Protein AF-X0RYI0-F1 (afdb_monomer)

Organism: NCBI:txid412755

Foldseek 3Di:
DCQPPLVNQQQALQDEAQAAALVNPQLQQVQVFVCLVVVDGFEEEEEAEPDDRRVSNVVSCVVRHNYLYYHYAYPPLVRDPLLVVLVVVVVSQPDQVRGNGQEYEHHYEQSSQLSNLVNCLVVVPFHQAYEYEPPVQFLQNLQFNDPDPPGDGNPPGQSLLQFRYKYWFQDFCVLDPLSVVQQVVQQVVLVVCAPPPPPPRHNDRSNRGDRRRVVQSVQQVVQLQVQQCVVVVHDDSQSSSLSLQCCVVVFGQGSLGGWHFDHHHDVSRGYGYIRQLSGQATMWGQHSSGTFGEGHVCVCVVRVSHGGRDYNDGRCRVRNCSSFQDKDWDWDEQDWDPCCVRQNDIRGDHGTFTFIAHWDQDDPPPDPDPPPPPPVPRSTDGDGDGD

Structure (mmCIF, N/CA/C/O backbone):
data_AF-X0RYI0-F1
#
_entry.id   AF-X0RYI0-F1
#
loop_
_atom_site.group_PDB
_atom_site.id
_atom_site.type_symbol
_atom_site.label_atom_id
_atom_site.label_alt_id
_atom_site.label_comp_id
_atom_site.label_asym_id
_atom_site.label_entity_id
_atom_site.label_seq_id
_atom_site.pdbx_PDB_ins_code
_atom_site.Cartn_x
_atom_site.Cartn_y
_atom_site.Cartn_z
_atom_site.occupancy
_atom_site.B_iso_or_equiv
_atom_site.auth_seq_id
_atom_site.auth_comp_id
_atom_site.auth_asym_id
_atom_site.auth_atom_id
_atom_site.pdbx_PDB_model_num
ATOM 1 N N . GLY A 1 1 ? -5.573 7.505 -14.554 1.00 47.72 1 GLY A N 1
ATOM 2 C CA . GLY A 1 1 ? -4.162 7.925 -14.622 1.00 47.72 1 GLY A CA 1
ATOM 3 C C . GLY A 1 1 ? -3.606 7.811 -16.034 1.00 47.72 1 GLY A C 1
ATOM 4 O O . GLY A 1 1 ? -4.157 7.132 -16.898 1.00 47.72 1 GLY A O 1
ATOM 5 N N . ILE A 1 2 ? -2.472 8.463 -16.302 1.00 47.50 2 ILE A N 1
ATOM 6 C CA . ILE A 1 2 ? -1.685 8.264 -17.532 1.00 47.50 2 ILE A CA 1
ATOM 7 C C . ILE A 1 2 ? -0.888 6.940 -17.510 1.00 47.50 2 ILE A C 1
ATOM 9 O O . ILE A 1 2 ? -0.606 6.405 -18.579 1.00 47.50 2 ILE A O 1
ATOM 13 N N . SER A 1 3 ? -0.547 6.420 -16.331 1.00 53.81 3 SER A N 1
ATOM 14 C CA . SER A 1 3 ? 0.489 5.396 -16.156 1.00 53.81 3 SER A CA 1
ATOM 15 C C . SER A 1 3 ? 0.109 3.977 -16.576 1.00 53.81 3 SER A C 1
ATOM 17 O O . SER A 1 3 ? 1.001 3.267 -17.015 1.00 53.81 3 SER A O 1
ATOM 19 N N . ASN A 1 4 ? -1.173 3.593 -16.538 1.00 58.91 4 ASN A N 1
ATOM 20 C CA . ASN A 1 4 ? -1.572 2.195 -16.776 1.00 58.91 4 ASN A CA 1
ATOM 21 C C . ASN A 1 4 ? -2.440 1.942 -17.989 1.00 58.91 4 ASN A C 1
ATOM 23 O O . ASN A 1 4 ? -2.759 0.793 -18.257 1.00 58.91 4 ASN A O 1
ATOM 27 N N . ASP A 1 5 ? -2.825 2.976 -18.737 1.00 72.75 5 ASP A N 1
ATOM 28 C CA . ASP A 1 5 ? -3.624 2.770 -19.942 1.00 72.75 5 ASP A CA 1
ATOM 29 C C . ASP A 1 5 ? -2.774 1.997 -20.968 1.00 72.75 5 ASP A C 1
ATOM 31 O O . ASP A 1 5 ? -1.862 2.593 -21.563 1.00 72.75 5 ASP A O 1
ATOM 35 N N . PRO A 1 6 ? -3.063 0.703 -21.233 1.00 76.31 6 PRO A N 1
ATOM 36 C CA . PRO A 1 6 ? -2.257 -0.100 -22.146 1.00 76.31 6 PRO A CA 1
ATOM 37 C C . PRO A 1 6 ? -2.237 0.512 -23.547 1.00 76.31 6 PRO A C 1
ATOM 39 O O . PRO A 1 6 ? -1.285 0.326 -24.300 1.00 76.31 6 PRO A O 1
ATOM 42 N N . ASN A 1 7 ? -3.261 1.302 -23.898 1.00 80.62 7 ASN A N 1
ATOM 43 C CA . ASN A 1 7 ? -3.329 1.999 -25.176 1.00 80.62 7 ASN A CA 1
ATOM 44 C C . ASN A 1 7 ? -2.366 3.189 -25.247 1.00 80.62 7 ASN A C 1
ATOM 46 O O . ASN A 1 7 ? -1.897 3.513 -26.338 1.00 80.62 7 ASN A O 1
ATOM 50 N N . LYS A 1 8 ? -2.069 3.849 -24.118 1.00 84.88 8 LYS A N 1
ATOM 51 C CA . LYS A 1 8 ? -1.055 4.913 -24.058 1.00 84.88 8 LYS A CA 1
ATOM 52 C C . LYS A 1 8 ? 0.343 4.314 -24.096 1.00 84.88 8 LYS A C 1
ATOM 54 O O . LYS A 1 8 ? 1.142 4.734 -24.931 1.00 84.88 8 LYS A O 1
ATOM 59 N N . LEU A 1 9 ? 0.613 3.302 -23.266 1.00 90.12 9 LEU A N 1
ATOM 60 C CA . LEU A 1 9 ? 1.906 2.613 -23.272 1.00 90.12 9 LEU A CA 1
ATOM 61 C C . LEU A 1 9 ? 2.201 1.990 -24.640 1.00 90.12 9 LEU A C 1
ATOM 63 O O . LEU A 1 9 ? 3.321 2.115 -25.117 1.00 90.12 9 LEU A O 1
ATOM 67 N N . ALA A 1 10 ? 1.199 1.463 -25.349 1.00 91.75 10 ALA A N 1
ATOM 68 C CA . ALA A 1 10 ? 1.366 0.887 -26.686 1.00 91.75 10 ALA A CA 1
ATOM 69 C C . ALA A 1 10 ? 1.934 1.837 -27.761 1.00 91.75 10 ALA A C 1
ATOM 71 O O . ALA A 1 10 ? 2.318 1.365 -28.831 1.00 91.75 10 ALA A O 1
ATOM 72 N N . VAL A 1 11 ? 1.966 3.153 -27.517 1.00 93.12 11 VAL A N 1
ATOM 73 C CA . VAL A 1 11 ? 2.487 4.158 -28.463 1.00 93.12 11 VAL A CA 1
ATOM 74 C C . VAL A 1 11 ? 3.575 5.055 -27.864 1.00 93.12 11 VAL A C 1
ATOM 76 O O . VAL A 1 11 ? 3.935 6.071 -28.470 1.00 93.12 11 VAL A O 1
ATOM 79 N N . TRP A 1 12 ? 4.084 4.723 -26.674 1.00 93.69 12 TRP A N 1
ATOM 80 C CA . TRP A 1 12 ? 5.084 5.507 -25.943 1.00 93.69 12 TRP A CA 1
ATOM 81 C C . TRP A 1 12 ? 6.385 4.728 -25.737 1.00 93.69 12 TRP A C 1
ATOM 83 O O . TRP A 1 12 ? 6.647 4.244 -24.639 1.00 93.69 12 TRP A O 1
ATOM 93 N N . PRO A 1 13 ? 7.266 4.679 -26.750 1.00 94.19 13 PRO A N 1
ATOM 94 C CA . PRO A 1 13 ? 8.412 3.769 -26.769 1.00 94.19 13 PRO A CA 1
ATOM 95 C C . PRO A 1 13 ? 9.516 4.097 -25.761 1.00 94.19 13 PRO A C 1
ATOM 97 O O . PRO A 1 13 ? 10.520 3.410 -25.727 1.00 94.19 13 PRO A O 1
ATOM 100 N N . TYR A 1 14 ? 9.390 5.164 -24.975 1.00 94.88 14 TYR A N 1
ATOM 101 C CA . TYR A 1 14 ? 10.417 5.605 -24.024 1.00 94.88 14 TYR A CA 1
ATOM 102 C C . TYR A 1 14 ? 9.858 5.777 -22.610 1.00 94.88 14 TYR A C 1
ATOM 104 O O . TYR A 1 14 ? 10.436 6.499 -21.800 1.00 94.88 14 TYR A O 1
ATOM 112 N N . VAL A 1 15 ? 8.702 5.171 -22.333 1.00 94.62 15 VAL A N 1
ATOM 113 C CA . VAL A 1 15 ? 8.046 5.226 -21.028 1.00 94.62 15 VAL A CA 1
ATOM 114 C C . VAL A 1 15 ? 8.076 3.834 -20.416 1.00 94.62 15 VAL A C 1
ATOM 116 O O . VAL A 1 15 ? 7.528 2.896 -20.985 1.00 94.62 15 VAL A O 1
ATOM 119 N N . PHE A 1 16 ? 8.721 3.729 -19.259 1.00 94.56 16 PHE A N 1
ATOM 120 C CA . PHE A 1 16 ? 8.792 2.519 -18.451 1.00 94.56 16 PHE A CA 1
ATOM 121 C C . PHE A 1 16 ? 8.313 2.882 -17.046 1.00 94.56 16 PHE A C 1
ATOM 123 O O . PHE A 1 16 ? 8.897 3.763 -16.410 1.00 94.56 16 PHE A O 1
ATOM 130 N N . THR A 1 17 ? 7.211 2.291 -16.598 1.00 92.69 17 THR A N 1
ATOM 131 C CA . THR A 1 17 ? 6.613 2.545 -15.279 1.00 92.69 17 THR A CA 1
ATOM 132 C C . THR A 1 17 ? 6.961 1.407 -14.329 1.00 92.69 17 THR A C 1
ATOM 134 O O . THR A 1 17 ? 6.936 0.254 -14.742 1.00 92.69 17 THR A O 1
ATOM 137 N N . SER A 1 18 ? 7.319 1.715 -13.079 1.00 91.81 18 SER A N 1
ATOM 138 C CA . SER A 1 18 ? 7.767 0.704 -12.107 1.00 91.81 18 SER A CA 1
ATOM 139 C C . SER A 1 18 ? 6.893 0.559 -10.862 1.00 91.81 18 SER A C 1
ATOM 141 O O . SER A 1 18 ? 7.185 -0.285 -10.026 1.00 91.81 18 SER A O 1
ATOM 143 N N . LEU A 1 19 ? 5.850 1.377 -10.714 1.00 88.62 19 LEU A N 1
ATOM 144 C CA . LEU A 1 19 ? 4.958 1.339 -9.553 1.00 88.62 19 LEU A CA 1
ATOM 145 C C . LEU A 1 19 ? 3.785 0.373 -9.774 1.00 88.62 19 LEU A C 1
ATOM 147 O O . LEU A 1 19 ? 3.345 0.192 -10.910 1.00 88.62 19 LEU A O 1
ATOM 151 N N . SER A 1 20 ? 3.239 -0.178 -8.685 1.00 83.50 20 SER A N 1
ATOM 152 C CA . SER A 1 20 ? 1.903 -0.790 -8.682 1.00 83.50 20 SER A CA 1
ATOM 153 C C . SER A 1 20 ? 0.808 0.282 -8.593 1.00 83.50 20 SER A C 1
ATOM 155 O O . SER A 1 20 ? 1.066 1.427 -8.216 1.00 83.50 20 SER A O 1
ATOM 157 N N . TYR A 1 21 ? -0.419 -0.054 -8.986 1.00 86.88 21 TYR A N 1
ATOM 158 C CA . TYR A 1 21 ? -1.556 0.875 -9.013 1.00 86.88 21 TYR A CA 1
ATOM 159 C C . TYR A 1 21 ? -2.865 0.111 -8.779 1.00 86.88 21 TYR A C 1
ATOM 161 O O . TYR A 1 21 ? -2.864 -1.117 -8.735 1.00 86.88 21 TYR A O 1
ATOM 169 N N . SER A 1 22 ? -3.988 0.832 -8.702 1.00 88.50 22 SER A N 1
ATOM 170 C CA . SER A 1 22 ? -5.310 0.273 -8.385 1.00 88.50 22 SER A CA 1
ATOM 171 C C . SER A 1 22 ? -5.692 -0.975 -9.199 1.00 88.50 22 SER A C 1
ATOM 173 O O . SER A 1 22 ? -6.087 -1.987 -8.618 1.00 88.50 22 SER A O 1
ATOM 175 N N . ASP A 1 23 ? -5.544 -0.915 -10.526 1.00 84.75 23 ASP A N 1
ATOM 176 C CA . ASP A 1 23 ? -5.832 -1.991 -11.484 1.00 84.75 23 ASP A CA 1
ATOM 177 C C . ASP A 1 23 ? -4.624 -2.886 -11.771 1.00 84.75 23 ASP A C 1
ATOM 179 O O . ASP A 1 23 ? -4.771 -4.027 -12.212 1.00 84.75 23 ASP A O 1
ATOM 183 N N . TRP A 1 24 ? -3.428 -2.384 -11.476 1.00 85.62 24 TRP A N 1
ATOM 184 C CA . TRP A 1 24 ? -2.174 -3.116 -11.564 1.00 85.62 24 TRP A CA 1
ATOM 185 C C . TRP A 1 24 ? -1.887 -3.808 -10.230 1.00 85.62 24 TRP A C 1
ATOM 187 O O . TRP A 1 24 ? -0.946 -3.455 -9.524 1.00 85.62 24 TRP A O 1
ATOM 197 N N . TYR A 1 25 ? -2.754 -4.785 -9.937 1.00 85.19 25 TYR A N 1
ATOM 198 C CA . TYR A 1 25 ? -2.701 -5.788 -8.864 1.00 85.19 25 TYR A CA 1
ATOM 199 C C . TYR A 1 25 ? -3.001 -5.356 -7.428 1.00 85.19 25 TYR A C 1
ATOM 201 O O . TYR A 1 25 ? -3.283 -6.227 -6.614 1.00 85.19 25 TYR A O 1
ATOM 209 N N . GLN A 1 26 ? -3.120 -4.067 -7.120 1.00 93.44 26 GLN A N 1
ATOM 210 C CA . GLN A 1 26 ? -3.459 -3.655 -5.754 1.00 93.44 26 GLN A CA 1
ATOM 211 C C . GLN A 1 26 ? -4.859 -4.105 -5.304 1.00 93.44 26 GLN A C 1
ATOM 213 O O . GLN A 1 26 ? -4.999 -4.852 -4.335 1.00 93.44 26 GLN A O 1
ATOM 218 N N . LEU A 1 27 ? -5.921 -3.659 -5.988 1.00 96.19 27 LEU A N 1
ATOM 219 C CA . LEU A 1 27 ? -7.293 -3.999 -5.586 1.00 96.19 27 LEU A CA 1
ATOM 220 C C . LEU A 1 27 ? -7.706 -5.440 -5.902 1.00 96.19 27 LEU A C 1
ATOM 222 O O . LEU A 1 27 ? -8.410 -6.010 -5.066 1.00 96.19 27 LEU A O 1
ATOM 226 N N . PRO A 1 28 ? -7.276 -6.053 -7.023 1.00 95.12 28 PRO A N 1
ATOM 227 C CA . PRO A 1 28 ? -7.512 -7.474 -7.252 1.00 95.12 28 PRO A CA 1
ATOM 228 C C . PRO A 1 28 ? -6.929 -8.355 -6.141 1.00 95.12 28 PRO A C 1
ATOM 230 O O . PRO A 1 28 ? -7.666 -9.141 -5.558 1.00 95.12 28 PRO A O 1
ATOM 233 N N . VAL A 1 29 ? -5.657 -8.159 -5.758 1.00 95.81 29 VAL A N 1
ATOM 234 C CA . VAL A 1 29 ? -5.027 -8.962 -4.692 1.00 95.81 29 VAL A CA 1
ATOM 235 C C . VAL A 1 29 ? -5.713 -8.735 -3.352 1.00 95.81 29 VAL A C 1
ATOM 237 O O . VAL A 1 29 ? -6.012 -9.698 -2.650 1.00 95.81 29 VAL A O 1
ATOM 240 N N . LEU A 1 30 ? -6.032 -7.482 -3.011 1.00 97.50 30 LEU A N 1
ATOM 241 C CA . LEU A 1 30 ? -6.786 -7.182 -1.795 1.00 97.50 30 LEU A CA 1
ATOM 242 C C . LEU A 1 30 ? -8.147 -7.894 -1.769 1.00 97.50 30 LEU A C 1
ATOM 244 O O . LEU A 1 30 ? -8.545 -8.411 -0.726 1.00 97.50 30 LEU A O 1
ATOM 248 N N . SER A 1 31 ? -8.874 -7.902 -2.889 1.00 97.56 31 SER A N 1
ATOM 249 C CA . SER A 1 31 ? -10.177 -8.563 -2.960 1.00 97.56 31 SER A CA 1
ATOM 250 C C . SER A 1 31 ? -10.048 -10.076 -2.840 1.00 97.56 31 SER A C 1
ATOM 252 O O . SER A 1 31 ? -10.733 -10.659 -2.003 1.00 97.56 31 SER A O 1
ATOM 254 N N . ASP A 1 32 ? -9.115 -10.693 -3.570 1.00 96.94 32 ASP A N 1
ATOM 255 C CA . ASP A 1 32 ? -8.855 -12.136 -3.509 1.00 96.94 32 ASP A CA 1
ATOM 256 C C . ASP A 1 32 ? -8.459 -12.581 -2.093 1.00 96.94 32 ASP A C 1
ATOM 258 O O . ASP A 1 32 ? -8.942 -13.602 -1.602 1.00 96.94 32 ASP A O 1
ATOM 262 N N . MET A 1 33 ? -7.648 -11.782 -1.391 1.00 97.12 33 MET A N 1
ATOM 263 C CA . MET A 1 33 ? -7.281 -12.034 0.006 1.00 97.12 33 MET A CA 1
ATOM 264 C C . MET A 1 33 ? -8.500 -12.080 0.930 1.00 97.12 33 MET A C 1
ATOM 266 O O . MET A 1 33 ? -8.645 -13.011 1.718 1.00 97.12 33 MET A O 1
ATOM 270 N N . ILE A 1 34 ? -9.393 -11.092 0.842 1.00 97.62 34 ILE A N 1
ATOM 271 C CA . ILE A 1 34 ? -10.578 -11.043 1.711 1.00 97.62 34 ILE A CA 1
ATOM 272 C C . ILE A 1 34 ? -11.619 -12.081 1.261 1.00 97.62 34 ILE A C 1
ATOM 274 O O . ILE A 1 34 ? -12.303 -12.678 2.094 1.00 97.62 34 ILE A O 1
ATOM 278 N N . GLU A 1 35 ? -11.738 -12.348 -0.041 1.00 97.56 35 GLU A N 1
ATOM 279 C CA . GLU A 1 35 ? -12.593 -13.409 -0.574 1.00 97.56 35 GLU A CA 1
ATOM 280 C C . GLU A 1 35 ? -12.154 -14.789 -0.072 1.00 97.56 35 GLU A C 1
ATOM 282 O O . GLU A 1 35 ? -13.019 -15.595 0.278 1.00 97.56 35 GLU A O 1
ATOM 287 N N . ALA A 1 36 ? -10.848 -15.054 0.032 1.00 96.62 36 ALA A N 1
ATOM 288 C CA . ALA A 1 36 ? -10.324 -16.305 0.577 1.00 96.62 36 ALA A CA 1
ATOM 289 C C . ALA A 1 36 ? -10.780 -16.545 2.030 1.00 96.62 36 ALA A C 1
ATOM 291 O O . ALA A 1 36 ? -11.163 -17.665 2.373 1.00 96.62 36 ALA A O 1
ATOM 292 N N . GLU A 1 37 ? -10.837 -15.491 2.849 1.00 95.94 37 GLU A N 1
ATOM 293 C CA . GLU A 1 37 ? -11.337 -15.551 4.232 1.00 95.94 37 GLU A CA 1
ATOM 294 C C . GLU A 1 37 ? -12.864 -15.715 4.307 1.00 95.94 37 GLU A C 1
ATOM 296 O O . GLU A 1 37 ? -13.405 -16.429 5.157 1.00 95.94 37 GLU A O 1
ATOM 301 N N . LEU A 1 38 ? -13.598 -15.056 3.407 1.00 95.94 38 LEU A N 1
ATOM 302 C CA . LEU A 1 38 ? -15.062 -15.009 3.444 1.00 95.94 38 LEU A CA 1
ATOM 303 C C . LEU A 1 38 ? -15.747 -16.147 2.673 1.00 95.94 38 LEU A C 1
ATOM 305 O O . LEU A 1 38 ? -16.917 -16.453 2.932 1.00 95.94 38 LEU A O 1
ATOM 309 N N . GLY A 1 39 ? -15.076 -16.729 1.680 1.00 97.25 39 GLY A N 1
ATOM 310 C CA . GLY A 1 39 ? -15.660 -17.632 0.685 1.00 97.25 39 GLY A CA 1
ATOM 311 C C . GLY A 1 39 ? -16.719 -16.972 -0.212 1.00 97.25 39 GLY A C 1
ATOM 312 O O . GLY A 1 39 ? -17.605 -17.664 -0.728 1.00 97.25 39 GLY A O 1
ATOM 313 N N . ARG A 1 40 ? -16.693 -15.639 -0.336 1.00 97.62 40 ARG A N 1
ATOM 314 C CA . ARG A 1 40 ? -17.592 -14.821 -1.166 1.00 97.62 40 ARG A CA 1
ATOM 315 C C . ARG A 1 40 ? -16.951 -13.473 -1.489 1.00 97.62 40 ARG A C 1
ATOM 317 O O . ARG A 1 40 ? -16.112 -13.006 -0.725 1.00 97.62 40 ARG A O 1
ATOM 324 N N . THR A 1 41 ? -17.488 -12.800 -2.505 1.00 98.19 41 THR A N 1
ATOM 325 C CA . THR A 1 41 ? -17.106 -11.427 -2.835 1.00 98.19 41 THR A CA 1
ATOM 326 C C . THR A 1 41 ? -17.224 -10.508 -1.604 1.00 98.19 41 THR A C 1
ATOM 328 O O . THR A 1 41 ? -18.274 -10.500 -0.931 1.00 98.19 41 THR A O 1
ATOM 331 N N . PRO A 1 42 ? -16.154 -9.768 -1.269 1.00 98.31 42 PRO A N 1
ATOM 332 C CA . PRO A 1 42 ? -16.137 -8.838 -0.151 1.00 98.31 42 PRO A CA 1
ATOM 333 C C . PRO A 1 42 ? -16.990 -7.600 -0.423 1.00 98.31 42 PRO A C 1
ATOM 335 O O . PRO A 1 42 ? -17.115 -7.119 -1.550 1.00 98.31 42 PRO A O 1
ATOM 338 N N . LYS A 1 43 ? -17.579 -7.058 0.640 1.00 98.75 43 LYS A N 1
ATOM 339 C CA . LYS A 1 43 ? -18.342 -5.811 0.614 1.00 98.75 43 LYS A CA 1
ATOM 340 C C . LYS A 1 43 ? -17.497 -4.668 1.144 1.00 98.75 43 LYS A C 1
ATOM 342 O O . LYS A 1 43 ? -16.896 -4.810 2.208 1.00 98.75 43 LYS A O 1
ATOM 347 N N . ALA A 1 44 ? -17.525 -3.523 0.472 1.00 98.69 44 ALA A N 1
ATOM 348 C CA . ALA A 1 44 ? -16.689 -2.385 0.839 1.00 98.69 44 ALA A CA 1
ATOM 349 C C . ALA A 1 44 ? -17.492 -1.106 1.099 1.00 98.69 44 ALA A C 1
ATOM 351 O O . ALA A 1 44 ? -18.497 -0.830 0.436 1.00 98.69 44 ALA A O 1
ATOM 352 N N . TYR A 1 45 ? -17.007 -0.303 2.044 1.00 98.75 45 TYR A N 1
ATOM 353 C CA . TYR A 1 45 ? -17.306 1.123 2.129 1.00 98.75 45 TYR A CA 1
ATOM 354 C C . TYR A 1 45 ? -16.075 1.899 1.662 1.00 98.75 45 TYR A C 1
ATOM 356 O O . TYR A 1 45 ? -14.992 1.698 2.210 1.00 98.75 45 TYR A O 1
ATOM 364 N N . VAL A 1 46 ? -16.221 2.763 0.659 1.00 98.69 46 VAL A N 1
ATOM 365 C CA . VAL A 1 46 ? -15.080 3.390 -0.024 1.00 98.69 46 VAL A CA 1
ATOM 366 C C . VAL A 1 46 ? -15.037 4.890 0.230 1.00 98.69 46 VAL A C 1
ATOM 368 O O . VAL A 1 46 ? -15.959 5.625 -0.091 1.00 98.69 46 VAL A O 1
ATOM 371 N N . VAL A 1 47 ? -13.924 5.375 0.749 1.00 98.56 47 VAL A N 1
ATOM 372 C CA . VAL A 1 47 ? -13.563 6.788 0.755 1.00 98.56 47 VAL A CA 1
ATOM 373 C C . VAL A 1 47 ? -12.513 6.994 -0.327 1.00 98.56 47 VAL A C 1
ATOM 375 O O . VAL A 1 47 ? -11.534 6.254 -0.373 1.00 98.56 47 VAL A O 1
ATOM 378 N N . HIS A 1 48 ? -12.693 7.980 -1.199 1.00 97.62 48 HIS A N 1
ATOM 379 C CA . HIS A 1 48 ? -11.746 8.265 -2.278 1.00 97.62 48 HIS A CA 1
ATOM 380 C C . HIS A 1 48 ? -11.530 9.769 -2.440 1.00 97.62 48 HIS A C 1
ATOM 382 O O . HIS A 1 48 ? -12.437 10.571 -2.221 1.00 97.62 48 HIS A O 1
ATOM 388 N N . ILE A 1 49 ? -10.317 10.176 -2.807 1.00 96.38 49 ILE A N 1
ATOM 389 C CA . ILE A 1 49 ? -10.024 11.589 -3.064 1.00 96.38 49 ILE A CA 1
ATOM 390 C C . ILE A 1 49 ? -10.691 12.091 -4.350 1.00 96.38 49 ILE A C 1
ATOM 392 O O . ILE A 1 49 ? -10.764 11.379 -5.347 1.00 96.38 49 ILE A O 1
ATOM 396 N N . TRP A 1 50 ? -11.116 13.352 -4.354 1.00 94.50 50 TRP A N 1
ATOM 397 C CA . TRP A 1 50 ? -11.547 14.035 -5.567 1.00 94.50 50 TRP A CA 1
ATOM 398 C C . TRP A 1 50 ? -10.464 14.030 -6.659 1.00 94.50 50 TRP A C 1
ATOM 400 O O . TRP A 1 50 ? -9.324 14.458 -6.437 1.00 94.50 50 TRP A O 1
ATOM 410 N N . GLY A 1 51 ? -10.854 13.632 -7.871 1.00 91.19 51 GLY A N 1
ATOM 411 C CA . GLY A 1 51 ? -10.034 13.693 -9.080 1.00 91.19 51 GLY A CA 1
ATOM 412 C C . GLY A 1 51 ? -9.598 12.329 -9.616 1.00 91.19 51 GLY A C 1
ATOM 413 O O . GLY A 1 51 ? -9.951 11.282 -9.087 1.00 91.19 51 GLY A O 1
ATOM 414 N N . GLU A 1 52 ? -8.780 12.353 -10.677 1.00 88.81 52 GLU A N 1
ATOM 415 C CA . GLU A 1 52 ? -8.476 11.163 -11.493 1.00 88.81 52 GLU A CA 1
ATOM 416 C C . GLU A 1 52 ? -7.904 9.988 -10.687 1.00 88.81 52 GLU A C 1
ATOM 418 O O . GLU A 1 52 ? -8.167 8.842 -11.026 1.00 88.81 52 GLU A O 1
ATOM 423 N N . HIS A 1 53 ? -7.133 10.260 -9.630 1.00 87.88 53 HIS A N 1
ATOM 424 C CA . HIS A 1 53 ? -6.589 9.209 -8.773 1.00 87.88 53 HIS A CA 1
ATOM 425 C C . HIS A 1 53 ? -7.693 8.481 -7.995 1.00 87.88 53 HIS A C 1
ATOM 427 O O . HIS A 1 53 ? -7.777 7.262 -8.076 1.00 87.88 53 HIS A O 1
ATOM 433 N N . GLY A 1 54 ? -8.569 9.200 -7.287 1.00 92.94 54 GLY A N 1
ATOM 434 C CA . GLY A 1 54 ? -9.642 8.548 -6.535 1.00 92.94 54 GLY A CA 1
ATOM 435 C C . GLY A 1 54 ? -10.724 7.951 -7.433 1.00 92.94 54 GLY A C 1
ATOM 436 O O . GLY A 1 54 ? -11.230 6.882 -7.109 1.00 92.94 54 GLY A O 1
ATOM 437 N N . ASP A 1 55 ? -11.014 8.566 -8.586 1.00 93.56 55 ASP A N 1
ATOM 438 C CA . ASP A 1 55 ? -11.933 8.005 -9.589 1.00 93.56 55 ASP A CA 1
ATOM 439 C C . ASP A 1 55 ? -11.452 6.636 -10.098 1.00 93.56 55 ASP A C 1
ATOM 441 O O . ASP A 1 55 ? -12.252 5.719 -10.282 1.00 93.56 55 ASP A O 1
ATOM 445 N N . GLU A 1 56 ? -10.142 6.490 -10.315 1.00 92.62 56 GLU A N 1
ATOM 446 C CA . GLU A 1 56 ? -9.522 5.236 -10.749 1.00 92.62 56 GLU A CA 1
ATOM 447 C C . GLU A 1 56 ? -9.673 4.142 -9.682 1.00 92.62 56 GLU A C 1
ATOM 449 O O . GLU A 1 56 ? -10.158 3.052 -9.984 1.00 92.62 56 GLU A O 1
ATOM 454 N N . TYR A 1 57 ? -9.353 4.451 -8.421 1.00 95.44 57 TYR A N 1
ATOM 455 C CA . TYR A 1 57 ? -9.516 3.499 -7.318 1.00 95.44 57 TYR A CA 1
ATOM 456 C C . TYR A 1 57 ? -10.981 3.158 -7.043 1.00 95.44 57 TYR A C 1
ATOM 458 O O . TYR A 1 57 ? -11.278 2.007 -6.738 1.00 95.44 57 TYR A O 1
ATOM 466 N N . LEU A 1 58 ? -11.909 4.112 -7.162 1.00 97.00 58 LEU A N 1
ATOM 467 C CA . LEU A 1 58 ? -13.335 3.830 -7.011 1.00 97.00 58 LEU A CA 1
ATOM 468 C C . LEU A 1 58 ? -13.832 2.898 -8.119 1.00 97.00 58 LEU A C 1
ATOM 470 O O . LEU A 1 58 ? -14.540 1.938 -7.822 1.00 97.00 58 LEU A O 1
ATOM 474 N N . ALA A 1 59 ? -13.461 3.156 -9.377 1.00 96.25 59 ALA A N 1
ATOM 475 C CA . ALA A 1 59 ? -13.841 2.303 -10.501 1.00 96.25 59 ALA A CA 1
ATOM 476 C C . ALA A 1 59 ? -13.315 0.876 -10.306 1.00 96.25 59 ALA A C 1
ATOM 478 O O . ALA A 1 59 ? -14.073 -0.086 -10.404 1.00 96.25 59 ALA A O 1
ATOM 479 N N . MET A 1 60 ? -12.046 0.741 -9.925 1.00 96.19 60 MET A N 1
ATOM 480 C CA . MET A 1 60 ? -11.467 -0.566 -9.641 1.00 96.19 60 MET A CA 1
ATOM 481 C C . MET A 1 60 ? -12.060 -1.224 -8.397 1.00 96.19 60 MET A C 1
ATOM 483 O O . MET A 1 60 ? -12.214 -2.443 -8.367 1.00 96.19 60 MET A O 1
ATOM 487 N N . ALA A 1 61 ? -12.460 -0.457 -7.384 1.00 97.75 61 ALA A N 1
ATOM 488 C CA . ALA A 1 61 ? -13.166 -1.011 -6.238 1.00 97.75 61 ALA A CA 1
ATOM 489 C C . ALA A 1 61 ? -14.554 -1.536 -6.638 1.00 97.75 61 ALA A C 1
ATOM 491 O O . ALA A 1 61 ? -14.960 -2.593 -6.172 1.00 97.75 61 ALA A O 1
ATOM 492 N N . GLN A 1 62 ? -15.266 -0.854 -7.538 1.00 97.62 62 GLN A N 1
ATOM 493 C CA . GLN A 1 62 ? -16.555 -1.318 -8.065 1.00 97.62 62 GLN A CA 1
ATOM 494 C C . GLN A 1 62 ? -16.441 -2.616 -8.875 1.00 97.62 62 GLN A C 1
ATOM 496 O O . GLN A 1 62 ? -17.402 -3.382 -8.919 1.00 97.62 62 GLN A O 1
ATOM 501 N N . ASP A 1 63 ? -15.284 -2.869 -9.490 1.00 97.31 63 ASP A N 1
ATOM 502 C CA . ASP A 1 63 ? -15.019 -4.110 -10.223 1.00 97.31 63 ASP A CA 1
ATOM 503 C C . ASP A 1 63 ? -14.669 -5.291 -9.300 1.00 97.31 63 ASP A C 1
ATOM 505 O O . ASP A 1 63 ? -14.865 -6.442 -9.688 1.00 97.31 63 ASP A O 1
ATOM 509 N N . ASN A 1 64 ? -14.175 -5.021 -8.085 1.00 98.00 64 ASN A N 1
ATOM 510 C CA . ASN A 1 64 ? -13.639 -6.042 -7.177 1.00 98.00 64 ASN A CA 1
ATOM 511 C C . ASN A 1 64 ? -14.458 -6.248 -5.889 1.00 98.00 64 ASN A C 1
ATOM 513 O O . ASN A 1 64 ? -14.298 -7.278 -5.240 1.00 98.00 64 ASN A O 1
ATOM 517 N N . PHE A 1 65 ? -15.330 -5.309 -5.511 1.00 98.50 65 PHE A N 1
ATOM 518 C CA . PHE A 1 65 ? -16.111 -5.347 -4.271 1.00 98.50 65 PHE A CA 1
ATOM 519 C C . PHE A 1 65 ? -17.599 -5.069 -4.516 1.00 98.50 65 PHE A C 1
ATOM 521 O O . PHE A 1 65 ? -17.983 -4.262 -5.364 1.00 98.50 65 PHE A O 1
ATOM 528 N N . ASP A 1 66 ? -18.449 -5.635 -3.660 1.00 98.50 66 ASP A N 1
ATOM 529 C CA . ASP A 1 66 ? -19.842 -5.209 -3.523 1.00 98.50 66 ASP A CA 1
ATOM 530 C C . ASP A 1 66 ? -19.899 -3.893 -2.714 1.00 98.50 66 ASP A C 1
ATOM 532 O O . ASP A 1 66 ? -19.871 -3.894 -1.479 1.00 98.50 66 ASP A O 1
ATOM 536 N N . ILE A 1 67 ? -19.968 -2.747 -3.399 1.00 98.50 67 ILE A N 1
ATOM 537 C CA . ILE A 1 67 ? -19.952 -1.426 -2.745 1.00 98.50 67 ILE A CA 1
ATOM 538 C C . ILE A 1 67 ? -21.251 -1.160 -1.971 1.00 98.50 67 ILE A C 1
ATOM 540 O O . ILE A 1 67 ? -22.345 -1.106 -2.537 1.00 98.50 67 ILE A O 1
ATOM 544 N N . VAL A 1 68 ? -21.119 -0.946 -0.660 1.00 98.31 68 VAL A N 1
ATOM 545 C CA . VAL A 1 68 ? -22.221 -0.616 0.264 1.00 98.31 68 VAL A CA 1
ATOM 546 C C . VAL A 1 68 ? -22.436 0.894 0.364 1.00 98.31 68 VAL A C 1
ATOM 548 O O . VAL A 1 68 ? -23.564 1.348 0.568 1.00 98.31 68 VAL A O 1
ATOM 551 N N . GLY A 1 69 ? -21.370 1.671 0.196 1.00 97.81 69 GLY A N 1
ATOM 552 C CA . GLY A 1 69 ? -21.407 3.125 0.133 1.00 97.81 69 GLY A CA 1
ATOM 553 C C . GLY A 1 69 ? -20.051 3.695 -0.257 1.00 97.81 69 GLY A C 1
ATOM 554 O O . GLY A 1 69 ? -19.023 3.047 -0.053 1.00 97.81 69 GLY A O 1
ATOM 555 N N . ASP A 1 70 ? -20.067 4.902 -0.809 1.00 98.00 70 ASP A N 1
ATOM 556 C CA . ASP A 1 70 ? -18.873 5.644 -1.186 1.00 98.00 70 ASP A CA 1
ATOM 557 C C . ASP A 1 70 ? -18.959 7.124 -0.780 1.00 98.00 70 ASP A C 1
ATOM 559 O O . ASP A 1 70 ? -20.047 7.703 -0.693 1.00 98.00 70 ASP A O 1
ATOM 563 N N . VAL A 1 71 ? -17.804 7.722 -0.482 1.00 97.88 71 VAL A N 1
ATOM 564 C CA . VAL A 1 71 ? -17.645 9.142 -0.148 1.00 97.88 71 VAL A CA 1
ATOM 565 C C . VAL A 1 71 ? -16.426 9.710 -0.865 1.00 97.88 71 VAL A C 1
ATOM 567 O O . VAL A 1 71 ? -15.300 9.260 -0.656 1.00 97.88 71 VAL A O 1
ATOM 570 N N . GLU A 1 72 ? -16.650 10.769 -1.635 1.00 97.75 72 GLU A N 1
ATOM 571 C CA . GLU A 1 72 ? -15.584 11.585 -2.208 1.00 97.75 72 GLU A CA 1
ATOM 572 C C . GLU A 1 72 ? -15.110 12.635 -1.189 1.00 97.75 72 GLU A C 1
ATOM 574 O O . GLU A 1 72 ? -15.918 13.395 -0.646 1.00 97.75 72 GLU A O 1
ATOM 579 N N . VAL A 1 73 ? -13.801 12.710 -0.936 1.00 97.19 73 VAL A N 1
ATOM 580 C CA . VAL A 1 73 ? -13.192 13.720 -0.053 1.00 97.19 73 VAL A CA 1
ATOM 581 C C . VAL A 1 73 ? -12.515 14.840 -0.850 1.00 97.19 73 VAL A C 1
ATOM 583 O O . VAL A 1 73 ? -11.943 14.588 -1.914 1.00 97.19 73 VAL A O 1
ATOM 586 N N . PRO A 1 74 ? -12.545 16.096 -0.361 1.00 95.81 74 PRO A N 1
ATOM 587 C CA . PRO A 1 74 ? -12.012 17.239 -1.098 1.00 95.81 74 PRO A CA 1
ATOM 588 C C . PRO A 1 74 ? -10.492 17.167 -1.229 1.00 95.81 74 PRO A C 1
ATOM 590 O O . PRO A 1 74 ? -9.813 16.784 -0.283 1.00 95.81 74 PRO A O 1
ATOM 593 N N . PHE A 1 75 ? -9.948 17.619 -2.363 1.00 91.38 75 PHE A N 1
ATOM 594 C CA . PHE A 1 75 ? -8.496 17.675 -2.582 1.00 91.38 75 PHE A CA 1
ATOM 595 C C . PHE A 1 75 ? -7.762 18.549 -1.551 1.00 91.38 75 PHE A C 1
ATOM 597 O O . PHE A 1 75 ? -6.633 18.239 -1.188 1.00 91.38 75 PHE A O 1
ATOM 604 N N . ASP A 1 76 ? -8.380 19.643 -1.085 1.00 91.56 76 ASP A N 1
ATOM 605 C CA . ASP A 1 76 ? -7.809 20.462 -0.013 1.00 91.56 76 ASP A CA 1
ATOM 606 C C . ASP A 1 76 ? -8.096 19.808 1.355 1.00 91.56 76 ASP A C 1
ATOM 608 O O . ASP A 1 76 ? -9.256 19.772 1.785 1.00 91.56 76 ASP A O 1
ATOM 612 N N . PRO A 1 77 ? -7.075 19.331 2.093 1.00 86.31 77 PRO A N 1
ATOM 613 C CA . PRO A 1 77 ? -7.265 18.711 3.406 1.00 86.31 77 PRO A CA 1
ATOM 614 C C . PRO A 1 77 ? -7.864 19.662 4.449 1.00 86.31 77 PRO A C 1
ATOM 616 O O . PRO A 1 77 ? -8.373 19.204 5.474 1.00 86.31 77 PRO A O 1
ATOM 619 N N . ALA A 1 78 ? -7.790 20.983 4.248 1.00 89.19 78 ALA A N 1
ATOM 620 C CA . ALA A 1 78 ? -8.411 21.955 5.143 1.00 89.19 78 ALA A CA 1
ATOM 621 C C . ALA A 1 78 ? -9.945 21.940 5.053 1.00 89.19 78 ALA A C 1
ATOM 623 O O . ALA A 1 78 ? -10.604 22.380 5.994 1.00 89.19 78 ALA A O 1
ATOM 624 N N . GLU A 1 79 ? -10.497 21.429 3.951 1.00 93.38 79 GLU A N 1
ATOM 625 C CA . GLU A 1 79 ? -11.937 21.297 3.720 1.00 93.38 79 GLU A CA 1
ATOM 626 C C . GLU A 1 79 ? -12.489 19.932 4.169 1.00 93.38 79 GLU A C 1
ATOM 628 O O . GLU A 1 79 ? -13.704 19.758 4.229 1.00 93.38 79 GLU A O 1
ATOM 633 N N . LEU A 1 80 ? -11.621 18.969 4.506 1.00 95.31 80 LEU A N 1
ATOM 634 C CA . LEU A 1 80 ? -12.019 17.634 4.951 1.00 95.31 80 LEU A CA 1
ATOM 635 C C . LEU A 1 80 ? -12.618 17.655 6.367 1.00 95.31 80 LEU A C 1
ATOM 637 O O . LEU A 1 80 ? -11.917 17.937 7.344 1.00 95.31 80 LEU A O 1
ATOM 641 N N . ASP A 1 81 ? -13.877 17.228 6.482 1.00 96.44 81 ASP A N 1
ATOM 642 C CA . ASP A 1 81 ? -14.500 16.825 7.747 1.00 96.44 81 ASP A CA 1
ATOM 643 C C . ASP A 1 81 ? -14.345 15.307 7.953 1.00 96.44 81 ASP A C 1
ATOM 645 O O . ASP A 1 81 ? -15.194 14.499 7.575 1.00 96.44 81 ASP A O 1
ATOM 649 N N . ALA A 1 82 ? -13.216 14.901 8.539 1.00 95.81 82 ALA A N 1
ATOM 650 C CA . ALA A 1 82 ? -12.922 13.488 8.791 1.00 95.81 82 ALA A CA 1
ATOM 651 C C . ALA A 1 82 ? -13.909 12.840 9.780 1.00 95.81 82 ALA A C 1
ATOM 653 O O . ALA A 1 82 ? -14.191 11.646 9.683 1.00 95.81 82 ALA A O 1
ATOM 654 N N . THR A 1 83 ? -14.468 13.628 10.704 1.00 96.44 83 THR A N 1
ATOM 655 C CA . THR A 1 83 ? -15.483 13.165 11.654 1.00 96.44 83 THR A CA 1
ATOM 656 C C . THR A 1 83 ? -16.779 12.807 10.930 1.00 96.44 83 THR A C 1
ATOM 658 O O . THR A 1 83 ? -17.386 11.779 11.229 1.00 96.44 83 THR A O 1
ATOM 661 N N . GLU A 1 84 ? -17.219 13.620 9.968 1.00 97.69 84 GLU A N 1
ATOM 662 C CA . GLU A 1 84 ? -18.389 13.306 9.139 1.00 97.69 84 GLU A CA 1
ATOM 663 C C . GLU A 1 84 ? -18.170 12.029 8.314 1.00 97.69 84 GLU A C 1
ATOM 665 O O . GLU A 1 84 ? -19.037 11.152 8.316 1.00 97.69 84 GLU A O 1
ATOM 670 N N . VAL A 1 85 ? -16.992 11.876 7.695 1.00 98.12 85 VAL A N 1
ATOM 671 C CA . VAL A 1 85 ? -16.621 10.673 6.925 1.00 98.12 85 VAL A CA 1
ATOM 672 C C . VAL A 1 85 ? -16.723 9.406 7.781 1.00 98.12 85 VAL A C 1
ATOM 674 O O . VAL A 1 85 ? -17.400 8.451 7.394 1.00 98.12 85 VAL A O 1
ATOM 677 N N . VAL A 1 86 ? -16.102 9.405 8.965 1.00 97.94 86 VAL A N 1
ATOM 678 C CA . VAL A 1 86 ? -16.100 8.245 9.873 1.00 97.94 86 VAL A CA 1
ATOM 679 C C . VAL A 1 86 ? -17.498 7.957 10.421 1.00 97.94 86 VAL A C 1
ATOM 681 O O . VAL A 1 86 ? -17.919 6.803 10.442 1.00 97.94 86 VAL A O 1
ATOM 684 N N . ASN A 1 87 ? -18.275 8.978 10.795 1.00 97.50 87 ASN A N 1
ATOM 685 C CA . ASN A 1 87 ? -19.655 8.769 11.246 1.00 97.50 87 ASN A CA 1
ATOM 686 C C . ASN A 1 87 ? -20.546 8.176 10.143 1.00 97.50 87 ASN A C 1
ATOM 688 O O . ASN A 1 87 ? -21.408 7.345 10.437 1.00 97.50 87 ASN A O 1
ATOM 692 N N . GLY A 1 88 ? -20.336 8.570 8.883 1.00 98.00 88 GLY A N 1
ATOM 693 C CA . GLY A 1 88 ? -20.996 7.960 7.728 1.00 98.00 88 GLY A CA 1
ATOM 694 C C . GLY A 1 88 ? -20.653 6.477 7.587 1.00 98.00 88 GLY A C 1
ATOM 695 O O . GLY A 1 88 ? -21.554 5.647 7.453 1.00 98.00 88 GLY A O 1
ATOM 696 N N . ALA A 1 89 ? -19.370 6.133 7.717 1.00 98.06 89 ALA A N 1
ATOM 697 C CA . ALA A 1 89 ? -18.895 4.752 7.664 1.00 98.06 89 ALA A CA 1
ATOM 698 C C . ALA A 1 89 ? -19.435 3.891 8.821 1.00 98.06 89 ALA A C 1
ATOM 700 O O . ALA A 1 89 ? -19.865 2.761 8.586 1.00 98.06 89 ALA A O 1
ATOM 701 N N . ILE A 1 90 ? -19.491 4.423 10.049 1.00 96.44 90 ILE A N 1
ATOM 702 C CA . ILE A 1 90 ? -20.109 3.758 11.212 1.00 96.44 90 ILE A CA 1
ATOM 703 C C . ILE A 1 90 ? -21.600 3.515 10.961 1.00 96.44 90 ILE A C 1
ATOM 705 O O . ILE A 1 90 ? -22.106 2.415 11.182 1.00 96.44 90 ILE A O 1
ATOM 709 N N . ALA A 1 91 ? -22.318 4.529 10.473 1.00 97.25 91 ALA A N 1
ATOM 710 C CA . ALA A 1 91 ? -23.741 4.400 10.180 1.00 97.25 91 ALA A CA 1
ATOM 711 C C . ALA A 1 91 ? -24.006 3.350 9.088 1.00 97.25 91 ALA A C 1
ATOM 713 O O . ALA A 1 91 ? -24.973 2.592 9.189 1.00 97.25 91 ALA A O 1
ATOM 714 N N . ALA A 1 92 ? -23.144 3.283 8.070 1.00 98.06 92 ALA A N 1
ATOM 715 C CA . ALA A 1 92 ? -23.210 2.267 7.029 1.00 98.06 92 ALA A CA 1
ATOM 716 C C . ALA A 1 92 ? -22.865 0.864 7.555 1.00 98.06 92 ALA A C 1
ATOM 718 O O . ALA A 1 92 ? -23.485 -0.100 7.104 1.00 98.06 92 ALA A O 1
ATOM 719 N N . LEU A 1 93 ? -21.945 0.742 8.524 1.00 96.81 93 LEU A N 1
ATOM 720 C CA . LEU A 1 93 ? -21.506 -0.540 9.092 1.00 96.81 93 LEU A CA 1
ATOM 721 C C . LEU A 1 93 ? -22.675 -1.285 9.736 1.00 96.81 93 LEU A C 1
ATOM 723 O O . LEU A 1 93 ? -22.831 -2.485 9.532 1.00 96.81 93 LEU A O 1
ATOM 727 N N . GLY A 1 94 ? -23.543 -0.568 10.450 1.00 94.12 94 GLY A N 1
ATOM 728 C CA . GLY A 1 94 ? -24.683 -1.167 11.136 1.00 94.12 94 GLY A CA 1
ATOM 729 C C . GLY A 1 94 ? -24.270 -1.880 12.423 1.00 94.12 94 GLY A C 1
ATOM 730 O O . GLY A 1 94 ? -23.646 -1.272 13.285 1.00 94.12 94 GLY A O 1
ATOM 731 N N . ASP A 1 95 ? -24.683 -3.138 12.592 1.00 87.25 95 ASP A N 1
ATOM 732 C CA . ASP A 1 95 ? -24.350 -3.944 13.775 1.00 87.25 95 ASP A CA 1
ATOM 733 C C . ASP A 1 95 ? -22.920 -4.494 13.644 1.00 87.25 95 ASP A C 1
ATOM 735 O O . ASP A 1 95 ? -22.689 -5.291 12.740 1.00 87.25 95 ASP A O 1
ATOM 739 N N . PRO A 1 96 ? -21.968 -4.150 14.530 1.00 83.19 96 PRO A N 1
ATOM 740 C CA . PRO A 1 96 ? -20.601 -4.672 14.454 1.00 83.19 96 PRO A CA 1
ATOM 741 C C . PRO A 1 96 ? -20.506 -6.204 14.548 1.00 83.19 96 PRO A C 1
ATOM 743 O O . PRO A 1 96 ? -19.567 -6.787 14.020 1.00 83.19 96 PRO A O 1
ATOM 746 N N . ASN A 1 97 ? -21.489 -6.879 15.159 1.00 82.88 97 ASN A N 1
ATOM 747 C CA . ASN A 1 97 ? -21.529 -8.349 15.223 1.00 82.88 97 ASN A CA 1
ATOM 748 C C . ASN A 1 97 ? -22.071 -8.990 13.936 1.00 82.88 97 ASN A C 1
ATOM 750 O O . ASN A 1 97 ? -22.009 -10.208 13.764 1.00 82.88 97 ASN A O 1
ATOM 754 N N . ASN A 1 98 ? -22.675 -8.188 13.062 1.00 86.62 98 ASN A N 1
ATOM 755 C CA . ASN A 1 98 ? -23.190 -8.597 11.763 1.00 86.62 98 ASN A CA 1
ATOM 756 C C . ASN A 1 98 ? -23.087 -7.409 10.789 1.00 86.62 98 ASN A C 1
ATOM 758 O O . ASN A 1 98 ? -24.113 -6.815 10.424 1.00 86.62 98 ASN A O 1
ATOM 762 N N . PRO A 1 99 ? -21.851 -7.027 10.430 1.00 93.81 99 PRO A N 1
ATOM 763 C CA . PRO A 1 99 ? -21.586 -5.784 9.731 1.00 93.81 99 PRO A CA 1
ATOM 764 C C . PRO A 1 99 ? -22.117 -5.835 8.297 1.00 93.81 99 PRO A C 1
ATOM 766 O O . PRO A 1 99 ? -22.162 -6.882 7.647 1.00 93.81 99 PRO A O 1
ATOM 769 N N . ASN A 1 100 ? -22.545 -4.684 7.785 1.00 97.31 100 ASN A N 1
ATOM 770 C CA . ASN A 1 100 ? -23.072 -4.571 6.427 1.00 97.31 100 ASN A CA 1
ATOM 771 C C . ASN A 1 100 ? -21.975 -4.619 5.357 1.00 97.31 100 ASN A C 1
ATOM 773 O O . ASN A 1 100 ? -22.283 -4.982 4.220 1.00 97.31 100 ASN A O 1
ATOM 777 N N . TYR A 1 101 ? -20.738 -4.262 5.710 1.00 98.44 101 TYR A N 1
ATOM 778 C CA . TYR A 1 101 ? -19.554 -4.365 4.860 1.00 98.44 101 TYR A CA 1
ATOM 779 C C . TYR A 1 101 ? -18.395 -5.029 5.609 1.00 98.44 101 TYR A C 1
ATOM 781 O O . TYR A 1 101 ? -18.364 -5.036 6.838 1.00 98.44 101 TYR A O 1
ATOM 789 N N . ASP A 1 102 ? -17.454 -5.583 4.852 1.00 98.12 102 ASP A N 1
ATOM 790 C CA . ASP A 1 102 ? -16.320 -6.356 5.359 1.00 98.12 102 ASP A CA 1
ATOM 791 C C . ASP A 1 102 ? -15.052 -5.506 5.462 1.00 98.12 102 ASP A C 1
ATOM 793 O O . ASP A 1 102 ? -14.221 -5.749 6.327 1.00 98.12 102 ASP A O 1
ATOM 797 N N . ILE A 1 103 ? -14.913 -4.486 4.611 1.00 98.38 103 ILE A N 1
ATOM 798 C CA . ILE A 1 103 ? -13.741 -3.613 4.596 1.00 98.38 103 ILE A CA 1
ATOM 799 C C . ILE A 1 103 ? -14.115 -2.137 4.440 1.00 98.38 103 ILE A C 1
ATOM 801 O O . ILE A 1 103 ? -14.967 -1.764 3.630 1.00 98.38 103 ILE A O 1
ATOM 805 N N . PHE A 1 104 ? -13.462 -1.286 5.228 1.00 98.50 104 PHE A N 1
ATOM 806 C CA . PHE A 1 104 ? -13.391 0.150 4.993 1.00 98.50 104 PHE A CA 1
ATOM 807 C C . PHE A 1 104 ? -12.142 0.463 4.166 1.00 98.50 104 PHE A C 1
ATOM 809 O O . PHE A 1 104 ? -11.022 0.195 4.598 1.00 98.50 104 PHE A O 1
ATOM 816 N N . CYS A 1 105 ? -12.329 1.051 2.992 1.00 98.56 105 CYS A N 1
ATOM 817 C CA . CYS A 1 105 ? -11.245 1.439 2.101 1.00 98.56 105 CYS A CA 1
ATOM 818 C C . CYS A 1 105 ? -11.113 2.957 2.072 1.00 98.56 105 CYS A C 1
ATOM 820 O O . CYS A 1 105 ? -12.101 3.646 1.841 1.00 98.56 105 CYS A O 1
ATOM 822 N N . CYS A 1 106 ? -9.907 3.491 2.242 1.00 98.00 106 CYS A N 1
ATOM 823 C CA . CYS A 1 106 ? -9.653 4.924 2.143 1.00 98.00 106 CYS A CA 1
ATOM 824 C C . CYS A 1 106 ? -8.511 5.213 1.164 1.00 98.00 106 CYS A C 1
ATOM 826 O O . CYS A 1 106 ? -7.332 5.219 1.519 1.00 98.00 106 CYS A O 1
ATOM 828 N N . PHE A 1 107 ? -8.884 5.471 -0.087 1.00 96.81 107 PHE A N 1
ATOM 829 C CA . PHE A 1 107 ? -8.003 5.790 -1.209 1.00 96.81 107 PHE A CA 1
ATOM 830 C C . PHE A 1 107 ? -7.802 7.309 -1.308 1.00 96.81 107 PHE A C 1
ATOM 832 O O . PHE A 1 107 ? -8.309 7.986 -2.207 1.00 96.81 107 PHE A O 1
ATOM 839 N N . ALA A 1 108 ? -7.113 7.852 -0.307 1.00 95.00 108 ALA A N 1
ATOM 840 C CA . ALA A 1 108 ? -6.908 9.281 -0.096 1.00 95.00 108 ALA A CA 1
ATOM 841 C C . ALA A 1 108 ? -5.415 9.609 0.095 1.00 95.00 108 ALA A C 1
ATOM 843 O O . ALA A 1 108 ? -4.597 8.707 0.271 1.00 95.00 108 ALA A O 1
ATOM 844 N N . TYR A 1 109 ? -5.044 10.890 0.051 1.00 92.31 109 TYR A N 1
ATOM 845 C CA . TYR A 1 109 ? -3.658 11.327 0.255 1.00 92.31 109 TYR A CA 1
ATOM 846 C C . TYR A 1 109 ? -3.241 11.332 1.732 1.00 92.31 109 TYR A C 1
ATOM 848 O O . TYR A 1 109 ? -4.105 11.313 2.613 1.00 92.31 109 TYR A O 1
ATOM 856 N N . PRO A 1 110 ? -1.925 11.393 2.027 1.00 90.81 110 PRO A N 1
ATOM 857 C CA . PRO A 1 110 ? -1.420 11.246 3.391 1.00 90.81 110 PRO A CA 1
ATOM 858 C C . PRO A 1 110 ? -2.058 12.168 4.429 1.00 90.81 110 PRO A C 1
ATOM 860 O O . PRO A 1 110 ? -2.358 11.774 5.552 1.00 90.81 110 PRO A O 1
ATOM 863 N N . ASP A 1 111 ? -2.312 13.409 4.049 1.00 88.44 111 ASP A N 1
ATOM 864 C CA . ASP A 1 111 ? -2.924 14.427 4.892 1.00 88.44 111 ASP A CA 1
ATOM 865 C C . ASP A 1 111 ? -4.380 14.140 5.261 1.00 88.44 111 ASP A C 1
ATOM 867 O O . ASP A 1 111 ? -4.833 14.493 6.354 1.00 88.44 111 ASP A O 1
ATOM 871 N N . GLN A 1 112 ? -5.102 13.484 4.361 1.00 93.00 112 GLN A N 1
ATOM 872 C CA . GLN A 1 112 ? -6.472 13.031 4.551 1.00 93.00 112 GLN A CA 1
ATOM 873 C C . GLN A 1 112 ? -6.509 11.708 5.316 1.00 93.00 112 GLN A C 1
ATOM 875 O O . GLN A 1 112 ? -7.261 11.605 6.285 1.00 93.00 112 GLN A O 1
ATOM 880 N N . VAL A 1 113 ? -5.669 10.735 4.933 1.00 94.12 113 VAL A N 1
ATOM 881 C CA . VAL A 1 113 ? -5.541 9.430 5.605 1.00 94.12 113 VAL A CA 1
ATOM 882 C C . VAL A 1 113 ? -5.291 9.644 7.088 1.00 94.12 113 VAL A C 1
ATOM 884 O O . VAL A 1 113 ? -6.076 9.178 7.901 1.00 94.12 113 VAL A O 1
ATOM 887 N N . TYR A 1 114 ? -4.296 10.456 7.448 1.00 90.19 114 TYR A N 1
ATOM 888 C CA . TYR A 1 114 ? -3.994 10.751 8.847 1.00 90.19 114 TYR A CA 1
ATOM 889 C C . TYR A 1 114 ? -5.211 11.297 9.626 1.00 90.19 114 TYR A C 1
ATOM 891 O O . TYR A 1 114 ? -5.470 10.895 10.765 1.00 90.19 114 TYR A O 1
ATOM 899 N N . ARG A 1 115 ? -5.973 12.225 9.030 1.00 91.81 115 ARG A N 1
ATOM 900 C CA . ARG A 1 115 ? -7.154 12.824 9.677 1.00 91.81 115 ARG A CA 1
ATOM 901 C C . ARG A 1 115 ? -8.264 11.797 9.860 1.00 91.81 115 ARG A C 1
ATOM 903 O O . ARG A 1 115 ? -8.930 11.811 10.892 1.00 91.81 115 ARG A O 1
ATOM 910 N N . ILE A 1 116 ? -8.447 10.920 8.877 1.00 95.00 116 ILE A N 1
ATOM 911 C CA . ILE A 1 116 ? -9.446 9.851 8.910 1.00 95.00 116 ILE A CA 1
ATOM 912 C C . ILE A 1 116 ? -9.041 8.774 9.918 1.00 95.00 116 ILE A C 1
ATOM 914 O O . ILE A 1 116 ? -9.886 8.397 10.721 1.00 95.00 116 ILE A O 1
ATOM 918 N N . THR A 1 117 ? -7.770 8.361 9.973 1.00 92.50 117 THR A N 1
ATOM 919 C CA . THR A 1 117 ? -7.244 7.478 11.028 1.00 92.50 117 THR A CA 1
ATOM 920 C C . THR A 1 117 ? -7.506 8.083 12.406 1.00 92.50 117 THR A C 1
ATOM 922 O O . THR A 1 117 ? -8.115 7.444 13.256 1.00 92.50 117 THR A O 1
ATOM 925 N N . SER A 1 118 ? -7.155 9.357 12.614 1.00 88.81 118 SER A N 1
ATOM 926 C CA . SER A 1 118 ? -7.375 10.043 13.898 1.00 88.81 118 SER A CA 1
ATOM 927 C C . SER A 1 118 ? -8.857 10.113 14.285 1.00 88.81 118 SER A C 1
ATOM 929 O O . SER A 1 118 ? -9.205 9.960 15.456 1.00 88.81 118 SER A O 1
ATOM 931 N N . ALA A 1 119 ? -9.745 10.346 13.316 1.00 92.44 119 ALA A N 1
ATOM 932 C CA . ALA A 1 119 ? -11.185 10.329 13.543 1.00 92.44 119 ALA A CA 1
ATOM 933 C C . ALA A 1 119 ? -11.699 8.907 13.832 1.00 92.44 119 ALA A C 1
ATOM 935 O O . ALA A 1 119 ? -12.535 8.744 14.714 1.00 92.44 119 ALA A O 1
ATOM 936 N N . ALA A 1 120 ? -11.179 7.877 13.158 1.00 92.44 120 ALA A N 1
ATOM 937 C CA . ALA A 1 120 ? -11.525 6.482 13.424 1.00 92.44 120 ALA A CA 1
ATOM 938 C C . ALA A 1 120 ? -11.173 6.092 14.867 1.00 92.44 120 ALA A C 1
ATOM 940 O O . ALA A 1 120 ? -12.036 5.580 15.581 1.00 92.44 120 ALA A O 1
ATOM 941 N N . MET A 1 121 ? -9.967 6.452 15.321 1.00 87.12 121 MET A N 1
ATOM 942 C CA . MET A 1 121 ? -9.523 6.297 16.711 1.00 87.12 121 MET A CA 1
ATOM 943 C C . MET A 1 121 ? -10.464 7.005 17.688 1.00 87.12 121 MET A C 1
ATOM 945 O O . MET A 1 121 ? -10.975 6.401 18.621 1.00 87.12 121 MET A O 1
ATOM 949 N N . ALA A 1 122 ? -10.745 8.292 17.456 1.00 86.94 122 ALA A N 1
ATOM 950 C CA . ALA A 1 122 ? -11.570 9.101 18.356 1.00 86.94 122 ALA A CA 1
ATOM 951 C C . ALA A 1 122 ? -13.034 8.633 18.449 1.00 86.94 122 ALA A C 1
ATOM 953 O O . ALA A 1 122 ? -13.733 8.989 19.398 1.00 86.94 122 ALA A O 1
ATOM 954 N N . HIS A 1 123 ? -13.505 7.876 17.458 1.00 86.75 123 HIS A N 1
ATOM 955 C CA . HIS A 1 123 ? -14.868 7.362 17.380 1.00 86.75 123 HIS A CA 1
ATOM 956 C C . HIS A 1 123 ? -14.971 5.858 17.668 1.00 86.75 123 HIS A C 1
ATOM 958 O O . HIS A 1 123 ? -16.061 5.306 17.505 1.00 86.75 123 HIS A O 1
ATOM 964 N N . ASN A 1 124 ? -13.882 5.198 18.086 1.00 86.19 124 ASN A N 1
ATOM 965 C CA . ASN A 1 124 ? -13.824 3.744 18.275 1.00 86.19 124 ASN A CA 1
ATOM 966 C C . ASN A 1 124 ? -14.373 2.982 17.055 1.00 86.19 124 ASN A C 1
ATOM 968 O O . ASN A 1 124 ? -15.120 2.009 17.178 1.00 86.19 124 ASN A O 1
ATOM 972 N N . PHE A 1 125 ? -14.063 3.478 15.856 1.00 90.25 125 PHE A N 1
ATOM 973 C CA . PHE A 1 125 ? -14.524 2.873 14.616 1.00 90.25 125 PHE A CA 1
ATOM 974 C C . PHE A 1 125 ? -13.714 1.610 14.327 1.00 90.25 125 PHE A C 1
ATOM 976 O O . PHE A 1 125 ? -12.497 1.673 14.180 1.00 90.25 125 PHE A O 1
ATOM 983 N N . ASN A 1 126 ? -14.412 0.478 14.243 1.00 85.56 126 ASN A N 1
ATOM 984 C CA . ASN A 1 126 ? -13.808 -0.846 14.190 1.00 85.56 126 ASN A CA 1
ATOM 985 C C . ASN A 1 126 ? -14.510 -1.755 13.157 1.00 85.56 126 ASN A C 1
ATOM 987 O O . ASN A 1 126 ? -15.346 -2.587 13.523 1.00 85.56 126 ASN A O 1
ATOM 991 N N . PRO A 1 127 ? -14.276 -1.545 11.851 1.00 93.75 127 PRO A N 1
ATOM 992 C CA . PRO A 1 127 ? -14.768 -2.446 10.814 1.00 93.75 127 PRO A CA 1
ATOM 993 C C . PRO A 1 127 ? -13.967 -3.767 10.794 1.00 93.75 127 PRO A C 1
ATOM 995 O O . PRO A 1 127 ? -12.859 -3.816 11.326 1.00 93.75 127 PRO A O 1
ATOM 998 N N . PRO A 1 128 ? -14.467 -4.836 10.139 1.0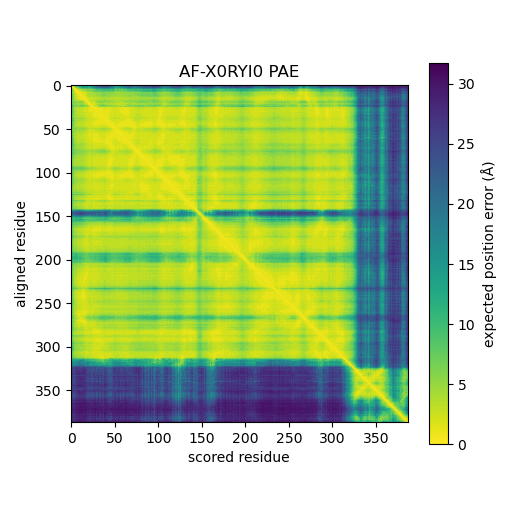0 94.75 128 PRO A N 1
ATOM 999 C CA . PRO A 1 128 ? -13.753 -6.117 10.075 1.00 94.75 128 PRO A CA 1
ATOM 1000 C C . PRO A 1 128 ? -12.393 -6.030 9.387 1.00 94.75 128 PRO A C 1
ATOM 1002 O O . PRO A 1 128 ? -11.480 -6.762 9.750 1.00 94.75 128 PRO A O 1
ATOM 1005 N N . ALA A 1 129 ? -12.252 -5.126 8.422 1.00 96.44 129 ALA A N 1
ATOM 1006 C CA . ALA A 1 129 ? -10.977 -4.748 7.849 1.00 96.44 129 ALA A CA 1
ATOM 1007 C C . ALA A 1 129 ? -10.925 -3.257 7.529 1.00 96.44 129 ALA A C 1
ATOM 1009 O O . ALA A 1 129 ? -11.951 -2.611 7.287 1.00 96.44 129 ALA A O 1
ATOM 1010 N N . MET A 1 130 ? -9.712 -2.718 7.481 1.00 96.56 130 MET A N 1
ATOM 1011 C CA . MET A 1 130 ? -9.456 -1.336 7.107 1.00 96.56 130 MET A CA 1
ATOM 1012 C C . MET A 1 130 ? -8.184 -1.249 6.276 1.00 96.56 130 MET A C 1
ATOM 1014 O O . MET A 1 130 ? -7.137 -1.712 6.721 1.00 96.56 130 MET A O 1
ATOM 1018 N N . ILE A 1 131 ? -8.270 -0.621 5.105 1.00 97.88 131 ILE A N 1
ATOM 1019 C CA . ILE A 1 131 ? -7.105 -0.287 4.286 1.00 97.88 131 ILE A CA 1
ATOM 1020 C C . ILE A 1 131 ? -7.016 1.218 4.063 1.00 97.88 131 ILE A C 1
ATOM 1022 O O . ILE A 1 131 ? -8.008 1.885 3.748 1.00 97.88 131 ILE A O 1
ATOM 1026 N N . PHE A 1 132 ? -5.802 1.740 4.178 1.00 96.88 132 PHE A N 1
ATOM 1027 C CA . PHE A 1 132 ? -5.485 3.121 3.857 1.00 96.88 132 PHE A CA 1
ATOM 1028 C C . PHE A 1 132 ? -4.524 3.215 2.671 1.00 96.88 132 PHE A C 1
ATOM 1030 O O . PHE A 1 132 ? -3.658 2.365 2.469 1.00 96.88 132 PHE A O 1
ATOM 1037 N N . GLY A 1 133 ? -4.701 4.276 1.884 1.00 91.50 133 GLY A N 1
ATOM 1038 C CA . GLY A 1 133 ? -3.801 4.669 0.809 1.00 91.50 133 GLY A CA 1
ATOM 1039 C C . GLY A 1 133 ? -2.466 5.236 1.320 1.00 91.50 133 GLY A C 1
ATOM 1040 O O . GLY A 1 133 ? -2.048 4.945 2.446 1.00 91.50 133 GLY A O 1
ATOM 1041 N N . PRO A 1 134 ? -1.786 6.063 0.504 1.00 89.69 134 PRO A N 1
ATOM 1042 C CA . PRO A 1 134 ? -0.476 6.608 0.841 1.00 89.69 134 PRO A CA 1
ATOM 1043 C C . PRO A 1 134 ? -0.460 7.273 2.221 1.00 89.69 134 PRO A C 1
ATOM 1045 O O . PRO A 1 134 ? -1.293 8.133 2.495 1.00 89.69 134 PRO A O 1
ATOM 1048 N N . LEU A 1 135 ? 0.507 6.866 3.047 1.00 92.25 135 LEU A N 1
ATOM 1049 C CA . LEU A 1 135 ? 0.797 7.221 4.449 1.00 92.25 135 LEU A CA 1
ATOM 1050 C C . LEU A 1 135 ? 0.917 5.945 5.273 1.00 92.25 135 LEU A C 1
ATOM 1052 O O . LEU A 1 135 ? 1.907 5.779 5.973 1.00 92.25 135 LEU A O 1
ATOM 1056 N N . ALA A 1 136 ? -0.070 5.053 5.184 1.00 95.56 136 ALA A N 1
ATOM 1057 C CA . ALA A 1 136 ? -0.101 3.846 6.008 1.00 95.56 136 ALA A CA 1
ATOM 1058 C C . ALA A 1 136 ? 1.016 2.848 5.651 1.00 95.56 136 ALA A C 1
ATOM 1060 O O . ALA A 1 136 ? 1.335 1.976 6.445 1.00 95.56 136 ALA A O 1
ATOM 1061 N N . ASN A 1 137 ? 1.647 3.025 4.491 1.00 95.69 137 ASN A N 1
ATOM 1062 C CA . ASN A 1 137 ? 2.821 2.301 4.007 1.00 95.69 137 ASN A CA 1
ATOM 1063 C C . ASN A 1 137 ? 4.168 2.934 4.423 1.00 95.69 137 ASN A C 1
ATOM 1065 O O . ASN A 1 137 ? 5.206 2.547 3.887 1.00 95.69 137 ASN A O 1
ATOM 1069 N N . PHE A 1 138 ? 4.174 3.943 5.300 1.00 94.19 138 PHE A N 1
ATOM 1070 C CA . PHE A 1 138 ? 5.405 4.560 5.802 1.00 94.19 138 PHE A CA 1
ATOM 1071 C C . PHE A 1 138 ? 5.733 4.097 7.219 1.00 94.19 138 PHE A C 1
ATOM 1073 O O . PHE A 1 138 ? 4.850 4.033 8.072 1.00 94.19 138 PHE A O 1
ATOM 1080 N N . GLY A 1 139 ? 7.023 3.898 7.506 1.00 93.56 139 GLY A N 1
ATOM 1081 C CA . GLY A 1 139 ? 7.523 3.473 8.821 1.00 93.56 139 GLY A CA 1
ATOM 1082 C C . GLY A 1 139 ? 7.079 4.356 9.995 1.00 93.56 139 GLY A C 1
ATOM 1083 O O . GLY A 1 139 ? 6.961 3.891 11.123 1.00 93.56 139 GLY A O 1
ATOM 1084 N N . PHE A 1 140 ? 6.800 5.634 9.745 1.00 90.88 140 PHE A N 1
ATOM 1085 C CA . PHE A 1 140 ? 6.423 6.596 10.773 1.00 90.88 140 PHE A CA 1
ATOM 1086 C C . PHE A 1 140 ? 4.925 6.602 11.079 1.00 90.88 140 PHE A C 1
ATOM 1088 O O . PHE A 1 140 ? 4.524 7.252 12.046 1.00 90.88 140 PHE A O 1
ATOM 1095 N N . TYR A 1 141 ? 4.097 5.922 10.280 1.00 92.25 141 TYR A N 1
ATOM 1096 C CA . TYR A 1 141 ? 2.641 5.924 10.426 1.00 92.25 141 TYR A CA 1
ATOM 1097 C C . TYR A 1 141 ? 2.153 5.575 11.844 1.00 92.25 141 TYR A C 1
ATOM 1099 O O . TYR A 1 141 ? 1.357 6.357 12.373 1.00 92.25 141 TYR A O 1
ATOM 1107 N N . PRO A 1 142 ? 2.675 4.528 12.522 1.00 90.44 142 PRO A N 1
ATOM 1108 C CA . PRO A 1 142 ? 2.259 4.184 13.887 1.00 90.44 142 PRO A CA 1
ATOM 1109 C C . PRO A 1 142 ? 2.537 5.280 14.928 1.00 90.44 142 PRO A C 1
ATOM 1111 O O . PRO A 1 142 ? 1.919 5.321 15.987 1.00 90.44 142 PRO A O 1
ATOM 1114 N N . TYR A 1 143 ? 3.465 6.193 14.634 1.00 86.12 143 TYR A N 1
ATOM 1115 C CA . TYR A 1 143 ? 3.942 7.228 15.556 1.00 86.12 143 TYR A CA 1
ATOM 1116 C C . TYR A 1 143 ? 3.410 8.627 15.218 1.00 86.12 143 TYR A C 1
ATOM 1118 O O . TYR A 1 143 ? 3.855 9.636 15.785 1.00 86.12 143 TYR A O 1
ATOM 1126 N N . TYR A 1 144 ? 2.482 8.721 14.265 1.00 76.06 144 TYR A N 1
ATOM 1127 C CA . TYR A 1 144 ? 2.106 9.986 13.653 1.00 76.06 144 TYR A CA 1
ATOM 1128 C C . TYR A 1 144 ? 0.798 10.557 14.230 1.00 76.06 144 TYR A C 1
ATOM 1130 O O . TYR A 1 144 ? -0.292 10.073 13.938 1.00 76.06 144 TYR A O 1
ATOM 1138 N N . ARG A 1 145 ? 0.893 11.636 15.034 1.00 63.34 145 ARG A N 1
ATOM 1139 C CA . ARG A 1 145 ? -0.260 12.235 15.748 1.00 63.34 145 ARG A CA 1
ATOM 1140 C C . ARG A 1 145 ? -0.738 13.591 15.242 1.00 63.34 145 ARG A C 1
ATOM 1142 O O . ARG A 1 145 ? -1.776 14.033 15.720 1.00 63.34 145 ARG A O 1
ATOM 1149 N N . TYR A 1 146 ? -0.035 14.293 14.349 1.00 61.62 146 TYR A N 1
ATOM 1150 C CA . TYR A 1 146 ? -0.462 15.641 13.935 1.00 61.62 146 TYR A CA 1
ATOM 1151 C C . TYR A 1 146 ? 0.015 16.037 12.533 1.00 61.62 146 TYR A C 1
ATOM 1153 O O . TYR A 1 146 ? 1.196 16.312 12.324 1.00 61.62 146 TYR A O 1
ATOM 1161 N N . TYR A 1 147 ? -0.926 16.177 11.591 1.00 53.91 147 TYR A N 1
ATOM 1162 C CA . TYR A 1 147 ? -0.681 16.822 10.298 1.00 53.91 147 TYR A CA 1
ATOM 1163 C C . TYR A 1 147 ? -0.705 18.342 10.446 1.00 53.91 147 TYR A C 1
ATOM 1165 O O . TYR A 1 147 ? -1.680 19.026 10.119 1.00 53.91 147 TYR A O 1
ATOM 1173 N N . TYR A 1 148 ? 0.380 18.888 10.984 1.00 49.97 148 TYR A N 1
ATOM 1174 C CA . TYR A 1 148 ? 0.712 20.290 10.781 1.00 49.97 148 TYR A CA 1
ATOM 1175 C C . TYR A 1 148 ? 2.230 20.449 10.799 1.00 49.97 148 TYR A C 1
ATOM 1177 O O . TYR A 1 148 ? 2.842 20.088 11.800 1.00 49.97 148 TYR A O 1
ATOM 1185 N N . PRO A 1 149 ? 2.864 20.975 9.735 1.00 56.72 149 PRO A N 1
ATOM 1186 C CA . PRO A 1 149 ? 4.303 21.165 9.739 1.00 56.72 149 PRO A CA 1
ATOM 1187 C C . PRO A 1 149 ? 4.728 22.057 10.923 1.00 56.72 149 PRO A C 1
ATOM 1189 O O . PRO A 1 149 ? 4.107 23.103 11.159 1.00 56.72 149 PRO A O 1
ATOM 1192 N N . PRO A 1 150 ? 5.798 21.680 11.644 1.00 56.91 150 PRO A N 1
ATOM 1193 C CA . PRO A 1 150 ? 6.707 20.570 11.338 1.00 56.91 150 PRO A CA 1
ATOM 1194 C C . PRO A 1 150 ? 6.145 19.192 11.724 1.00 56.91 150 PRO A C 1
ATOM 1196 O O . PRO A 1 150 ? 5.518 19.051 12.766 1.00 56.91 150 PRO A O 1
ATOM 1199 N N . TRP A 1 151 ? 6.407 18.185 10.884 1.00 64.12 151 TRP A N 1
ATOM 1200 C CA . TRP A 1 151 ? 6.114 16.771 11.138 1.00 64.12 151 TRP A CA 1
ATOM 1201 C C . TRP A 1 151 ? 6.700 16.355 12.491 1.00 64.12 151 TRP A C 1
ATOM 1203 O O . TRP A 1 151 ? 7.909 16.187 12.618 1.00 64.12 151 TRP A O 1
ATOM 1213 N N . THR A 1 152 ? 5.858 16.236 13.513 1.00 65.88 152 THR A N 1
ATOM 1214 C CA . THR A 1 152 ? 6.280 15.789 14.843 1.00 65.88 152 THR A CA 1
ATOM 1215 C C . THR A 1 152 ? 5.732 14.402 15.101 1.00 65.88 152 THR A C 1
ATOM 1217 O O . THR A 1 152 ? 4.513 14.228 15.157 1.00 65.88 152 THR A O 1
ATOM 1220 N N . LEU A 1 153 ? 6.634 13.439 15.285 1.00 74.81 153 LEU A N 1
ATOM 1221 C CA . LEU A 1 153 ? 6.269 12.160 15.876 1.00 74.81 153 LEU A CA 1
ATOM 1222 C C . LEU A 1 153 ? 5.924 12.358 17.345 1.00 74.81 153 LEU A C 1
ATOM 1224 O O . LEU A 1 153 ? 6.518 13.192 18.035 1.00 74.81 153 LEU A O 1
ATOM 1228 N N . ASP A 1 154 ? 4.977 11.562 17.816 1.00 74.38 154 ASP A N 1
ATOM 1229 C CA . ASP A 1 154 ? 4.710 11.406 19.233 1.00 74.38 154 ASP A CA 1
ATOM 1230 C C . ASP A 1 154 ? 5.319 10.062 19.665 1.00 74.38 154 ASP A C 1
ATOM 1232 O O . ASP A 1 154 ? 4.674 9.026 19.529 1.00 74.38 154 ASP A O 1
ATOM 1236 N N . PRO A 1 155 ? 6.571 10.042 20.169 1.00 71.19 155 PRO A N 1
ATOM 1237 C CA . PRO A 1 155 ? 7.234 8.802 20.575 1.00 71.19 155 PRO A CA 1
ATOM 1238 C C . PRO A 1 155 ? 6.590 8.160 21.813 1.00 71.19 155 PRO A C 1
ATOM 1240 O O . PRO A 1 155 ? 7.073 7.132 22.280 1.00 71.19 155 PRO A O 1
ATOM 1243 N N . SER A 1 156 ? 5.555 8.783 22.394 1.00 71.94 156 SER A N 1
ATOM 1244 C CA . SER A 1 156 ? 4.739 8.165 23.438 1.00 71.94 156 SER A CA 1
ATOM 1245 C C . SER A 1 156 ? 3.595 7.312 22.891 1.00 71.94 156 SER A C 1
ATOM 1247 O O . SER A 1 156 ? 2.940 6.636 23.682 1.00 71.94 156 SER A O 1
ATOM 1249 N N . LEU A 1 157 ? 3.354 7.334 21.575 1.00 75.00 157 LEU A N 1
ATOM 1250 C CA . LEU A 1 157 ? 2.388 6.444 20.947 1.00 75.00 157 LEU A CA 1
ATOM 1251 C C . LEU A 1 157 ? 2.903 5.010 20.941 1.00 75.00 157 LEU A C 1
ATOM 1253 O O . LEU A 1 157 ? 4.068 4.742 20.637 1.00 75.00 157 LEU A O 1
ATOM 1257 N N . ASP A 1 158 ? 1.996 4.105 21.283 1.00 83.31 158 ASP A N 1
ATOM 1258 C CA . ASP A 1 158 ? 2.205 2.679 21.138 1.00 83.31 158 ASP A CA 1
ATOM 1259 C C . ASP A 1 158 ? 1.956 2.315 19.665 1.00 83.31 158 ASP A C 1
ATOM 1261 O O . ASP A 1 158 ? 0.840 2.524 19.183 1.00 83.31 158 ASP A O 1
ATOM 1265 N N . PRO A 1 159 ? 2.960 1.805 18.927 1.00 85.88 159 PRO A N 1
ATOM 1266 C CA . PRO A 1 159 ? 2.790 1.478 17.515 1.00 85.88 159 PRO A CA 1
ATOM 1267 C C . PRO A 1 159 ? 1.724 0.403 17.284 1.00 85.88 159 PRO A C 1
ATOM 1269 O O . PRO A 1 159 ? 1.138 0.352 16.208 1.00 85.88 159 PRO A O 1
ATOM 1272 N N . SER A 1 160 ? 1.405 -0.397 18.302 1.00 85.62 160 SER A N 1
ATOM 1273 C CA . SER A 1 160 ? 0.337 -1.390 18.224 1.00 85.62 160 SER A CA 1
ATOM 1274 C C . SER A 1 160 ? -1.067 -0.777 18.140 1.00 85.62 160 SER A C 1
ATOM 1276 O O . SER A 1 160 ? -2.040 -1.477 17.883 1.00 85.62 160 SER A O 1
ATOM 1278 N N . GLN A 1 161 ? -1.208 0.543 18.309 1.00 84.06 161 GLN A N 1
ATOM 1279 C CA . GLN A 1 161 ? -2.474 1.234 18.067 1.00 84.06 161 GLN A CA 1
ATOM 1280 C C . GLN A 1 161 ? -2.964 1.032 16.635 1.00 84.06 161 GLN A C 1
ATOM 1282 O O . GLN A 1 161 ? -4.164 0.907 16.434 1.00 84.06 161 GLN A O 1
ATOM 1287 N N . VAL A 1 162 ? -2.064 0.966 15.654 1.00 89.44 162 VAL A N 1
ATOM 1288 C CA . VAL A 1 162 ? -2.431 0.750 14.247 1.00 89.44 162 VAL A CA 1
ATOM 1289 C C . VAL A 1 162 ? -2.400 -0.723 13.834 1.00 89.44 162 VAL A C 1
ATOM 1291 O O . VAL A 1 162 ? -2.525 -1.003 12.643 1.00 89.44 162 VAL A O 1
ATOM 1294 N N . ASP A 1 163 ? -2.247 -1.660 14.777 1.00 91.19 163 ASP A N 1
ATOM 1295 C CA . ASP A 1 163 ? -2.260 -3.089 14.462 1.00 91.19 163 ASP A CA 1
ATOM 1296 C C . ASP A 1 163 ? -3.561 -3.482 13.748 1.00 91.19 163 ASP A C 1
ATOM 1298 O O . ASP A 1 163 ? -4.657 -3.004 14.046 1.00 91.19 163 ASP A O 1
ATOM 1302 N N . GLY A 1 164 ? -3.426 -4.351 12.754 1.00 92.19 164 GLY A N 1
ATOM 1303 C CA . GLY A 1 164 ? -4.495 -4.755 11.855 1.00 92.19 164 GLY A CA 1
ATOM 1304 C C . GLY A 1 164 ? -4.639 -3.860 10.624 1.00 92.19 164 GLY A C 1
ATOM 1305 O O . GLY A 1 164 ? -5.079 -4.361 9.593 1.00 92.19 164 GLY A O 1
ATOM 1306 N N . ILE A 1 165 ? -4.232 -2.586 10.658 1.00 95.12 165 ILE A N 1
ATOM 1307 C CA . ILE A 1 165 ? -4.404 -1.683 9.510 1.00 95.12 165 ILE A CA 1
ATOM 1308 C C . ILE A 1 165 ? -3.636 -2.199 8.292 1.00 95.12 165 ILE A C 1
ATOM 1310 O O . ILE A 1 165 ? -2.423 -2.407 8.348 1.00 95.12 165 ILE A O 1
ATOM 1314 N N . LEU A 1 166 ? -4.350 -2.335 7.174 1.00 98.00 166 LEU A N 1
ATOM 1315 C CA . LEU A 1 166 ? -3.774 -2.674 5.881 1.00 98.00 166 LEU A CA 1
ATOM 1316 C C . LEU A 1 166 ? -3.286 -1.426 5.138 1.00 98.00 166 LEU A C 1
ATOM 1318 O O . LEU A 1 166 ? -3.865 -0.338 5.244 1.00 98.00 166 LEU A O 1
ATOM 1322 N N . ALA A 1 167 ? -2.277 -1.615 4.296 1.00 97.44 167 ALA A N 1
ATOM 1323 C CA . ALA A 1 167 ? -1.845 -0.650 3.294 1.00 97.44 167 ALA A CA 1
ATOM 1324 C C . ALA A 1 167 ? -1.284 -1.364 2.060 1.00 97.44 167 ALA A C 1
ATOM 1326 O O . ALA A 1 167 ? -0.903 -2.535 2.122 1.00 97.44 167 ALA A O 1
ATOM 1327 N N . PHE A 1 168 ? -1.208 -0.649 0.937 1.00 96.81 168 PHE A N 1
ATOM 1328 C CA . PHE A 1 168 ? -0.491 -1.156 -0.231 1.00 96.81 168 PHE A CA 1
ATOM 1329 C C . PHE A 1 168 ? 1.019 -1.132 0.012 1.00 96.81 168 PHE A C 1
ATOM 1331 O O . PHE A 1 168 ? 1.544 -0.202 0.627 1.00 96.81 168 PHE A O 1
ATOM 1338 N N . THR A 1 169 ? 1.715 -2.150 -0.477 1.00 95.56 169 THR A N 1
ATOM 1339 C CA . THR A 1 169 ? 3.160 -2.332 -0.305 1.00 95.56 169 THR A CA 1
ATOM 1340 C C . THR A 1 169 ? 3.787 -2.856 -1.590 1.00 95.56 169 THR A C 1
ATOM 1342 O O . THR A 1 169 ? 3.080 -3.305 -2.484 1.00 95.56 169 THR A O 1
ATOM 1345 N N . ALA A 1 170 ? 5.111 -2.799 -1.677 1.00 94.88 170 ALA A N 1
ATOM 1346 C CA . ALA A 1 170 ? 5.893 -3.583 -2.627 1.00 94.88 170 ALA A CA 1
ATOM 1347 C C . ALA A 1 170 ? 6.774 -4.606 -1.897 1.00 94.88 170 ALA A C 1
ATOM 1349 O O . ALA A 1 170 ? 7.023 -5.686 -2.428 1.00 94.88 170 ALA A O 1
ATOM 1350 N N . ALA A 1 171 ? 7.245 -4.276 -0.687 1.00 95.50 171 ALA A N 1
ATOM 1351 C CA . ALA A 1 171 ? 8.015 -5.180 0.159 1.00 95.50 171 ALA A CA 1
ATOM 1352 C C . ALA A 1 171 ? 7.994 -4.739 1.632 1.00 95.50 171 ALA A C 1
ATOM 1354 O O . ALA A 1 171 ? 8.202 -3.566 1.939 1.00 95.50 171 ALA A O 1
ATOM 1355 N N . ALA A 1 172 ? 7.810 -5.693 2.546 1.00 96.88 172 ALA A N 1
ATOM 1356 C CA . ALA A 1 172 ? 8.120 -5.515 3.966 1.00 96.88 172 ALA A CA 1
ATOM 1357 C C . ALA A 1 172 ? 9.639 -5.495 4.216 1.00 96.88 172 ALA A C 1
ATOM 1359 O O . ALA A 1 172 ? 10.429 -5.917 3.367 1.00 96.88 172 ALA A O 1
ATOM 1360 N N . TYR A 1 173 ? 10.053 -5.013 5.391 1.00 96.19 173 TYR A N 1
ATOM 1361 C CA . TYR A 1 173 ? 11.470 -4.843 5.737 1.00 96.19 173 TYR A CA 1
ATOM 1362 C C . TYR A 1 173 ? 12.279 -6.146 5.662 1.00 96.19 173 TYR A C 1
ATOM 1364 O O . TYR A 1 173 ? 13.423 -6.150 5.203 1.00 96.19 173 TYR A O 1
ATOM 1372 N N . ASP A 1 174 ? 11.680 -7.255 6.079 1.00 93.75 174 ASP A N 1
ATOM 1373 C CA . ASP A 1 174 ? 12.292 -8.577 6.162 1.00 93.75 174 ASP A CA 1
ATOM 1374 C C . ASP A 1 174 ? 11.909 -9.505 4.996 1.00 93.75 174 ASP A C 1
ATOM 1376 O O . ASP A 1 174 ? 12.262 -10.686 5.017 1.00 93.75 174 ASP A O 1
ATOM 1380 N N . ALA A 1 175 ? 11.267 -8.970 3.946 1.00 95.56 175 ALA A N 1
ATOM 1381 C CA . ALA A 1 175 ? 10.843 -9.741 2.777 1.00 95.56 175 ALA A CA 1
ATOM 1382 C C . ALA A 1 175 ? 12.002 -10.550 2.169 1.00 95.56 175 ALA A C 1
ATOM 1384 O O . ALA A 1 175 ? 11.853 -11.722 1.831 1.00 95.56 175 ALA A O 1
ATOM 1385 N N . ASN A 1 176 ? 13.194 -9.959 2.055 1.00 95.81 176 ASN A N 1
ATOM 1386 C CA . ASN A 1 176 ? 14.413 -10.702 1.746 1.00 95.81 176 ASN A CA 1
ATOM 1387 C C . ASN A 1 176 ? 15.674 -9.938 2.218 1.00 95.81 176 ASN A C 1
ATOM 1389 O O . ASN A 1 176 ? 15.598 -8.748 2.538 1.00 95.81 176 ASN A O 1
ATOM 1393 N N . PRO A 1 177 ? 16.860 -10.584 2.245 1.00 97.31 177 PRO A N 1
ATOM 1394 C CA . PRO A 1 177 ? 18.094 -9.937 2.702 1.00 97.31 177 PRO A CA 1
ATOM 1395 C C . PRO A 1 177 ? 18.551 -8.727 1.873 1.00 97.31 177 PRO A C 1
ATOM 1397 O O . PRO A 1 177 ? 19.285 -7.884 2.387 1.00 97.31 177 PRO A O 1
ATOM 1400 N N . GLU A 1 178 ? 18.178 -8.642 0.596 1.00 97.00 178 GLU A N 1
ATOM 1401 C CA . GLU A 1 178 ? 18.570 -7.539 -0.289 1.00 97.00 178 GLU A CA 1
ATOM 1402 C C . GLU A 1 178 ? 17.706 -6.299 -0.056 1.00 97.00 178 GLU A C 1
ATOM 1404 O O . GLU A 1 178 ? 18.238 -5.192 0.033 1.00 97.00 178 GLU A O 1
ATOM 1409 N N . ILE A 1 179 ? 16.399 -6.494 0.140 1.00 97.50 179 ILE A N 1
ATOM 1410 C CA . ILE A 1 179 ? 15.458 -5.464 0.592 1.00 97.50 179 ILE A CA 1
ATOM 1411 C C . ILE A 1 179 ? 15.910 -4.903 1.934 1.00 97.50 179 ILE A C 1
ATOM 1413 O O . ILE A 1 179 ? 16.088 -3.690 2.058 1.00 97.50 179 ILE A O 1
ATOM 1417 N N . GLN A 1 180 ? 16.195 -5.781 2.899 1.00 97.31 180 GLN A N 1
ATOM 1418 C CA . GLN A 1 180 ? 16.692 -5.378 4.210 1.00 97.31 180 GLN A CA 1
ATOM 1419 C C . GLN A 1 180 ? 17.961 -4.522 4.091 1.00 97.31 180 GLN A C 1
ATOM 1421 O O . GLN A 1 180 ? 18.052 -3.451 4.686 1.00 97.31 180 GLN A O 1
ATOM 1426 N N . ALA A 1 181 ? 18.927 -4.951 3.272 1.00 97.88 181 ALA A N 1
ATOM 1427 C CA . ALA A 1 181 ? 20.174 -4.215 3.077 1.00 97.88 181 ALA A CA 1
ATOM 1428 C C . ALA A 1 181 ? 19.964 -2.831 2.434 1.00 97.88 181 ALA A C 1
ATOM 1430 O O . ALA A 1 181 ? 20.658 -1.876 2.795 1.00 97.88 181 ALA A O 1
ATOM 1431 N N . VAL A 1 182 ? 19.025 -2.701 1.490 1.00 97.50 182 VAL A N 1
ATOM 1432 C CA . VAL A 1 182 ? 18.670 -1.404 0.891 1.00 97.50 182 VAL A CA 1
ATOM 1433 C C . VAL A 1 182 ? 17.981 -0.501 1.907 1.00 97.50 182 VAL A C 1
ATOM 1435 O O . VAL A 1 182 ? 18.319 0.680 1.990 1.00 97.50 182 VAL A O 1
ATOM 1438 N N . TYR A 1 183 ? 17.062 -1.033 2.706 1.00 97.56 183 TYR A N 1
ATOM 1439 C CA . TYR A 1 183 ? 16.402 -0.260 3.751 1.00 97.56 183 TYR A CA 1
ATOM 1440 C C . TYR A 1 183 ? 17.355 0.193 4.848 1.00 97.56 183 TYR A C 1
ATOM 1442 O O . TYR A 1 183 ? 17.305 1.363 5.217 1.00 97.56 183 TYR A O 1
ATOM 1450 N N . ASP A 1 184 ? 18.273 -0.660 5.298 1.00 97.81 184 ASP A N 1
ATOM 1451 C CA . ASP A 1 184 ? 19.316 -0.276 6.253 1.00 97.81 184 ASP A CA 1
ATOM 1452 C C . ASP A 1 184 ? 20.173 0.873 5.709 1.00 97.81 184 ASP A C 1
ATOM 1454 O O . ASP A 1 184 ? 20.437 1.848 6.413 1.00 97.81 184 ASP A O 1
ATOM 1458 N N . LEU A 1 185 ? 20.561 0.799 4.431 1.00 97.25 185 LEU A N 1
ATOM 1459 C CA . LEU A 1 185 ? 21.335 1.849 3.770 1.00 97.25 185 LEU A CA 1
ATOM 1460 C C . LEU A 1 185 ? 20.558 3.170 3.675 1.00 97.25 185 LEU A C 1
ATOM 1462 O O . LEU A 1 185 ? 21.123 4.242 3.899 1.00 97.25 185 LEU A O 1
ATOM 1466 N N . ILE A 1 186 ? 19.276 3.110 3.311 1.00 95.12 186 ILE A N 1
ATOM 1467 C CA . ILE A 1 186 ? 18.417 4.295 3.203 1.00 95.12 186 ILE A CA 1
ATOM 1468 C C . ILE A 1 186 ? 18.184 4.908 4.581 1.00 95.12 186 ILE A C 1
ATOM 1470 O O . ILE A 1 186 ? 18.317 6.121 4.722 1.00 95.12 186 ILE A O 1
ATOM 1474 N N . ALA A 1 187 ? 17.906 4.087 5.592 1.00 95.75 187 ALA A N 1
ATOM 1475 C CA . ALA A 1 187 ? 17.731 4.528 6.967 1.00 95.75 187 ALA A CA 1
ATOM 1476 C C . ALA A 1 187 ? 18.999 5.211 7.503 1.00 95.75 187 ALA A C 1
ATOM 1478 O O . ALA A 1 187 ? 18.909 6.331 8.000 1.00 95.75 187 ALA A O 1
ATOM 1479 N N . GLU A 1 188 ? 20.181 4.608 7.320 1.00 96.19 188 GLU A N 1
ATOM 1480 C CA . GLU A 1 188 ? 21.467 5.216 7.702 1.00 96.19 188 GLU A CA 1
ATOM 1481 C C . GLU A 1 188 ? 21.673 6.562 6.993 1.00 96.19 188 GLU A C 1
ATOM 1483 O O . GLU A 1 188 ? 22.080 7.551 7.606 1.00 96.19 188 GLU A O 1
ATOM 1488 N N . ARG A 1 189 ? 21.343 6.635 5.698 1.00 93.44 189 ARG A N 1
ATOM 1489 C CA . ARG A 1 189 ? 21.485 7.874 4.930 1.00 93.44 189 ARG A CA 1
ATOM 1490 C C . ARG A 1 189 ? 20.499 8.955 5.366 1.00 93.44 189 ARG A C 1
ATOM 1492 O O . ARG A 1 189 ? 20.847 10.132 5.339 1.00 93.44 189 ARG A O 1
ATOM 1499 N N . MET A 1 190 ? 19.285 8.571 5.739 1.00 92.25 190 MET A N 1
ATOM 1500 C CA . MET A 1 190 ? 18.290 9.489 6.278 1.00 92.25 190 MET A CA 1
ATOM 1501 C C . MET A 1 190 ? 18.720 10.003 7.650 1.00 92.25 190 MET A C 1
ATOM 1503 O O . MET A 1 190 ? 18.642 11.207 7.860 1.00 92.25 190 MET A O 1
ATOM 1507 N N . ASP A 1 191 ? 19.262 9.148 8.525 1.00 93.50 191 ASP A N 1
ATOM 1508 C CA . ASP A 1 191 ? 19.817 9.542 9.830 1.00 93.50 191 ASP A CA 1
ATOM 1509 C C . ASP A 1 191 ? 20.947 10.579 9.705 1.00 93.50 191 ASP A C 1
ATOM 1511 O O . ASP A 1 191 ? 21.016 11.516 10.503 1.00 93.50 191 ASP A O 1
ATOM 1515 N N . ASP A 1 192 ? 21.805 10.462 8.687 1.00 93.31 192 ASP A N 1
ATOM 1516 C CA . ASP A 1 192 ? 22.839 11.464 8.376 1.00 93.31 192 ASP A CA 1
ATOM 1517 C C . ASP A 1 192 ? 22.251 12.847 8.030 1.00 93.31 192 ASP A C 1
ATOM 1519 O O . ASP A 1 192 ? 22.893 13.876 8.267 1.00 93.31 192 ASP A O 1
ATOM 1523 N N . ASP A 1 193 ? 21.049 12.864 7.448 1.00 88.62 193 ASP A N 1
ATOM 1524 C CA . ASP A 1 193 ? 20.365 14.056 6.944 1.00 88.62 193 ASP A CA 1
ATOM 1525 C C . ASP A 1 193 ? 19.287 14.581 7.933 1.00 88.62 193 ASP A C 1
ATOM 1527 O O . ASP A 1 193 ? 18.691 15.644 7.697 1.00 88.62 193 ASP A O 1
ATOM 1531 N N . VAL A 1 194 ? 19.065 13.887 9.063 1.00 85.56 194 VAL A N 1
ATOM 1532 C CA . VAL A 1 194 ? 18.176 14.309 10.162 1.00 85.56 194 VAL A CA 1
ATOM 1533 C C . VAL A 1 194 ? 18.667 15.625 10.768 1.00 85.56 194 VAL A C 1
ATOM 1535 O O . VAL A 1 194 ? 19.838 15.812 11.107 1.00 85.56 194 VAL A O 1
ATOM 1538 N N . GLY A 1 195 ? 17.740 16.571 10.924 1.00 79.00 195 GLY A N 1
ATOM 1539 C CA . GLY A 1 195 ? 18.024 17.896 11.472 1.00 79.00 195 GLY A CA 1
ATOM 1540 C C . GLY A 1 195 ? 18.679 18.871 10.484 1.00 79.00 195 GLY A C 1
ATOM 1541 O O . GLY A 1 195 ? 18.881 20.036 10.844 1.00 79.00 195 GLY A O 1
ATOM 1542 N N . ASP A 1 196 ? 18.971 18.458 9.242 1.00 84.38 196 ASP A N 1
ATOM 1543 C CA . ASP A 1 196 ? 19.321 19.387 8.166 1.00 84.38 196 ASP A CA 1
ATOM 1544 C C . ASP A 1 196 ? 18.042 20.075 7.644 1.00 84.38 196 ASP A C 1
ATOM 1546 O O . ASP A 1 196 ? 17.211 19.446 6.989 1.00 84.38 196 ASP A O 1
ATOM 1550 N N . PRO A 1 197 ? 17.863 21.393 7.852 1.00 80.94 197 PRO A N 1
ATOM 1551 C CA . PRO A 1 197 ? 16.674 22.102 7.377 1.00 80.94 197 PRO A CA 1
ATOM 1552 C C . PRO A 1 197 ? 16.556 22.164 5.843 1.00 80.94 197 PRO A C 1
ATOM 1554 O O . PRO A 1 197 ? 15.565 22.690 5.334 1.00 80.94 197 PRO A O 1
ATOM 1557 N N . THR A 1 198 ? 17.566 21.703 5.099 1.00 84.19 198 THR A N 1
ATOM 1558 C CA . THR A 1 198 ? 17.594 21.676 3.632 1.00 84.19 198 THR A CA 1
ATOM 1559 C C . THR A 1 198 ? 17.341 20.298 3.028 1.00 84.19 198 THR A C 1
ATOM 1561 O O . THR A 1 198 ? 17.049 20.236 1.834 1.00 84.19 198 THR A O 1
ATOM 1564 N N . SER A 1 199 ? 17.401 19.220 3.819 1.00 80.94 199 SER A N 1
ATOM 1565 C CA . SER A 1 199 ? 17.207 17.853 3.319 1.00 80.94 199 SER A CA 1
ATOM 1566 C C . SER A 1 199 ? 15.740 17.556 3.003 1.00 80.94 199 SER A C 1
ATOM 1568 O O . SER A 1 199 ? 15.440 16.735 2.141 1.00 80.94 199 SER A O 1
ATOM 1570 N N . GLY A 1 200 ? 14.814 18.239 3.686 1.00 77.94 200 GLY A N 1
ATOM 1571 C CA . GLY A 1 200 ? 13.390 17.908 3.635 1.00 77.94 200 GLY A CA 1
ATOM 1572 C C . GLY A 1 200 ? 13.058 16.584 4.329 1.00 77.94 200 GLY A C 1
ATOM 1573 O O . GLY A 1 200 ? 11.890 16.198 4.336 1.00 77.94 200 GLY A O 1
ATOM 1574 N N . ILE A 1 201 ? 14.058 15.925 4.926 1.00 79.94 201 ILE A N 1
ATOM 1575 C CA . ILE A 1 201 ? 13.886 14.728 5.737 1.00 79.94 201 ILE A CA 1
ATOM 1576 C C . ILE A 1 201 ? 13.328 15.164 7.095 1.00 79.94 201 ILE A C 1
ATOM 1578 O O . ILE A 1 201 ? 13.852 16.102 7.709 1.00 79.94 201 ILE A O 1
ATOM 1582 N N . PRO A 1 202 ? 12.229 14.553 7.550 1.00 75.38 202 PRO A N 1
ATOM 1583 C CA . PRO A 1 202 ? 11.694 14.832 8.870 1.00 75.38 202 PRO A CA 1
ATOM 1584 C C . PRO A 1 202 ? 12.686 14.529 10.005 1.00 75.38 202 PRO A C 1
ATOM 1586 O O . PRO A 1 202 ? 13.595 13.719 9.863 1.00 75.38 202 PRO A O 1
ATOM 1589 N N . ASP A 1 203 ? 12.491 15.166 11.160 1.00 82.19 203 ASP A N 1
ATOM 1590 C CA . ASP A 1 203 ? 13.360 15.002 12.336 1.00 82.19 203 ASP A CA 1
ATOM 1591 C C . ASP A 1 203 ? 12.999 13.730 13.129 1.00 82.19 203 ASP A C 1
ATOM 1593 O O . ASP A 1 203 ? 12.503 13.794 14.256 1.00 82.19 203 ASP A O 1
ATOM 1597 N N . PHE A 1 204 ? 13.163 12.564 12.502 1.00 85.00 204 PHE A N 1
ATOM 1598 C CA . PHE A 1 204 ? 12.944 11.257 13.119 1.00 85.00 204 PHE A CA 1
ATOM 1599 C C . PHE A 1 204 ? 13.907 10.185 12.595 1.00 85.00 204 PHE A C 1
ATOM 1601 O O . PHE A 1 204 ? 14.466 10.373 11.518 1.00 85.00 204 PHE A O 1
ATOM 1608 N N . PRO A 1 205 ? 14.109 9.070 13.337 1.00 89.56 205 PRO A N 1
ATOM 1609 C CA . PRO A 1 205 ? 14.996 7.992 12.904 1.00 89.56 205 PRO A CA 1
ATOM 1610 C C . PRO A 1 205 ? 14.706 7.549 11.468 1.00 89.56 205 PRO A C 1
ATOM 1612 O O . PRO A 1 205 ? 13.545 7.354 11.102 1.00 89.56 205 PRO A O 1
ATOM 1615 N N . GLY A 1 206 ? 15.751 7.356 10.668 1.00 91.12 206 GLY A N 1
ATOM 1616 C CA . GLY A 1 206 ? 15.659 7.041 9.245 1.00 91.12 206 GLY A CA 1
ATOM 1617 C C . GLY A 1 206 ? 14.851 5.779 8.957 1.00 91.12 206 GLY A C 1
ATOM 1618 O O . GLY A 1 206 ? 14.120 5.737 7.975 1.00 91.12 206 GLY A O 1
ATOM 1619 N N . ILE A 1 207 ? 14.873 4.798 9.865 1.00 91.56 207 ILE A N 1
ATOM 1620 C CA . ILE A 1 207 ? 14.043 3.588 9.758 1.00 91.56 207 ILE A CA 1
ATOM 1621 C C . ILE A 1 207 ? 12.537 3.904 9.730 1.00 91.56 207 ILE A C 1
ATOM 1623 O O . ILE A 1 207 ? 11.769 3.249 9.034 1.00 91.56 207 ILE A O 1
ATOM 1627 N N . LEU A 1 208 ? 12.100 4.963 10.416 1.00 91.00 208 LEU A N 1
ATOM 1628 C CA . LEU A 1 208 ? 10.706 5.404 10.382 1.00 91.00 208 LEU A CA 1
ATOM 1629 C C . LEU A 1 208 ? 10.391 6.184 9.098 1.00 91.00 208 LEU A C 1
ATOM 1631 O O . LEU A 1 208 ? 9.234 6.352 8.748 1.00 91.00 208 LEU A O 1
ATOM 1635 N N . SER A 1 209 ? 11.396 6.651 8.361 1.00 88.88 209 SER A N 1
ATOM 1636 C CA . SER A 1 209 ? 11.210 7.356 7.084 1.00 88.88 209 SER A CA 1
ATOM 1637 C C . SER A 1 209 ? 11.050 6.421 5.885 1.00 88.88 209 SER A C 1
ATOM 1639 O O . SER A 1 209 ? 10.860 6.906 4.769 1.00 88.88 209 SER A O 1
ATOM 1641 N N . LEU A 1 210 ? 11.130 5.104 6.090 1.00 93.12 210 LEU A N 1
ATOM 1642 C CA . LEU A 1 210 ? 11.007 4.133 5.011 1.00 93.12 210 LEU A CA 1
ATOM 1643 C C . LEU A 1 210 ? 9.613 4.176 4.376 1.00 93.12 210 LEU A C 1
ATOM 1645 O O . LEU A 1 210 ? 8.598 4.215 5.069 1.00 93.12 210 LEU A O 1
ATOM 1649 N N . ASP A 1 211 ? 9.596 4.156 3.044 1.00 94.31 211 ASP A N 1
ATOM 1650 C CA . ASP A 1 211 ? 8.412 3.948 2.210 1.00 94.31 211 ASP A CA 1
ATOM 1651 C C . ASP A 1 211 ? 8.436 2.505 1.695 1.00 94.31 211 ASP A C 1
ATOM 1653 O O . ASP A 1 211 ? 9.278 2.162 0.855 1.00 94.31 211 ASP A O 1
ATOM 1657 N N . TYR A 1 212 ? 7.514 1.680 2.193 1.00 96.25 212 TYR A N 1
ATOM 1658 C CA . TYR A 1 212 ? 7.418 0.255 1.867 1.00 96.25 212 TYR A CA 1
ATOM 1659 C C . TYR A 1 212 ? 6.767 -0.035 0.506 1.00 96.25 212 TYR A C 1
ATOM 1661 O O . TYR A 1 212 ? 6.804 -1.163 0.019 1.00 96.25 212 TYR A O 1
ATOM 1669 N N . TRP A 1 213 ? 6.198 0.980 -0.148 1.00 94.81 213 TRP A N 1
ATOM 1670 C CA . TRP A 1 213 ? 5.536 0.843 -1.444 1.00 94.81 213 TRP A CA 1
ATOM 1671 C C . TRP A 1 213 ? 6.411 1.352 -2.590 1.00 94.81 213 TRP A C 1
ATOM 1673 O O . TRP A 1 213 ? 6.721 0.609 -3.517 1.00 94.81 213 TRP A O 1
ATOM 1683 N N . GLY A 1 214 ? 6.847 2.611 -2.538 1.00 93.56 214 GLY A N 1
ATOM 1684 C CA . GLY A 1 214 ? 7.567 3.230 -3.649 1.00 93.56 214 GLY A CA 1
ATOM 1685 C C . GLY A 1 214 ? 9.040 2.831 -3.717 1.00 93.56 214 GLY A C 1
ATOM 1686 O O . GLY A 1 214 ? 9.557 2.529 -4.794 1.00 93.56 214 GLY A O 1
ATOM 1687 N N . THR A 1 215 ? 9.730 2.818 -2.573 1.00 94.75 215 THR A N 1
ATOM 1688 C CA . THR A 1 215 ? 11.192 2.636 -2.515 1.00 94.75 215 THR A CA 1
ATOM 1689 C C . THR A 1 215 ? 11.687 1.368 -3.215 1.00 94.75 215 THR A C 1
ATOM 1691 O O . THR A 1 215 ? 12.622 1.493 -4.015 1.00 94.75 215 THR A O 1
ATOM 1694 N N . PRO A 1 216 ? 11.092 0.175 -2.994 1.00 95.81 216 PRO A N 1
ATOM 1695 C CA . PRO A 1 216 ? 11.560 -1.044 -3.653 1.00 95.81 216 PRO A CA 1
ATOM 1696 C C . PRO A 1 216 ? 11.457 -0.951 -5.180 1.00 95.81 216 PRO A C 1
ATOM 1698 O O . PRO A 1 216 ? 12.421 -1.234 -5.893 1.00 95.81 216 PRO A O 1
ATOM 1701 N N . CYS A 1 217 ? 10.330 -0.441 -5.682 1.00 95.25 217 CYS A N 1
ATOM 1702 C CA . CYS A 1 217 ? 10.077 -0.219 -7.104 1.00 95.25 217 CYS A CA 1
ATOM 1703 C C . CYS A 1 217 ? 11.035 0.804 -7.734 1.00 95.25 217 CYS A C 1
ATOM 1705 O O . CYS A 1 217 ? 11.478 0.632 -8.874 1.00 95.25 217 CYS A O 1
ATOM 1707 N N . TYR A 1 218 ? 11.367 1.885 -7.021 1.00 95.31 218 TYR A N 1
ATOM 1708 C CA . TYR A 1 218 ? 12.326 2.885 -7.504 1.00 95.31 218 TYR A CA 1
ATOM 1709 C C . TYR A 1 218 ? 13.734 2.307 -7.594 1.00 95.31 218 TYR A C 1
ATOM 1711 O O . TYR A 1 218 ? 14.435 2.535 -8.581 1.00 95.31 218 TYR A O 1
ATOM 1719 N N . TRP A 1 219 ? 14.149 1.553 -6.578 1.00 97.19 219 TRP A N 1
ATOM 1720 C CA . TRP A 1 219 ? 15.477 0.961 -6.532 1.00 97.19 219 TRP A CA 1
ATOM 1721 C C . TRP A 1 219 ? 15.652 -0.117 -7.604 1.00 97.19 219 TRP A C 1
ATOM 1723 O O . TRP A 1 219 ? 16.616 -0.054 -8.369 1.00 97.19 219 TRP A O 1
ATOM 1733 N N . ALA A 1 220 ? 14.691 -1.038 -7.730 1.00 97.31 220 ALA A N 1
ATOM 1734 C CA . ALA A 1 220 ? 14.695 -2.059 -8.775 1.00 97.31 220 ALA A CA 1
ATOM 1735 C C . ALA A 1 220 ? 14.707 -1.427 -10.176 1.00 97.31 220 ALA A C 1
ATOM 1737 O O . ALA A 1 220 ? 15.556 -1.765 -10.999 1.00 97.31 220 ALA A O 1
ATOM 1738 N N . GLY A 1 221 ? 13.872 -0.409 -10.424 1.00 96.88 221 GLY A N 1
ATOM 1739 C CA . GLY A 1 221 ? 13.883 0.324 -11.695 1.00 96.88 221 GLY A CA 1
ATOM 1740 C C . GLY A 1 221 ? 15.243 0.961 -12.023 1.00 96.88 221 GLY A C 1
ATOM 1741 O O . GLY A 1 221 ? 15.664 0.974 -13.182 1.00 96.88 221 GLY A O 1
ATOM 1742 N N . MET A 1 222 ? 15.978 1.440 -11.013 1.00 97.44 222 MET A N 1
ATOM 1743 C CA . MET A 1 222 ? 17.341 1.951 -11.194 1.00 97.44 222 MET A CA 1
ATOM 1744 C C . MET A 1 222 ? 18.373 0.844 -11.446 1.00 97.44 222 MET A C 1
ATOM 1746 O O . MET A 1 222 ? 19.307 1.078 -12.216 1.00 97.44 222 MET A O 1
ATOM 1750 N N . GLN A 1 223 ? 18.218 -0.342 -10.850 1.00 98.06 223 GLN A N 1
ATOM 1751 C CA . GLN A 1 223 ? 19.060 -1.510 -11.146 1.00 98.06 223 GLN A CA 1
ATOM 1752 C C . GLN A 1 223 ? 18.856 -1.988 -12.589 1.00 98.06 223 GLN A C 1
ATOM 1754 O O . GLN A 1 223 ? 19.837 -2.147 -13.312 1.00 98.06 223 GLN A O 1
ATOM 1759 N N . MET A 1 224 ? 17.605 -2.081 -13.052 1.00 98.31 224 MET A N 1
ATOM 1760 C CA . MET A 1 224 ? 17.279 -2.402 -14.449 1.00 98.31 224 MET A CA 1
ATOM 1761 C C . MET A 1 224 ? 17.879 -1.374 -15.419 1.00 98.31 224 MET A C 1
ATOM 1763 O O . MET A 1 224 ? 18.437 -1.720 -16.460 1.00 98.31 224 MET A O 1
ATOM 1767 N N . TRP A 1 225 ? 17.804 -0.082 -15.076 1.00 97.38 225 TRP A N 1
ATOM 1768 C CA . TRP A 1 225 ? 18.418 0.972 -15.883 1.00 97.38 225 TRP A CA 1
ATOM 1769 C C . TRP A 1 225 ? 19.948 0.872 -15.916 1.00 97.38 225 TRP A C 1
ATOM 1771 O O . TRP A 1 225 ? 20.549 1.068 -16.974 1.00 97.38 225 TRP A O 1
ATOM 1781 N N . LEU A 1 226 ? 20.586 0.560 -14.784 1.00 97.50 226 LEU A N 1
ATOM 1782 C CA . LEU A 1 226 ? 22.030 0.339 -14.712 1.00 97.50 226 LEU A CA 1
ATOM 1783 C C . LEU A 1 226 ? 22.448 -0.834 -15.604 1.00 97.50 226 LEU A C 1
ATOM 1785 O O . LEU A 1 226 ? 23.363 -0.676 -16.410 1.00 97.50 226 LEU A O 1
ATOM 1789 N N . GLU A 1 227 ? 21.751 -1.964 -15.516 1.00 97.81 227 GLU A N 1
ATOM 1790 C CA . GLU A 1 227 ? 22.007 -3.137 -16.352 1.00 97.81 227 GLU A CA 1
ATOM 1791 C C . GLU A 1 227 ? 21.867 -2.813 -17.844 1.00 97.81 227 GLU A C 1
ATOM 1793 O O . GLU A 1 227 ? 22.757 -3.122 -18.644 1.00 97.81 227 GLU A O 1
ATOM 1798 N N . ALA A 1 228 ? 20.817 -2.078 -18.224 1.00 97.69 228 ALA A N 1
ATOM 1799 C CA . ALA A 1 228 ? 20.652 -1.598 -19.590 1.00 97.69 228 ALA A CA 1
ATOM 1800 C C . ALA A 1 228 ? 21.853 -0.747 -20.041 1.00 97.69 228 ALA A C 1
ATOM 1802 O O . ALA A 1 228 ? 22.399 -0.988 -21.118 1.00 97.69 228 ALA A O 1
ATOM 1803 N N . VAL A 1 229 ? 22.320 0.201 -19.217 1.00 97.94 229 VAL A N 1
ATOM 1804 C CA . VAL A 1 229 ? 23.504 1.033 -19.510 1.00 97.94 229 VAL A CA 1
ATOM 1805 C C . VAL A 1 229 ? 24.774 0.195 -19.652 1.00 97.94 229 VAL A C 1
ATOM 1807 O O . VAL A 1 229 ? 25.569 0.446 -20.562 1.00 97.94 229 VAL A O 1
ATOM 1810 N N . GLU A 1 230 ? 24.983 -0.788 -18.781 1.00 97.19 230 GLU A N 1
ATOM 1811 C CA . GLU A 1 230 ? 26.163 -1.654 -18.809 1.00 97.19 230 GLU A CA 1
ATOM 1812 C C . GLU A 1 230 ? 26.168 -2.585 -20.026 1.00 97.19 230 GLU A C 1
ATOM 1814 O O . GLU A 1 230 ? 27.218 -2.763 -20.649 1.00 97.19 230 GLU A O 1
ATOM 1819 N N . SER A 1 231 ? 25.002 -3.101 -20.425 1.00 97.06 231 SER A N 1
ATOM 1820 C CA . SER A 1 231 ? 24.859 -3.974 -21.595 1.00 97.06 231 SER A CA 1
ATOM 1821 C C . SER A 1 231 ? 25.200 -3.260 -22.910 1.00 97.06 231 SER A C 1
ATOM 1823 O O . SER A 1 231 ? 25.864 -3.832 -23.780 1.00 97.06 231 SER A O 1
ATOM 1825 N N . VAL A 1 232 ? 24.812 -1.985 -23.049 1.00 97.38 232 VAL A N 1
ATOM 1826 C CA . VAL A 1 232 ? 25.064 -1.186 -24.263 1.00 97.38 232 VAL A CA 1
ATOM 1827 C C . VAL A 1 232 ? 26.400 -0.429 -24.206 1.00 97.38 232 VAL A C 1
ATOM 1829 O O . VAL A 1 232 ? 26.979 -0.100 -25.244 1.00 97.38 232 VAL A O 1
ATOM 1832 N N . GLY A 1 233 ? 26.918 -0.159 -23.003 1.00 97.12 233 GLY A N 1
ATOM 1833 C CA . GLY A 1 233 ? 28.221 0.459 -22.742 1.00 97.12 233 GLY A CA 1
ATOM 1834 C C . GLY A 1 233 ? 28.276 1.993 -22.820 1.00 97.12 233 GLY A C 1
ATOM 1835 O O . GLY A 1 233 ? 29.367 2.561 -22.717 1.00 97.12 233 GLY A O 1
ATOM 1836 N N . TYR A 1 234 ? 27.148 2.681 -23.034 1.00 93.25 234 TYR A N 1
ATOM 1837 C CA . TYR A 1 234 ? 27.019 4.148 -23.021 1.00 93.25 234 TYR A CA 1
ATOM 1838 C C . TYR A 1 234 ? 25.550 4.598 -22.966 1.00 93.25 234 TYR A C 1
ATOM 1840 O O . TYR A 1 234 ? 24.637 3.841 -23.260 1.00 93.25 234 TYR A O 1
ATOM 1848 N N . VAL A 1 235 ? 25.299 5.864 -22.624 1.00 94.50 235 VAL A N 1
ATOM 1849 C CA . VAL A 1 235 ? 23.931 6.404 -22.558 1.00 94.50 235 VAL A CA 1
ATOM 1850 C C . VAL A 1 235 ? 23.466 6.854 -23.947 1.00 94.50 235 VAL A C 1
ATOM 1852 O O . VAL A 1 235 ? 23.849 7.928 -24.416 1.00 94.50 235 VAL A O 1
ATOM 1855 N N . ASP A 1 236 ? 22.628 6.041 -24.587 1.00 97.00 236 ASP A N 1
ATOM 1856 C CA . ASP A 1 236 ? 21.905 6.348 -25.827 1.00 97.00 236 ASP A CA 1
ATOM 1857 C C . ASP A 1 236 ? 20.444 5.912 -25.697 1.00 97.00 236 ASP A C 1
ATOM 1859 O O . ASP A 1 236 ? 20.165 4.793 -25.288 1.00 97.00 236 ASP A O 1
ATOM 1863 N N . GLN A 1 237 ? 19.500 6.801 -26.007 1.00 95.06 237 GLN A N 1
ATOM 1864 C CA . GLN A 1 237 ? 18.086 6.571 -25.695 1.00 95.06 237 GLN A CA 1
ATOM 1865 C C . GLN A 1 237 ? 17.485 5.378 -26.440 1.00 95.06 237 GLN A C 1
ATOM 1867 O O . GLN A 1 237 ? 16.684 4.650 -25.859 1.00 95.06 237 GLN A O 1
ATOM 1872 N N . GLU A 1 238 ? 17.850 5.186 -27.709 1.00 96.19 238 GLU A N 1
ATOM 1873 C CA . GLU A 1 238 ? 17.295 4.107 -28.526 1.00 96.19 238 GLU A CA 1
ATOM 1874 C C . GLU A 1 238 ? 17.842 2.759 -28.058 1.00 96.19 238 GLU A C 1
ATOM 1876 O O . GLU A 1 238 ? 17.081 1.818 -27.850 1.00 96.19 238 GLU A O 1
ATOM 1881 N N . LEU A 1 239 ? 19.148 2.697 -27.795 1.00 96.69 239 LEU A N 1
ATOM 1882 C CA . LEU A 1 239 ? 19.786 1.477 -27.308 1.00 96.69 239 LEU A CA 1
ATOM 1883 C C . LEU A 1 239 ? 19.352 1.116 -25.887 1.00 96.69 239 LEU A C 1
ATOM 1885 O O . LEU A 1 239 ? 19.139 -0.057 -25.605 1.00 96.69 239 LEU A O 1
ATOM 1889 N N . LEU A 1 240 ? 19.186 2.104 -25.004 1.00 97.12 240 LEU A N 1
ATOM 1890 C CA . LEU A 1 240 ? 18.688 1.866 -23.649 1.00 97.12 240 LEU A CA 1
ATOM 1891 C C . LEU A 1 240 ? 17.242 1.378 -23.656 1.00 97.12 240 LEU A C 1
ATOM 1893 O O . LEU A 1 240 ? 16.922 0.457 -22.915 1.00 97.12 240 LEU A O 1
ATOM 1897 N N . ARG A 1 241 ? 16.380 1.946 -24.510 1.00 96.69 241 ARG A N 1
ATOM 1898 C CA . ARG A 1 241 ? 15.027 1.415 -24.713 1.00 96.69 241 ARG A CA 1
ATOM 1899 C C . ARG A 1 241 ? 15.082 -0.052 -25.125 1.00 96.69 241 ARG A C 1
ATOM 1901 O O . ARG A 1 241 ? 14.358 -0.862 -24.553 1.00 96.69 241 ARG A O 1
ATOM 1908 N N . ASP A 1 242 ? 15.891 -0.377 -26.131 1.00 96.44 242 ASP A N 1
ATOM 1909 C CA . ASP A 1 242 ? 15.964 -1.737 -26.672 1.00 96.44 242 ASP A CA 1
ATOM 1910 C C . ASP A 1 242 ? 16.495 -2.727 -25.630 1.00 96.44 242 ASP A C 1
ATOM 1912 O O . ASP A 1 242 ? 15.963 -3.828 -25.515 1.00 96.44 242 ASP A O 1
ATOM 1916 N N . ALA A 1 243 ? 17.481 -2.318 -24.828 1.00 97.12 243 ALA A N 1
ATOM 1917 C CA . ALA A 1 243 ? 17.996 -3.116 -23.720 1.00 97.12 243 ALA A CA 1
ATOM 1918 C C . ALA A 1 243 ? 16.945 -3.330 -22.617 1.00 97.12 243 ALA A C 1
ATOM 1920 O O . ALA A 1 243 ? 16.749 -4.459 -22.190 1.00 97.12 243 ALA A O 1
ATOM 1921 N N . LEU A 1 244 ? 16.214 -2.286 -22.208 1.00 97.38 244 LEU A N 1
ATOM 1922 C CA . LEU A 1 244 ? 15.130 -2.409 -21.222 1.00 97.38 244 LEU A CA 1
ATOM 1923 C C . LEU A 1 244 ? 13.973 -3.282 -21.726 1.00 97.38 244 LEU A C 1
ATOM 1925 O O . LEU A 1 244 ? 13.385 -4.027 -20.953 1.00 97.38 244 LEU A O 1
ATOM 1929 N N . THR A 1 245 ? 13.661 -3.206 -23.022 1.00 96.75 245 THR A N 1
ATOM 1930 C CA . THR A 1 245 ? 12.648 -4.056 -23.673 1.00 96.75 245 THR A CA 1
ATOM 1931 C C . THR A 1 245 ? 13.075 -5.524 -23.661 1.00 96.75 245 THR A C 1
ATOM 1933 O O . THR A 1 245 ? 12.246 -6.403 -23.458 1.00 96.75 245 THR A O 1
ATOM 1936 N N . ALA A 1 246 ? 14.368 -5.798 -23.862 1.00 96.75 246 ALA A N 1
ATOM 1937 C CA . ALA A 1 246 ? 14.900 -7.158 -23.869 1.00 96.75 246 ALA A CA 1
ATOM 1938 C C . ALA A 1 246 ? 14.786 -7.861 -22.507 1.00 96.75 246 ALA A C 1
ATOM 1940 O O . ALA A 1 246 ? 14.809 -9.090 -22.479 1.00 96.75 246 ALA A O 1
ATOM 1941 N N . LEU A 1 247 ? 14.600 -7.111 -21.412 1.00 96.81 247 LEU A N 1
ATOM 1942 C CA . LEU A 1 247 ? 14.408 -7.688 -20.081 1.00 96.81 247 LEU A CA 1
ATOM 1943 C C . LEU A 1 247 ? 13.153 -8.568 -19.994 1.00 96.81 247 LEU A C 1
ATOM 1945 O O . LEU A 1 247 ? 13.114 -9.466 -19.167 1.00 96.81 247 LEU A O 1
ATOM 1949 N N . GLU A 1 248 ? 12.149 -8.371 -20.859 1.00 95.69 248 GLU A N 1
ATOM 1950 C CA . GLU A 1 248 ? 10.971 -9.256 -20.920 1.00 95.69 248 GLU A CA 1
ATOM 1951 C C . GLU A 1 248 ? 11.340 -10.710 -21.285 1.00 95.69 248 GLU A C 1
ATOM 1953 O O . GLU A 1 248 ? 10.668 -11.642 -20.848 1.00 95.69 248 GLU A O 1
ATOM 1958 N N . ASP A 1 249 ? 12.423 -10.909 -22.047 1.00 96.06 249 ASP A N 1
ATOM 1959 C CA . ASP A 1 249 ? 12.948 -12.230 -22.425 1.00 96.06 249 ASP A CA 1
ATOM 1960 C C . ASP A 1 249 ? 14.166 -12.666 -21.579 1.00 96.06 249 ASP A C 1
ATOM 1962 O O . ASP A 1 249 ? 14.446 -13.865 -21.483 1.00 96.06 249 ASP A O 1
ATOM 1966 N N . ASP A 1 250 ? 14.909 -11.713 -21.006 1.00 97.00 250 ASP A N 1
ATOM 1967 C CA . ASP A 1 250 ? 16.123 -11.924 -20.201 1.00 97.00 250 ASP A CA 1
ATOM 1968 C C . ASP A 1 250 ? 16.085 -11.019 -18.951 1.00 97.00 250 ASP A C 1
ATOM 1970 O O . ASP A 1 250 ? 16.673 -9.935 -18.967 1.00 97.00 250 ASP A O 1
ATOM 1974 N N . PRO A 1 251 ? 15.322 -11.403 -17.907 1.00 97.50 251 PRO A N 1
ATOM 1975 C CA . PRO A 1 251 ? 15.051 -10.545 -16.756 1.00 97.50 251 PRO A CA 1
ATOM 1976 C C . PRO A 1 251 ? 16.302 -10.078 -16.011 1.00 97.50 251 PRO A C 1
ATOM 1978 O O . PRO A 1 251 ? 17.258 -10.832 -15.832 1.00 97.50 251 PRO A O 1
ATOM 1981 N N . ALA A 1 252 ? 16.239 -8.849 -15.500 1.00 97.69 252 ALA A N 1
ATOM 1982 C CA . ALA A 1 252 ? 17.262 -8.284 -14.630 1.00 97.69 252 ALA A CA 1
ATOM 1983 C C . AL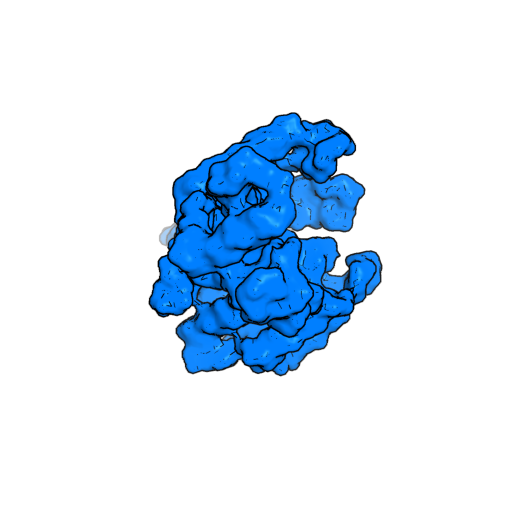A A 1 252 ? 17.175 -8.892 -13.224 1.00 97.69 252 ALA A C 1
ATOM 1985 O O . ALA A 1 252 ? 16.077 -9.067 -12.692 1.00 97.69 252 ALA A O 1
ATOM 1986 N N . ASP A 1 253 ? 18.322 -9.138 -12.592 1.00 97.06 253 ASP A N 1
ATOM 1987 C CA . ASP A 1 253 ? 18.401 -9.572 -11.191 1.00 97.06 253 ASP A CA 1
ATOM 1988 C C . ASP A 1 253 ? 18.472 -8.341 -10.273 1.00 97.06 253 ASP A C 1
ATOM 1990 O O . ASP A 1 253 ? 19.443 -7.575 -10.293 1.00 97.06 253 ASP A O 1
ATOM 1994 N N . THR A 1 254 ? 17.411 -8.097 -9.507 1.00 97.62 254 THR A N 1
ATOM 1995 C CA . THR A 1 254 ? 17.251 -6.900 -8.664 1.00 97.62 254 THR A CA 1
ATOM 1996 C C . THR A 1 254 ? 16.859 -7.275 -7.240 1.00 97.62 254 THR A C 1
ATOM 1998 O O . THR A 1 254 ? 16.632 -8.439 -6.938 1.00 97.62 254 THR A O 1
ATOM 2001 N N . ILE A 1 255 ? 16.676 -6.278 -6.368 1.00 96.94 255 ILE A N 1
ATOM 2002 C CA . ILE A 1 255 ? 16.206 -6.519 -4.991 1.00 96.94 255 ILE A CA 1
ATOM 2003 C C . ILE A 1 255 ? 14.811 -7.165 -4.896 1.00 96.94 255 ILE A C 1
ATOM 2005 O O . ILE A 1 255 ? 14.428 -7.650 -3.830 1.00 96.94 255 ILE A O 1
ATOM 2009 N N . LEU A 1 256 ? 14.042 -7.158 -5.991 1.00 96.25 256 LEU A N 1
ATOM 2010 C CA . LEU A 1 256 ? 12.748 -7.837 -6.108 1.00 96.25 256 LEU A CA 1
ATOM 2011 C C . LEU A 1 256 ? 12.877 -9.251 -6.720 1.00 96.25 256 LEU A C 1
ATOM 2013 O O . LEU A 1 256 ? 11.871 -9.919 -6.932 1.00 96.25 256 LEU A O 1
ATOM 2017 N N . GLY A 1 257 ? 14.097 -9.718 -7.005 1.00 94.88 257 GLY A N 1
ATOM 2018 C CA . GLY A 1 257 ? 14.377 -10.937 -7.767 1.00 94.88 257 GLY A CA 1
ATOM 2019 C C . GLY A 1 257 ? 14.470 -10.684 -9.275 1.00 94.88 257 GLY A C 1
ATOM 2020 O O . GLY A 1 257 ? 14.895 -9.608 -9.708 1.00 94.88 257 GLY A O 1
ATOM 2021 N N . GLU A 1 258 ? 14.072 -11.680 -10.075 1.00 96.00 258 GLU A N 1
ATOM 2022 C CA . GLU A 1 258 ? 13.974 -11.554 -11.536 1.00 96.00 258 GLU A CA 1
ATOM 2023 C C . GLU A 1 258 ? 12.904 -10.514 -11.896 1.00 96.00 258 GLU A C 1
ATOM 2025 O O . GLU A 1 258 ? 11.729 -10.671 -11.561 1.00 96.00 258 GLU A O 1
ATOM 2030 N N . THR A 1 259 ? 13.307 -9.451 -12.592 1.00 96.81 259 THR A N 1
ATOM 2031 C CA . THR A 1 259 ? 12.440 -8.314 -12.914 1.00 96.81 259 THR A CA 1
ATOM 2032 C C . THR A 1 259 ? 12.507 -7.908 -14.374 1.00 96.81 259 THR A C 1
ATOM 2034 O O . THR A 1 259 ? 13.565 -7.876 -15.004 1.00 96.81 259 THR A O 1
ATOM 2037 N N . TRP A 1 260 ? 11.349 -7.553 -14.919 1.00 97.31 260 TRP A N 1
ATOM 2038 C CA . TRP A 1 260 ? 11.206 -7.120 -16.299 1.00 97.31 260 TRP A CA 1
ATOM 2039 C C . TRP A 1 260 ? 10.022 -6.175 -16.466 1.00 97.31 260 TRP A C 1
ATOM 2041 O O . TRP A 1 260 ? 9.105 -6.115 -15.645 1.00 97.31 260 TRP A O 1
ATOM 2051 N N . PHE A 1 261 ? 10.026 -5.437 -17.570 1.00 95.69 261 PHE A N 1
ATOM 2052 C CA . PHE A 1 261 ? 8.858 -4.676 -17.982 1.00 95.69 261 PHE A CA 1
ATOM 2053 C C . PHE A 1 261 ? 8.009 -5.526 -18.924 1.00 95.69 261 PHE A C 1
ATOM 2055 O O . PHE A 1 261 ? 8.504 -6.006 -19.941 1.00 95.69 261 PHE A O 1
ATOM 2062 N N . ARG A 1 262 ? 6.718 -5.663 -18.625 1.00 94.19 262 ARG A N 1
ATOM 2063 C CA . ARG A 1 262 ? 5.726 -6.122 -19.595 1.00 94.19 262 ARG A CA 1
ATOM 2064 C C . ARG A 1 262 ? 5.562 -5.065 -20.669 1.00 94.19 262 ARG A C 1
ATOM 2066 O O . ARG A 1 262 ? 5.158 -3.937 -20.365 1.00 94.19 262 ARG A O 1
ATOM 2073 N N . MET A 1 263 ? 5.826 -5.430 -21.914 1.00 94.19 263 MET A N 1
ATOM 2074 C CA . MET A 1 263 ? 5.810 -4.486 -23.025 1.00 94.19 263 MET A CA 1
ATOM 2075 C C . MET A 1 263 ? 4.425 -4.380 -23.662 1.00 94.19 263 MET A C 1
ATOM 2077 O O . MET A 1 263 ? 3.685 -5.356 -23.802 1.00 94.19 263 MET A O 1
ATOM 2081 N N . TYR A 1 264 ? 4.073 -3.171 -24.096 1.00 92.81 264 TYR A N 1
ATOM 2082 C CA . TYR A 1 264 ? 2.808 -2.890 -24.769 1.00 92.81 264 TYR A CA 1
ATOM 2083 C C . TYR A 1 264 ? 3.019 -2.451 -26.211 1.00 92.81 264 TYR A C 1
ATOM 2085 O O . TYR A 1 264 ? 3.999 -1.797 -26.547 1.00 92.81 264 TYR A O 1
ATOM 2093 N N . GLY A 1 265 ? 2.041 -2.740 -27.071 1.00 91.44 265 GLY A N 1
ATOM 2094 C CA . GLY A 1 265 ? 2.053 -2.295 -28.465 1.00 91.44 265 GLY A CA 1
ATOM 2095 C C . GLY A 1 265 ? 2.989 -3.099 -29.370 1.00 91.44 265 GLY A C 1
ATOM 2096 O O . GLY A 1 265 ? 3.264 -4.274 -29.135 1.00 91.44 265 GLY A O 1
ATOM 2097 N N . THR A 1 266 ? 3.414 -2.484 -30.475 1.00 90.31 266 THR A N 1
ATOM 2098 C CA . THR A 1 266 ? 4.363 -3.103 -31.412 1.00 90.31 266 THR A CA 1
ATOM 2099 C C . THR A 1 266 ? 5.783 -3.010 -30.839 1.00 90.31 266 THR A C 1
ATOM 2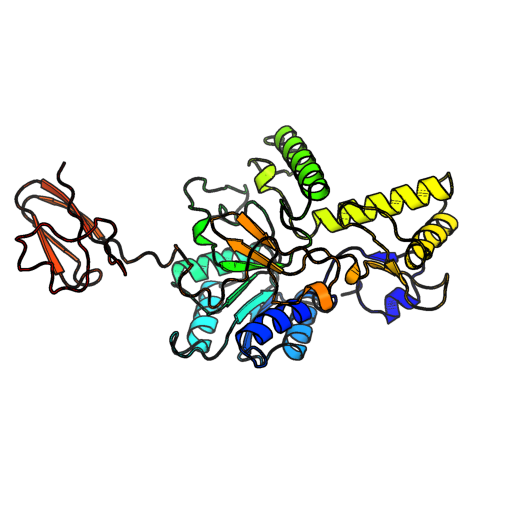101 O O . THR A 1 266 ? 6.140 -1.945 -30.327 1.00 90.31 266 THR A O 1
ATOM 2104 N N . PRO A 1 267 ? 6.636 -4.044 -30.984 1.00 88.25 267 PRO A N 1
ATOM 2105 C CA . PRO A 1 267 ? 8.044 -3.959 -30.598 1.00 88.25 267 PRO A CA 1
ATOM 2106 C C . PRO A 1 267 ? 8.733 -2.700 -31.149 1.00 88.25 267 PRO A C 1
ATOM 2108 O O . PRO A 1 267 ? 8.691 -2.437 -32.353 1.00 88.25 267 PRO A O 1
ATOM 2111 N N . GLY A 1 268 ? 9.349 -1.918 -30.256 1.00 86.94 268 GLY A N 1
ATOM 2112 C CA . GLY A 1 268 ? 10.020 -0.648 -30.564 1.00 86.94 268 GLY A CA 1
ATOM 2113 C C . GLY A 1 268 ? 9.110 0.589 -30.650 1.00 86.94 268 GLY A C 1
ATOM 2114 O O . GLY A 1 268 ? 9.627 1.702 -30.783 1.00 86.94 268 GLY A O 1
ATOM 2115 N N . GLU A 1 269 ? 7.785 0.427 -30.565 1.00 90.19 269 GLU A N 1
ATOM 2116 C CA . GLU A 1 269 ? 6.802 1.523 -30.634 1.00 90.19 269 GLU A CA 1
ATOM 2117 C C . GLU A 1 269 ? 6.090 1.799 -29.306 1.00 90.19 269 GLU A C 1
ATOM 2119 O O . GLU A 1 269 ? 5.585 2.908 -29.127 1.00 90.19 269 GLU A O 1
ATOM 2124 N N . GLY A 1 270 ? 6.071 0.842 -28.379 1.00 92.38 270 GLY A N 1
ATOM 2125 C CA . GLY A 1 270 ? 5.458 1.021 -27.069 1.00 92.38 270 GLY A CA 1
ATOM 2126 C C . GLY A 1 270 ? 6.422 0.856 -25.900 1.00 92.38 270 GLY A C 1
ATOM 2127 O O . GLY A 1 270 ? 7.566 0.431 -26.053 1.00 92.38 270 GLY A O 1
ATOM 2128 N N . GLY A 1 271 ? 5.949 1.315 -24.751 1.00 93.75 271 GLY A N 1
ATOM 2129 C CA . GLY A 1 271 ? 6.623 1.291 -23.467 1.00 93.75 271 GLY A CA 1
ATOM 2130 C C . GLY A 1 271 ? 6.239 0.068 -22.648 1.00 93.75 271 GLY A C 1
ATOM 2131 O O . GLY A 1 271 ? 5.510 -0.809 -23.120 1.00 93.75 271 GLY A O 1
ATOM 2132 N N . GLY A 1 272 ? 6.719 0.033 -21.412 1.00 93.38 272 GLY A N 1
ATOM 2133 C CA . GLY A 1 272 ? 6.511 -1.097 -20.519 1.00 93.38 272 GLY A CA 1
ATOM 2134 C C . GLY A 1 272 ? 6.045 -0.688 -19.130 1.00 93.38 272 GLY A C 1
ATOM 2135 O O . GLY A 1 272 ? 6.284 0.433 -18.686 1.00 93.38 272 GLY A O 1
ATOM 2136 N N . ASN A 1 273 ? 5.380 -1.614 -18.450 1.00 93.06 273 ASN A N 1
ATOM 2137 C CA . ASN A 1 273 ? 5.078 -1.510 -17.025 1.00 93.06 273 ASN A CA 1
ATOM 2138 C C . ASN A 1 273 ? 5.762 -2.664 -16.296 1.00 93.06 273 ASN A C 1
ATOM 2140 O O . ASN A 1 273 ? 5.836 -3.747 -16.872 1.00 93.06 273 ASN A O 1
ATOM 2144 N N . LEU A 1 274 ? 6.276 -2.449 -15.083 1.00 93.62 274 LEU A N 1
ATOM 2145 C CA . LEU A 1 274 ? 6.876 -3.520 -14.287 1.00 93.62 274 LEU A CA 1
ATOM 2146 C C . LEU A 1 274 ? 5.845 -4.640 -14.179 1.00 93.62 274 LEU A C 1
ATOM 2148 O O . LEU A 1 274 ? 4.676 -4.399 -13.860 1.00 93.62 274 LEU A O 1
ATOM 2152 N N . ASP A 1 275 ? 6.241 -5.840 -14.591 1.00 93.06 275 ASP A N 1
ATOM 2153 C CA . ASP A 1 275 ? 5.307 -6.953 -14.610 1.00 93.06 275 ASP A CA 1
ATOM 2154 C C . ASP A 1 275 ? 4.913 -7.279 -13.171 1.00 93.06 275 ASP A C 1
ATOM 2156 O O . ASP A 1 275 ? 5.767 -7.331 -12.293 1.00 93.06 275 ASP A O 1
ATOM 2160 N N . TYR A 1 276 ? 3.630 -7.508 -12.916 1.00 87.94 276 TYR A N 1
ATOM 2161 C CA . TYR A 1 276 ? 3.153 -7.809 -11.568 1.00 87.94 276 TYR A CA 1
ATOM 2162 C C . TYR A 1 276 ? 3.800 -9.078 -10.992 1.00 87.94 276 TYR A C 1
ATOM 2164 O O . TYR A 1 276 ? 3.910 -9.228 -9.782 1.00 87.94 276 TYR A O 1
ATOM 2172 N N . LEU A 1 277 ? 4.269 -9.989 -11.854 1.00 91.44 277 LEU A N 1
ATOM 2173 C CA . LEU A 1 277 ? 5.017 -11.171 -11.431 1.00 91.44 277 LEU A CA 1
ATOM 2174 C C . LEU A 1 277 ? 6.371 -10.813 -10.806 1.00 91.44 277 LEU A C 1
ATOM 2176 O O . LEU A 1 277 ? 6.953 -11.650 -10.132 1.00 91.44 277 LEU A O 1
ATOM 2180 N N . CYS A 1 278 ? 6.864 -9.591 -11.002 1.00 93.50 278 CYS A N 1
ATOM 2181 C CA . CYS A 1 278 ? 8.059 -9.058 -10.352 1.00 93.50 278 CYS A CA 1
ATOM 2182 C C . CYS A 1 278 ? 7.788 -8.586 -8.918 1.00 93.50 278 CYS A C 1
ATOM 2184 O O . CYS A 1 278 ? 8.728 -8.296 -8.184 1.00 93.50 278 CYS A O 1
ATOM 2186 N N . HIS A 1 279 ? 6.524 -8.407 -8.533 1.00 90.38 279 HIS A N 1
ATOM 2187 C CA . HIS A 1 279 ? 6.184 -7.828 -7.243 1.00 90.38 279 HIS A CA 1
ATOM 2188 C C . HIS A 1 279 ? 6.278 -8.903 -6.160 1.00 90.38 279 HIS A C 1
ATOM 2190 O O . HIS A 1 279 ? 5.722 -9.995 -6.292 1.00 90.38 279 HIS A O 1
ATOM 2196 N N . ILE A 1 280 ? 6.988 -8.580 -5.080 1.00 94.88 280 ILE A N 1
ATOM 2197 C CA . ILE A 1 280 ? 7.177 -9.487 -3.939 1.00 94.88 280 ILE A CA 1
ATOM 2198 C C . ILE A 1 280 ? 6.184 -9.216 -2.801 1.00 94.88 280 ILE A C 1
ATOM 2200 O O . ILE A 1 280 ? 6.198 -9.911 -1.791 1.00 94.88 280 ILE A O 1
ATOM 2204 N N . GLY A 1 281 ? 5.310 -8.228 -2.977 1.00 95.00 281 GLY A N 1
ATOM 2205 C CA . GLY A 1 281 ? 4.248 -7.835 -2.063 1.00 95.00 281 GLY A CA 1
ATOM 2206 C C . GLY A 1 281 ? 3.287 -6.871 -2.761 1.00 95.00 281 GLY A C 1
ATOM 2207 O O . GLY A 1 281 ? 3.678 -6.189 -3.705 1.00 95.00 281 GLY A O 1
ATOM 2208 N N . GLU A 1 282 ? 2.036 -6.822 -2.302 1.00 95.19 282 GLU A N 1
ATOM 2209 C CA . GLU A 1 282 ? 1.017 -5.864 -2.776 1.00 95.19 282 GLU A CA 1
ATOM 2210 C C . GLU A 1 282 ? 0.195 -5.292 -1.627 1.00 95.19 282 GLU A C 1
ATOM 2212 O O . GLU A 1 282 ? -0.152 -4.110 -1.622 1.00 95.19 282 GLU A O 1
ATOM 2217 N N . VAL A 1 283 ? -0.087 -6.121 -0.621 1.00 97.31 283 VAL A N 1
ATOM 2218 C CA . VAL A 1 283 ? -0.792 -5.727 0.595 1.00 97.31 283 VAL A CA 1
ATOM 2219 C C . VAL A 1 283 ? 0.052 -6.108 1.805 1.00 97.31 283 VAL A C 1
ATOM 2221 O O . VAL A 1 283 ? 0.567 -7.222 1.907 1.00 97.31 283 VAL A O 1
ATOM 2224 N N . ALA A 1 284 ? 0.184 -5.169 2.731 1.00 97.69 284 ALA A N 1
ATOM 2225 C CA . ALA A 1 284 ? 0.799 -5.389 4.027 1.00 97.69 284 ALA A CA 1
ATOM 2226 C C . ALA A 1 284 ? -0.150 -4.980 5.152 1.00 97.69 284 ALA A C 1
ATOM 2228 O O . ALA A 1 284 ? -1.089 -4.208 4.943 1.00 97.69 284 ALA A O 1
ATOM 2229 N N . GLN A 1 285 ? 0.107 -5.515 6.339 1.00 97.62 285 GLN A N 1
ATOM 2230 C CA . GLN A 1 285 ? -0.640 -5.279 7.561 1.00 97.62 285 GLN A CA 1
ATOM 2231 C C . GLN A 1 285 ? 0.325 -4.860 8.668 1.00 97.62 285 GLN A C 1
ATOM 2233 O O . GLN A 1 285 ? 1.360 -5.494 8.859 1.00 97.62 285 GLN A O 1
ATOM 2238 N N . TRP A 1 286 ? -0.026 -3.822 9.424 1.00 95.88 286 TRP A N 1
ATOM 2239 C CA . TRP A 1 286 ? 0.669 -3.533 10.678 1.00 95.88 286 TRP A CA 1
ATOM 2240 C C . TRP A 1 286 ? 0.354 -4.624 11.704 1.00 95.88 286 TRP A C 1
ATOM 2242 O O . TRP A 1 286 ? -0.817 -4.898 11.970 1.00 95.88 286 TRP A O 1
ATOM 2252 N N . GLN A 1 287 ? 1.375 -5.266 12.264 1.00 93.62 287 GLN A N 1
ATOM 2253 C CA . GLN A 1 287 ? 1.232 -6.318 13.268 1.00 93.62 287 GLN A CA 1
ATOM 2254 C C . GLN A 1 287 ? 2.319 -6.176 14.334 1.00 93.62 287 GLN A C 1
ATOM 2256 O O . GLN A 1 287 ? 3.508 -6.257 14.038 1.00 93.62 287 GLN A O 1
ATOM 2261 N N . SER A 1 288 ? 1.928 -5.993 15.597 1.00 89.69 288 SER A N 1
ATOM 2262 C CA . SER A 1 288 ? 2.858 -5.750 16.707 1.00 89.69 288 SER A CA 1
ATOM 2263 C C . SER A 1 288 ? 3.819 -4.579 16.450 1.00 89.69 288 SER A C 1
ATOM 2265 O O . SER A 1 288 ? 4.968 -4.608 16.893 1.00 89.69 288 SER A O 1
ATOM 2267 N N . GLY A 1 289 ? 3.352 -3.549 15.738 1.00 89.25 289 GLY A N 1
ATOM 2268 C CA . GLY A 1 289 ? 4.161 -2.396 15.336 1.00 89.25 289 GLY A CA 1
ATOM 2269 C C . GLY A 1 289 ? 5.149 -2.634 14.187 1.00 89.25 289 GLY A C 1
ATOM 2270 O O . GLY A 1 289 ? 5.886 -1.709 13.851 1.00 89.25 289 GLY A O 1
ATOM 2271 N N . GLU A 1 290 ? 5.152 -3.817 13.573 1.00 93.38 290 GLU A N 1
ATOM 2272 C CA . GLU A 1 290 ? 5.933 -4.139 12.373 1.00 93.38 290 GLU A CA 1
ATOM 2273 C C . GLU A 1 290 ? 5.036 -4.112 11.127 1.00 93.38 290 GLU A C 1
ATOM 2275 O O . GLU A 1 290 ? 3.832 -4.356 11.213 1.00 93.38 290 GLU A O 1
ATOM 2280 N N . PHE A 1 291 ? 5.602 -3.781 9.963 1.00 96.75 291 PHE A N 1
ATOM 2281 C CA . PHE A 1 291 ? 4.859 -3.723 8.701 1.00 96.75 291 PHE A CA 1
ATOM 2282 C C . PHE A 1 291 ? 5.098 -4.993 7.887 1.00 96.75 291 PHE A C 1
ATOM 2284 O O . PHE A 1 291 ? 6.149 -5.147 7.265 1.00 96.75 291 PHE A O 1
ATOM 2291 N N . GLU A 1 292 ? 4.115 -5.888 7.890 1.00 97.62 292 GLU A N 1
ATOM 2292 C CA . GLU A 1 292 ? 4.257 -7.258 7.402 1.00 97.62 292 GLU A CA 1
ATOM 2293 C C . GLU A 1 292 ? 3.546 -7.451 6.064 1.00 97.62 292 GLU A C 1
ATOM 2295 O O . GLU A 1 292 ? 2.373 -7.108 5.925 1.00 97.62 292 GLU A O 1
ATOM 2300 N N . THR A 1 293 ? 4.213 -8.043 5.073 1.00 97.75 293 THR A N 1
ATOM 2301 C CA . THR A 1 293 ? 3.560 -8.433 3.816 1.00 97.75 293 THR A CA 1
ATOM 2302 C C . THR A 1 293 ? 2.673 -9.645 4.080 1.00 97.75 293 THR A C 1
ATOM 2304 O O . THR A 1 293 ? 3.143 -10.689 4.531 1.00 97.75 293 THR A O 1
ATOM 2307 N N . VAL A 1 294 ? 1.384 -9.508 3.782 1.00 97.75 294 VAL A N 1
ATOM 2308 C CA . VAL A 1 294 ? 0.355 -10.519 4.056 1.00 97.75 294 VAL A CA 1
ATOM 2309 C C . VAL A 1 294 ? -0.226 -11.063 2.752 1.00 97.75 294 VAL A C 1
ATOM 2311 O O . VAL A 1 294 ? -0.135 -10.427 1.702 1.00 97.75 294 VAL A O 1
ATOM 2314 N N . GLY A 1 295 ? -0.832 -12.246 2.804 1.00 96.19 295 GLY A N 1
ATOM 2315 C CA . GLY A 1 295 ? -1.447 -12.902 1.649 1.00 96.19 295 GLY A CA 1
ATOM 2316 C C . GLY A 1 295 ? -2.430 -13.996 2.065 1.00 96.19 295 GLY A C 1
ATOM 2317 O O . GLY A 1 295 ? -2.610 -14.248 3.254 1.00 96.19 295 GLY A O 1
ATOM 2318 N N . TYR A 1 296 ? -3.058 -14.647 1.085 1.00 95.19 296 TYR A N 1
ATOM 2319 C CA . TYR A 1 296 ? -3.910 -15.823 1.304 1.00 95.19 296 TYR A CA 1
ATOM 2320 C C . TYR A 1 296 ? -3.138 -17.137 1.104 1.00 95.19 296 TYR A C 1
ATOM 2322 O O . TYR A 1 296 ? -2.062 -17.173 0.497 1.00 95.19 296 TYR A O 1
ATOM 2330 N N . GLU A 1 297 ? -3.695 -18.248 1.595 1.00 93.19 297 GLU A N 1
ATOM 2331 C CA . GLU A 1 297 ? -3.118 -19.579 1.377 1.00 93.19 297 GLU A CA 1
ATOM 2332 C C . GLU A 1 297 ? -3.034 -19.897 -0.124 1.00 93.19 297 GLU A C 1
ATOM 2334 O O . GLU A 1 297 ? -4.049 -19.968 -0.812 1.00 93.19 297 GLU A O 1
ATOM 2339 N N . GLY A 1 298 ? -1.819 -20.136 -0.622 1.00 92.75 298 GLY A N 1
ATOM 2340 C CA . GLY A 1 298 ? -1.586 -20.432 -2.037 1.00 92.75 298 GLY A CA 1
ATOM 2341 C C . GLY A 1 298 ? -1.342 -19.205 -2.913 1.00 92.75 298 GLY A C 1
ATOM 2342 O O . GLY A 1 298 ? -1.195 -19.373 -4.115 1.00 92.75 298 GLY A O 1
ATOM 2343 N N . ILE A 1 299 ? -1.207 -18.000 -2.343 1.00 94.38 299 ILE A N 1
ATOM 2344 C CA . ILE A 1 299 ? -0.912 -16.775 -3.110 1.00 94.38 299 ILE A CA 1
ATOM 2345 C C . ILE A 1 299 ? 0.304 -16.909 -4.040 1.00 94.38 299 ILE A C 1
ATOM 2347 O O . ILE A 1 299 ? 0.339 -16.292 -5.096 1.00 94.38 299 ILE A O 1
ATOM 2351 N N . THR A 1 300 ? 1.279 -17.759 -3.707 1.00 93.69 300 THR A N 1
ATOM 2352 C CA . THR A 1 300 ? 2.459 -18.014 -4.546 1.00 93.69 300 THR A CA 1
ATOM 2353 C C . THR A 1 300 ? 2.187 -18.874 -5.783 1.00 93.69 300 THR A C 1
ATOM 2355 O O . THR A 1 300 ? 3.016 -18.906 -6.691 1.00 93.69 300 THR A O 1
ATOM 2358 N N . ASP A 1 301 ? 1.037 -19.546 -5.867 1.00 92.88 301 ASP A N 1
ATOM 2359 C CA . ASP A 1 301 ? 0.599 -20.199 -7.104 1.00 92.88 301 ASP A CA 1
ATOM 2360 C C . ASP A 1 301 ? 0.160 -19.153 -8.149 1.00 92.88 301 ASP A C 1
ATOM 2362 O O . ASP A 1 301 ? 0.368 -19.359 -9.349 1.00 92.88 301 ASP A O 1
ATOM 2366 N N . ASP A 1 302 ? -0.382 -18.017 -7.694 1.00 90.50 302 ASP A N 1
ATOM 2367 C CA . ASP A 1 302 ? -0.851 -16.909 -8.535 1.00 90.50 302 ASP A CA 1
ATOM 2368 C C . ASP A 1 302 ? 0.220 -15.816 -8.728 1.00 90.50 302 ASP A C 1
ATOM 2370 O O . ASP A 1 302 ? 0.338 -15.230 -9.810 1.00 90.50 302 ASP A O 1
ATOM 2374 N N . LEU A 1 303 ? 1.040 -15.583 -7.699 1.00 91.75 303 LEU A N 1
ATOM 2375 C CA . LEU A 1 303 ? 2.115 -14.591 -7.623 1.00 91.75 303 LEU A CA 1
ATOM 2376 C C . LEU A 1 303 ? 3.419 -15.258 -7.138 1.00 91.75 303 LEU A C 1
ATOM 2378 O O . LEU A 1 303 ? 3.756 -15.191 -5.957 1.00 91.75 303 LEU A O 1
ATOM 2382 N N . PRO A 1 304 ? 4.193 -15.905 -8.027 1.00 90.44 304 PRO A N 1
ATOM 2383 C CA . PRO A 1 304 ? 5.320 -16.760 -7.637 1.00 90.44 304 PRO A CA 1
ATOM 2384 C C . PRO A 1 304 ? 6.441 -16.081 -6.845 1.00 90.44 304 PRO A C 1
ATOM 2386 O O . PRO A 1 304 ? 7.137 -16.758 -6.090 1.00 90.44 304 PRO A O 1
ATOM 2389 N N . ASN A 1 305 ? 6.614 -14.768 -7.011 1.00 91.12 305 ASN A N 1
ATOM 2390 C CA . ASN A 1 305 ? 7.629 -13.987 -6.305 1.00 91.12 305 ASN A CA 1
ATOM 2391 C C . ASN A 1 305 ? 7.107 -13.350 -5.007 1.00 91.12 305 ASN A C 1
ATOM 2393 O O . ASN A 1 305 ? 7.886 -12.731 -4.287 1.00 91.12 305 ASN A O 1
ATOM 2397 N N . TYR A 1 306 ? 5.821 -13.514 -4.682 1.00 94.94 306 TYR A N 1
ATOM 2398 C CA . TYR A 1 306 ? 5.218 -12.943 -3.482 1.00 94.94 306 TYR A CA 1
ATOM 2399 C C . TYR A 1 306 ? 5.842 -13.535 -2.217 1.00 94.94 306 TYR A C 1
ATOM 2401 O O . TYR A 1 306 ? 5.917 -14.757 -2.056 1.00 94.94 306 TYR A O 1
ATOM 2409 N N . VAL A 1 307 ? 6.257 -12.673 -1.292 1.00 96.56 307 VAL A N 1
ATOM 2410 C CA . VAL A 1 307 ? 6.857 -13.067 -0.021 1.00 96.56 307 VAL A CA 1
ATOM 2411 C C . VAL A 1 307 ? 5.946 -12.655 1.121 1.00 96.56 307 VAL A C 1
ATOM 2413 O O . VAL A 1 307 ? 5.895 -11.498 1.520 1.00 96.56 307 VAL A O 1
ATOM 2416 N N . VAL A 1 308 ? 5.242 -13.641 1.669 1.00 97.06 308 VAL A N 1
ATOM 2417 C CA . VAL A 1 308 ? 4.451 -13.473 2.889 1.00 97.06 308 VAL A CA 1
ATOM 2418 C C . VAL A 1 308 ? 5.390 -13.497 4.095 1.00 97.06 308 VAL A C 1
ATOM 2420 O O . VAL A 1 308 ? 6.111 -14.480 4.290 1.00 97.06 308 VAL A O 1
ATOM 2423 N N . THR A 1 309 ? 5.375 -12.434 4.894 1.00 97.31 309 THR A N 1
ATOM 2424 C CA . THR A 1 309 ? 6.179 -12.301 6.121 1.00 97.31 309 THR A CA 1
ATOM 2425 C C . THR A 1 309 ? 5.336 -12.540 7.379 1.00 97.31 309 THR A C 1
ATOM 2427 O O . THR A 1 309 ? 5.854 -13.057 8.369 1.00 97.31 309 THR A O 1
ATOM 2430 N N . ALA A 1 310 ? 4.011 -12.347 7.297 1.00 96.81 310 ALA A N 1
ATOM 2431 C CA . ALA A 1 310 ? 3.055 -12.762 8.324 1.00 96.81 310 ALA A CA 1
ATOM 2432 C C . ALA A 1 310 ? 1.714 -13.242 7.740 1.00 96.81 310 ALA A C 1
ATOM 2434 O O . ALA A 1 310 ? 1.345 -12.908 6.614 1.00 96.81 310 ALA A O 1
ATOM 2435 N N . ASP A 1 311 ? 0.960 -14.012 8.528 1.00 95.94 311 ASP A N 1
ATOM 2436 C CA . ASP A 1 311 ? -0.413 -14.390 8.178 1.00 95.94 311 ASP A CA 1
ATOM 2437 C C . ASP A 1 311 ? -1.327 -13.154 8.226 1.00 95.94 311 ASP A C 1
ATOM 2439 O O . ASP A 1 311 ? -1.187 -12.302 9.108 1.00 95.94 311 ASP A O 1
ATOM 2443 N N . LEU A 1 312 ? -2.299 -13.063 7.312 1.00 95.88 312 LEU A N 1
ATOM 2444 C CA . LEU A 1 312 ? -3.346 -12.044 7.393 1.00 95.88 312 LEU A CA 1
ATOM 2445 C C . LEU A 1 312 ? -4.176 -12.249 8.667 1.00 95.88 312 LEU A C 1
ATOM 2447 O O . LEU A 1 312 ? -4.703 -13.336 8.902 1.00 95.88 312 LEU A O 1
ATOM 2451 N N . ILE A 1 313 ? -4.371 -11.189 9.454 1.00 93.31 313 ILE A N 1
ATOM 2452 C CA . ILE A 1 313 ? -5.316 -11.216 10.571 1.00 93.31 313 ILE A CA 1
ATOM 2453 C C . ILE A 1 313 ? -6.659 -10.644 10.112 1.00 93.31 313 ILE A C 1
ATOM 2455 O O . ILE A 1 313 ? -6.766 -9.454 9.802 1.00 93.31 313 ILE A O 1
ATOM 2459 N N . PHE A 1 314 ? -7.686 -11.498 10.090 1.00 90.25 314 PHE A N 1
ATOM 2460 C CA . PHE A 1 314 ? -9.058 -11.154 9.717 1.00 90.25 314 PHE A CA 1
ATOM 2461 C C . PHE A 1 314 ? -10.090 -11.973 10.536 1.00 90.25 314 PHE A C 1
ATOM 2463 O O . PHE A 1 314 ? -9.908 -13.179 10.708 1.00 90.25 314 PHE A O 1
ATOM 2470 N N . PRO A 1 315 ? -11.196 -11.371 11.026 1.00 83.00 315 PRO A N 1
ATOM 2471 C CA . PRO A 1 315 ? -11.436 -9.933 11.088 1.00 83.00 315 PRO A CA 1
ATOM 2472 C C . PRO A 1 315 ? -10.472 -9.266 12.078 1.00 83.00 315 PRO A C 1
ATOM 2474 O O . PRO A 1 315 ? -10.036 -9.865 13.056 1.00 83.00 315 PRO A O 1
ATOM 2477 N N . MET A 1 316 ? -10.166 -7.998 11.844 1.00 79.38 316 MET A N 1
ATOM 2478 C CA . MET A 1 316 ? -9.246 -7.199 12.655 1.00 79.38 316 MET A CA 1
ATOM 2479 C C . MET A 1 316 ? -9.904 -6.671 13.932 1.00 79.38 316 MET A C 1
ATOM 2481 O O . MET A 1 316 ? -9.276 -5.916 14.662 1.00 79.38 316 MET A O 1
ATOM 2485 N N . THR A 1 317 ? -11.161 -7.033 14.215 1.00 68.75 317 THR A N 1
ATOM 2486 C CA . THR A 1 317 ? -11.994 -6.363 15.225 1.00 68.75 317 THR A CA 1
ATOM 2487 C C . THR A 1 317 ? -11.428 -6.384 16.641 1.00 68.75 317 THR A C 1
ATOM 2489 O O . THR A 1 317 ? -11.796 -5.533 17.445 1.00 68.75 317 THR A O 1
ATOM 2492 N N . ASP A 1 318 ? -10.506 -7.294 16.935 1.00 68.00 318 ASP A N 1
ATOM 2493 C CA . ASP A 1 318 ? -9.953 -7.480 18.278 1.00 68.00 318 ASP A CA 1
ATOM 2494 C C . ASP A 1 318 ? -8.503 -6.963 18.401 1.00 68.00 318 ASP A C 1
ATOM 2496 O O . ASP A 1 318 ? -7.869 -7.163 19.433 1.00 68.00 318 ASP A O 1
ATOM 2500 N N . LEU A 1 319 ? -7.957 -6.324 17.355 1.00 62.31 319 LEU A N 1
ATOM 2501 C CA . LEU A 1 319 ? -6.547 -5.899 17.298 1.00 62.31 319 LEU A CA 1
ATOM 2502 C C . LEU A 1 319 ? -6.295 -4.428 17.623 1.00 62.31 319 LEU A C 1
ATOM 2504 O O . LEU A 1 319 ? -5.158 -4.027 17.855 1.00 62.31 319 LEU A O 1
ATOM 2508 N N . TRP A 1 320 ? -7.330 -3.601 17.592 1.00 68.06 320 TRP A N 1
ATOM 2509 C CA . TRP A 1 320 ? -7.149 -2.160 17.642 1.00 68.06 320 TRP A CA 1
ATOM 2510 C C . TRP A 1 320 ? -6.937 -1.724 19.087 1.00 68.06 320 TRP A C 1
ATOM 2512 O O . TRP A 1 320 ? -7.898 -1.510 19.822 1.00 68.06 320 TRP A O 1
ATOM 2522 N N . ASN A 1 321 ? -5.685 -1.551 19.504 1.00 59.47 321 ASN A N 1
ATOM 2523 C CA . ASN A 1 321 ? -5.363 -1.190 20.890 1.00 59.47 321 ASN A CA 1
ATOM 2524 C C . ASN A 1 321 ? -5.859 0.211 21.291 1.00 59.47 321 ASN A C 1
ATOM 2526 O O . ASN A 1 321 ? -5.898 0.542 22.468 1.00 59.47 321 ASN A O 1
ATOM 2530 N N . TRP A 1 322 ? -6.313 1.046 20.348 1.00 64.38 322 TRP A N 1
ATOM 2531 C CA . TRP A 1 322 ? -7.057 2.264 20.698 1.00 64.38 322 TRP A CA 1
ATOM 2532 C C . TRP A 1 322 ? -8.507 2.014 21.120 1.00 64.38 322 TRP A C 1
ATOM 2534 O O . TRP A 1 322 ? -9.158 2.938 21.596 1.00 64.38 322 TRP A O 1
ATOM 2544 N N . LEU A 1 323 ? -9.023 0.796 20.939 1.00 55.75 323 LEU A N 1
ATOM 2545 C CA . LEU A 1 323 ? -10.283 0.355 21.537 1.00 55.75 323 LEU A CA 1
ATOM 2546 C C . LEU A 1 323 ? -10.120 0.046 23.026 1.00 55.75 323 LEU A C 1
ATOM 2548 O O . LEU A 1 323 ? -11.054 -0.492 23.618 1.00 55.75 323 LEU A O 1
ATOM 2552 N N . GLU A 1 324 ? -8.957 0.378 23.607 1.00 50.88 324 GLU A N 1
ATOM 2553 C CA . GLU A 1 324 ? -8.684 0.243 25.026 1.00 50.88 324 GLU A CA 1
ATOM 2554 C C . GLU A 1 324 ? -9.883 0.702 25.855 1.00 50.88 324 GLU A C 1
ATOM 2556 O O . GLU A 1 324 ? -10.391 1.825 25.749 1.00 50.88 324 GL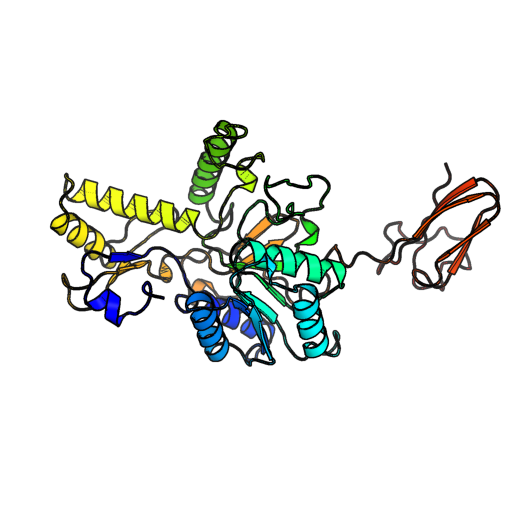U A O 1
ATOM 2561 N N . ASP A 1 325 ? -10.326 -0.265 26.651 1.00 51.28 325 ASP A N 1
ATOM 2562 C CA . ASP A 1 325 ? -11.373 -0.208 27.641 1.00 51.28 325 ASP A CA 1
ATOM 2563 C C . ASP A 1 325 ? -11.396 1.135 28.371 1.00 51.28 325 ASP A C 1
ATOM 2565 O O . ASP A 1 325 ? -10.355 1.639 28.787 1.00 51.28 325 ASP A O 1
ATOM 2569 N N . GLU A 1 326 ? -12.584 1.713 28.567 1.00 51.69 326 GLU A N 1
ATOM 2570 C CA . GLU A 1 326 ? -12.738 2.936 29.354 1.00 51.69 326 GLU A CA 1
ATOM 2571 C C . GLU A 1 326 ? -12.005 2.775 30.704 1.00 51.69 326 GLU A C 1
ATOM 2573 O O . GLU A 1 326 ? -12.389 1.975 31.562 1.00 51.69 326 GLU A O 1
ATOM 2578 N N . VAL A 1 327 ? -10.891 3.499 30.864 1.00 55.44 327 VAL A N 1
ATOM 2579 C CA . VAL A 1 327 ? -10.093 3.495 32.089 1.00 55.44 327 VAL A CA 1
ATOM 2580 C C . VAL A 1 327 ? -10.420 4.746 32.891 1.00 55.44 327 VAL A C 1
ATOM 2582 O O . VAL A 1 327 ? -10.060 5.862 32.510 1.00 55.44 327 VAL A O 1
ATOM 2585 N N . VAL A 1 328 ? -11.016 4.573 34.068 1.00 66.38 328 VAL A N 1
ATOM 2586 C CA . VAL A 1 328 ? -11.147 5.650 35.056 1.00 66.38 328 VAL A CA 1
ATOM 2587 C C . VAL A 1 328 ? -9.976 5.591 36.018 1.00 66.38 328 VAL A C 1
ATOM 2589 O O . VAL A 1 328 ? -9.812 4.624 36.759 1.00 66.38 328 VAL A O 1
ATOM 2592 N N . THR A 1 329 ? -9.166 6.652 36.044 1.00 70.31 329 THR A N 1
ATOM 2593 C CA . THR A 1 329 ? -8.132 6.842 37.069 1.00 70.31 329 THR A CA 1
ATOM 2594 C C . THR A 1 329 ? -8.425 8.073 37.917 1.00 70.31 329 THR A C 1
ATOM 2596 O O . THR A 1 329 ? -8.367 9.201 37.431 1.00 70.31 329 THR A O 1
ATOM 2599 N N . GLU A 1 330 ? -8.661 7.873 39.212 1.00 77.69 330 GLU A N 1
ATOM 2600 C CA . GLU A 1 330 ? -8.916 8.954 40.164 1.00 77.69 330 GLU A CA 1
ATOM 2601 C C . GLU A 1 330 ? -8.074 8.812 41.435 1.00 77.69 330 GLU A C 1
ATOM 2603 O O . GLU A 1 330 ? -7.989 7.746 42.045 1.00 77.69 330 GLU A O 1
ATOM 2608 N N . THR A 1 331 ? -7.491 9.920 41.903 1.00 78.88 331 THR A N 1
ATOM 2609 C CA . THR A 1 331 ? -6.965 9.997 43.272 1.00 78.88 331 THR A CA 1
ATOM 2610 C C . THR A 1 331 ? -8.055 10.504 44.202 1.00 78.88 331 THR A C 1
ATOM 2612 O O . THR A 1 331 ? -8.388 11.690 44.210 1.00 78.88 331 THR A O 1
ATOM 2615 N N . VAL A 1 332 ? -8.566 9.618 45.047 1.00 81.00 332 VAL A N 1
ATOM 2616 C CA . VAL A 1 332 ? -9.612 9.935 46.019 1.00 81.00 332 VAL A CA 1
ATOM 2617 C C . VAL A 1 332 ? -9.098 9.841 47.451 1.00 81.00 332 VAL A C 1
ATOM 2619 O O . VAL A 1 332 ? -8.164 9.102 47.760 1.00 81.00 332 VAL A O 1
ATOM 2622 N N . THR A 1 333 ? -9.696 10.621 48.357 1.00 84.75 333 THR A N 1
ATOM 2623 C CA . THR A 1 333 ? -9.444 10.523 49.802 1.00 84.75 333 THR A CA 1
ATOM 2624 C C . THR A 1 333 ? -10.751 10.389 50.559 1.00 84.75 333 THR A C 1
ATOM 2626 O O . THR A 1 333 ? -11.527 11.341 50.593 1.00 84.75 333 THR A O 1
ATOM 2629 N N . ASN A 1 334 ? -10.969 9.242 51.206 1.00 86.25 334 ASN A N 1
ATOM 2630 C CA . ASN A 1 334 ? -12.222 8.930 51.902 1.00 86.25 334 ASN A CA 1
ATOM 2631 C C . ASN A 1 334 ? -13.454 9.177 51.006 1.00 86.25 334 ASN A C 1
ATOM 2633 O O . ASN A 1 334 ? -14.417 9.807 51.443 1.00 86.25 334 ASN A O 1
ATOM 2637 N N . SER A 1 335 ? -13.375 8.747 49.744 1.00 88.12 335 SER A N 1
ATOM 2638 C CA . SER A 1 335 ? -14.419 8.930 48.731 1.00 88.12 335 SER A CA 1
ATOM 2639 C C . SER A 1 335 ? -14.604 7.652 47.916 1.00 88.12 335 SER A C 1
ATOM 2641 O O . SER A 1 335 ? -13.884 6.672 48.093 1.00 88.12 335 SER A O 1
ATOM 2643 N N . THR A 1 336 ? -15.605 7.665 47.049 1.00 85.38 336 THR A N 1
ATOM 2644 C CA . THR A 1 336 ? -15.906 6.604 46.091 1.00 85.38 336 THR A CA 1
ATOM 2645 C C . THR A 1 336 ? -15.498 7.057 44.695 1.00 85.38 336 THR A C 1
ATOM 2647 O O . THR A 1 336 ? -15.765 8.208 44.351 1.00 85.38 336 THR A O 1
ATOM 2650 N N . VAL A 1 337 ? -14.856 6.172 43.936 1.00 80.19 337 VAL A N 1
ATOM 2651 C CA . VAL A 1 337 ? -14.693 6.310 42.482 1.00 80.19 337 VAL A CA 1
ATOM 2652 C C . VAL A 1 337 ? -15.898 5.641 41.833 1.00 80.19 337 VAL A C 1
ATOM 2654 O O . VAL A 1 337 ? -16.135 4.451 42.074 1.00 80.19 337 VAL A O 1
ATOM 2657 N N . ASP A 1 338 ? -16.695 6.416 41.098 1.00 82.12 338 ASP A N 1
ATOM 2658 C CA . ASP A 1 338 ? -17.824 5.900 40.321 1.00 82.12 338 ASP A CA 1
ATOM 2659 C C . ASP A 1 338 ? -17.266 5.350 39.014 1.00 82.12 338 ASP A C 1
ATOM 2661 O O . ASP A 1 338 ? -16.840 6.120 38.162 1.00 82.12 338 ASP A O 1
ATOM 2665 N N . ALA A 1 339 ? -17.195 4.025 38.916 1.00 75.69 339 ALA A N 1
ATOM 2666 C CA . ALA A 1 339 ? -16.700 3.320 37.740 1.00 75.69 339 ALA A CA 1
ATOM 2667 C C . ALA A 1 339 ? -17.813 2.440 37.154 1.00 75.69 339 ALA A C 1
ATOM 2669 O O . ALA A 1 339 ? -17.606 1.276 36.791 1.00 75.69 339 ALA A O 1
ATOM 2670 N N . ARG A 1 340 ? -19.059 2.924 37.226 1.00 71.94 340 ARG A N 1
ATOM 2671 C CA . ARG A 1 340 ? -20.226 2.158 36.784 1.00 71.94 340 ARG A CA 1
ATOM 2672 C C . ARG A 1 340 ? -20.283 2.029 35.270 1.00 71.94 340 ARG A C 1
ATOM 2674 O O . ARG A 1 340 ? -20.748 0.993 34.799 1.00 71.94 340 ARG A O 1
ATOM 2681 N N . ASP A 1 341 ? -19.794 3.024 34.545 1.00 62.28 341 ASP A N 1
ATOM 2682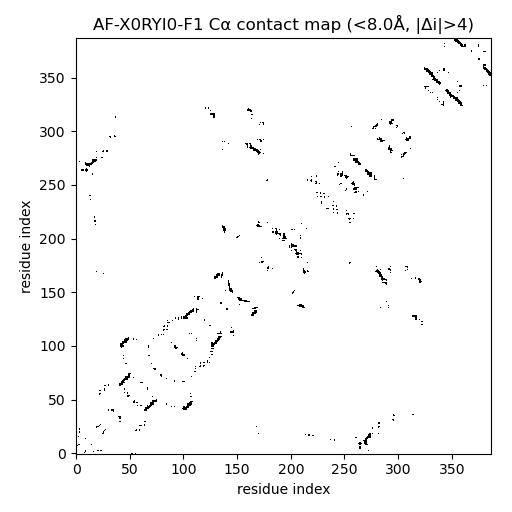 C CA . ASP A 1 341 ? -19.785 2.996 33.085 1.00 62.28 341 ASP A CA 1
ATOM 2683 C C . ASP A 1 341 ? -18.715 1.998 32.588 1.00 62.28 341 ASP A C 1
ATOM 2685 O O . ASP A 1 341 ? -18.998 1.132 31.759 1.00 62.28 341 ASP A O 1
ATOM 2689 N N . GLU A 1 342 ? -17.566 1.959 33.265 1.00 70.75 342 GLU A N 1
ATOM 2690 C CA . GLU A 1 342 ? -16.407 1.124 32.946 1.00 70.75 342 GLU A CA 1
ATOM 2691 C C . GLU A 1 342 ? -16.602 -0.322 33.435 1.00 70.75 342 GLU A C 1
ATOM 2693 O O . GLU A 1 342 ? -16.446 -1.306 32.708 1.00 70.75 342 GLU A O 1
ATOM 2698 N N . ALA A 1 343 ? -16.988 -0.482 34.703 1.00 62.69 343 ALA A N 1
ATOM 2699 C CA . ALA A 1 343 ? -16.957 -1.760 35.409 1.00 62.69 343 ALA A CA 1
ATOM 2700 C C . ALA A 1 343 ? -18.267 -2.128 36.131 1.00 62.69 343 ALA A C 1
ATOM 2702 O O . ALA A 1 343 ? -18.315 -3.170 36.784 1.00 62.69 343 ALA A O 1
ATOM 2703 N N . ASP A 1 344 ? -19.362 -1.372 35.957 1.00 67.19 344 ASP A N 1
ATOM 2704 C CA . ASP A 1 344 ? -20.647 -1.551 36.677 1.00 67.19 344 ASP A CA 1
ATOM 2705 C C . ASP A 1 344 ? -20.451 -1.667 38.202 1.00 67.19 344 ASP A C 1
ATOM 2707 O O . ASP A 1 344 ? -21.081 -2.466 38.899 1.00 67.19 344 ASP A O 1
ATOM 2711 N N . THR A 1 345 ? -19.494 -0.900 38.730 1.00 70.12 345 THR A N 1
ATOM 2712 C CA . THR A 1 345 ? -19.109 -0.935 40.139 1.00 70.12 345 THR A CA 1
ATOM 2713 C C . THR A 1 345 ? -18.735 0.449 40.652 1.00 70.12 345 THR A C 1
ATOM 2715 O O . THR A 1 345 ? -18.433 1.372 39.909 1.00 70.12 345 THR A O 1
ATOM 2718 N N . GLU A 1 346 ? -18.715 0.572 41.970 1.00 79.50 346 GLU A N 1
ATOM 2719 C CA . GLU A 1 346 ? -18.113 1.693 42.681 1.00 79.50 346 GLU A CA 1
ATOM 2720 C C . GLU A 1 346 ? -16.922 1.174 43.492 1.00 79.50 346 GLU A C 1
ATOM 2722 O O . GLU A 1 346 ? -16.981 0.071 44.048 1.00 79.50 346 GLU A O 1
ATOM 2727 N N . VAL A 1 347 ? -15.848 1.960 43.589 1.00 77.69 347 VAL A N 1
ATOM 2728 C CA . VAL A 1 347 ? -14.693 1.639 44.440 1.00 77.69 347 VAL A CA 1
ATOM 2729 C C . VAL A 1 347 ? -14.657 2.599 45.623 1.00 77.69 347 VAL A C 1
ATOM 2731 O O . VAL A 1 347 ? -14.277 3.761 45.492 1.00 77.69 347 VAL A O 1
ATOM 2734 N N . GLU A 1 348 ? -15.057 2.117 46.802 1.00 84.00 348 GLU A N 1
ATOM 2735 C CA . GLU A 1 348 ? -14.954 2.882 48.048 1.00 84.00 348 GLU A CA 1
ATOM 2736 C C . GLU A 1 348 ? -13.511 2.860 48.572 1.00 84.00 348 GLU A C 1
ATOM 2738 O O . GLU A 1 348 ? -12.950 1.802 48.866 1.00 84.00 348 GLU A O 1
ATOM 2743 N N . VAL A 1 349 ? -12.914 4.040 48.744 1.00 79.62 349 VAL A N 1
ATOM 2744 C CA . VAL A 1 349 ? -11.556 4.200 49.269 1.00 79.62 349 VAL A CA 1
ATOM 2745 C C . VAL A 1 349 ? -11.598 4.818 50.659 1.00 79.62 349 VAL A C 1
ATOM 2747 O O . VAL A 1 349 ? -11.964 5.980 50.829 1.00 79.62 349 VAL A O 1
ATOM 2750 N N . THR A 1 350 ? -11.127 4.071 51.660 1.00 77.81 350 THR A N 1
ATOM 2751 C CA . THR A 1 350 ? -10.825 4.601 52.998 1.00 77.81 350 THR A CA 1
ATOM 2752 C C . THR A 1 350 ? -9.331 4.911 53.113 1.00 77.81 350 THR A C 1
ATOM 2754 O O . THR A 1 350 ? -8.509 3.999 53.040 1.00 77.81 350 THR A O 1
ATOM 2757 N N . GLY A 1 351 ? -8.966 6.177 53.324 1.00 81.44 351 GLY A N 1
ATOM 2758 C CA . GLY A 1 351 ? -7.594 6.677 53.153 1.00 81.44 351 GLY A CA 1
ATOM 2759 C C . GLY A 1 351 ? -7.431 7.450 51.843 1.00 81.44 351 GLY A C 1
ATOM 2760 O O . GLY A 1 351 ? -8.430 7.837 51.247 1.00 81.44 351 GLY A O 1
ATOM 2761 N N . THR A 1 352 ? -6.192 7.706 51.420 1.00 78.69 352 THR A N 1
ATOM 2762 C CA . THR A 1 352 ? -5.875 8.301 50.111 1.00 78.69 352 THR A CA 1
ATOM 2763 C C . THR A 1 352 ? -5.324 7.212 49.203 1.00 78.69 352 THR A C 1
ATOM 2765 O O . THR A 1 352 ? -4.352 6.562 49.578 1.00 78.69 352 THR A O 1
ATOM 2768 N N . ALA A 1 353 ? -5.921 7.022 48.030 1.00 74.44 353 ALA A N 1
ATOM 2769 C CA . ALA A 1 353 ? -5.430 6.090 47.019 1.00 74.44 353 ALA A CA 1
ATOM 2770 C C . ALA A 1 353 ? -5.661 6.657 45.616 1.00 74.44 353 ALA A C 1
ATOM 2772 O O . ALA A 1 353 ? -6.601 7.426 45.407 1.00 74.44 353 ALA A O 1
ATOM 2773 N N . THR A 1 354 ? -4.809 6.260 44.675 1.00 69.56 354 THR A N 1
ATOM 2774 C CA . THR A 1 354 ? -5.086 6.388 43.243 1.00 69.56 354 THR A CA 1
ATOM 2775 C C . THR A 1 354 ? -5.706 5.076 42.793 1.00 69.56 354 THR A C 1
ATOM 2777 O O . THR A 1 354 ? -5.063 4.034 42.874 1.00 69.56 354 THR A O 1
ATOM 2780 N N . VAL A 1 355 ? -6.962 5.122 42.375 1.00 69.06 355 VAL A N 1
ATOM 2781 C CA . VAL A 1 355 ? -7.693 3.963 41.865 1.00 69.06 355 VAL A CA 1
ATOM 2782 C C . VAL A 1 355 ? -7.703 4.053 40.353 1.00 69.06 355 VAL A C 1
ATOM 2784 O O . VAL A 1 355 ? -8.046 5.106 39.824 1.00 69.06 355 VAL A O 1
ATOM 2787 N N . THR A 1 356 ? -7.356 2.956 39.691 1.00 63.50 356 THR A N 1
ATOM 2788 C CA . THR A 1 356 ? -7.467 2.795 38.243 1.00 63.50 356 THR A CA 1
ATOM 2789 C C . THR A 1 356 ? -8.418 1.636 37.991 1.00 63.50 356 THR A C 1
ATOM 2791 O O . THR A 1 356 ? -8.108 0.506 38.349 1.00 63.50 356 THR A O 1
ATOM 2794 N N . VAL A 1 357 ? -9.590 1.911 37.432 1.00 67.19 357 VAL A N 1
ATOM 2795 C CA . VAL A 1 357 ? -10.561 0.890 37.038 1.00 67.19 357 VAL A CA 1
ATOM 2796 C C . VAL A 1 357 ? -10.538 0.797 35.526 1.00 67.19 357 VAL A C 1
ATOM 2798 O O . VAL A 1 357 ? -10.745 1.803 34.860 1.00 67.19 357 VAL A O 1
ATOM 2801 N N . ALA A 1 358 ? -10.273 -0.397 35.014 1.00 59.19 358 ALA A N 1
ATOM 2802 C CA . ALA A 1 358 ? -10.324 -0.714 33.598 1.00 59.19 358 ALA A CA 1
ATOM 2803 C C . ALA A 1 358 ? -11.233 -1.927 33.420 1.00 59.19 358 ALA A C 1
ATOM 2805 O O . ALA A 1 358 ? -11.301 -2.802 34.293 1.00 59.19 358 ALA A O 1
ATOM 2806 N N . ARG A 1 359 ? -11.948 -1.972 32.303 1.00 60.84 359 ARG A N 1
ATOM 2807 C CA . ARG A 1 359 ? -12.578 -3.203 31.842 1.00 60.84 359 ARG A CA 1
ATOM 2808 C C . ARG A 1 359 ? -11.503 -4.049 31.155 1.00 60.84 359 ARG A C 1
ATOM 2810 O O . ARG A 1 359 ? -10.505 -3.516 30.705 1.00 60.84 359 ARG A O 1
ATOM 2817 N N . TYR A 1 360 ? -11.651 -5.367 31.205 1.00 55.88 360 TYR A N 1
ATOM 2818 C CA . TYR A 1 360 ? -10.775 -6.294 30.495 1.00 55.88 360 TYR A CA 1
ATOM 2819 C C . TYR A 1 360 ? -11.596 -7.518 30.105 1.00 55.88 360 TYR A C 1
ATOM 2821 O O . TYR A 1 360 ? -12.409 -7.986 30.913 1.00 55.88 360 TYR A O 1
ATOM 2829 N N . ASP A 1 361 ? -11.318 -8.100 28.942 1.00 50.06 361 ASP A N 1
ATOM 2830 C CA . ASP A 1 361 ? -11.931 -9.365 28.518 1.00 50.06 361 ASP A CA 1
ATOM 2831 C C . ASP A 1 361 ? -11.372 -10.591 29.275 1.00 50.06 361 ASP A C 1
ATOM 2833 O O . ASP A 1 361 ? -12.036 -11.625 29.384 1.00 50.06 361 ASP A O 1
ATOM 2837 N N . ALA A 1 362 ? -10.173 -10.487 29.869 1.00 51.94 362 ALA A N 1
ATOM 2838 C CA . ALA A 1 362 ? -9.542 -11.533 30.686 1.00 51.94 362 ALA A CA 1
ATOM 2839 C C . ALA A 1 362 ? -8.651 -10.949 31.803 1.00 51.94 362 ALA A C 1
ATOM 2841 O O . ALA A 1 362 ? -8.100 -9.867 31.646 1.00 51.94 362 ALA A O 1
ATOM 2842 N N . ASN A 1 363 ? -8.475 -11.661 32.934 1.00 52.12 363 ASN A N 1
ATOM 2843 C CA . ASN A 1 363 ? -7.707 -11.142 34.082 1.00 52.12 363 ASN A CA 1
ATOM 2844 C C . ASN A 1 363 ? -6.200 -11.082 33.784 1.00 52.12 363 ASN A C 1
ATOM 2846 O O . ASN A 1 363 ? -5.577 -12.153 33.749 1.00 52.12 363 ASN A O 1
ATOM 2850 N N . PRO A 1 364 ? -5.564 -9.901 33.713 1.00 49.44 364 PRO A N 1
ATOM 2851 C CA . PRO A 1 364 ? -4.112 -9.831 33.563 1.00 49.44 364 PRO A CA 1
ATOM 2852 C C . PRO A 1 364 ? -3.361 -10.312 34.825 1.00 49.44 364 PRO A C 1
ATOM 2854 O O . PRO A 1 364 ? -2.215 -10.752 34.739 1.00 49.44 364 PRO A O 1
ATOM 2857 N N . GLY A 1 365 ? -4.000 -10.300 36.004 1.00 55.06 365 GLY A N 1
ATOM 2858 C CA . GLY A 1 365 ? -3.383 -10.622 37.301 1.00 55.06 365 GLY A CA 1
ATOM 2859 C C . GLY A 1 365 ? -3.481 -12.085 37.767 1.00 55.06 365 GLY A C 1
ATOM 2860 O O . GLY A 1 365 ? -3.002 -12.416 38.856 1.00 55.06 365 GLY A O 1
ATOM 2861 N N . GLY A 1 366 ? -4.093 -12.982 36.985 1.00 53.75 366 GLY A N 1
ATOM 2862 C CA . GLY A 1 366 ? -4.341 -14.377 37.384 1.00 53.75 366 GLY A CA 1
ATOM 2863 C C . GLY A 1 366 ? -5.551 -14.561 38.323 1.00 53.75 366 GLY A C 1
ATOM 2864 O O . GLY A 1 366 ? -6.297 -13.624 38.582 1.00 53.75 366 GLY A O 1
ATOM 2865 N N . PRO A 1 367 ? -5.842 -15.781 38.814 1.00 54.31 367 PRO A N 1
ATOM 2866 C CA . PRO A 1 367 ? -7.064 -16.041 39.578 1.00 54.31 367 PRO A CA 1
ATOM 2867 C C . PRO A 1 367 ? -7.118 -15.219 40.881 1.00 54.31 367 PRO A C 1
ATOM 2869 O O . PRO A 1 367 ? -6.097 -15.088 41.562 1.00 54.31 367 PRO A O 1
ATOM 2872 N N . PRO A 1 368 ? -8.302 -14.704 41.272 1.00 52.97 368 PRO A N 1
ATOM 2873 C CA . PRO A 1 368 ? -8.440 -13.876 42.464 1.00 52.97 368 PRO A CA 1
ATOM 2874 C C . PRO A 1 368 ? -7.962 -14.625 43.720 1.00 52.97 368 PRO A C 1
ATOM 2876 O O . PRO A 1 368 ? -8.115 -15.851 43.805 1.00 52.97 368 PRO A O 1
ATOM 2879 N N . PRO A 1 369 ? -7.430 -13.917 44.736 1.00 47.94 369 PRO A N 1
ATOM 2880 C CA . PRO A 1 369 ? -7.007 -14.533 45.986 1.00 47.94 369 PRO A CA 1
ATOM 2881 C C . PRO A 1 369 ? -8.129 -15.390 46.580 1.00 47.94 369 PRO A C 1
ATOM 2883 O O . PRO A 1 369 ? -9.255 -14.925 46.777 1.00 47.94 369 PRO A O 1
ATOM 2886 N N . THR A 1 370 ? -7.831 -16.654 46.888 1.00 41.88 370 THR A N 1
ATOM 2887 C CA . THR A 1 370 ? -8.801 -17.589 47.471 1.00 41.88 370 THR A CA 1
ATOM 2888 C C . THR A 1 370 ? -9.387 -17.015 48.764 1.00 41.88 370 THR A C 1
ATOM 2890 O O . THR A 1 370 ? -8.721 -17.009 49.798 1.00 41.88 370 THR A O 1
ATOM 2893 N N . GLY A 1 371 ? -10.633 -16.530 48.709 1.00 47.47 371 GLY A N 1
ATOM 2894 C CA . GLY A 1 371 ? -11.327 -15.917 49.847 1.00 47.47 371 GLY A CA 1
ATOM 2895 C C . GLY A 1 371 ? -12.202 -14.702 49.513 1.00 47.47 371 GLY A C 1
ATOM 2896 O O . GLY A 1 371 ? -13.105 -14.400 50.295 1.00 47.47 371 GLY A O 1
ATOM 2897 N N . SER A 1 372 ? -12.011 -14.042 48.363 1.00 47.69 372 SER A N 1
ATOM 2898 C CA . SER A 1 372 ? -12.844 -12.907 47.930 1.00 47.69 372 SER A CA 1
ATOM 2899 C C . SER A 1 372 ? -14.163 -13.387 47.303 1.00 47.69 372 SER A C 1
ATOM 2901 O O . SER A 1 372 ? -14.303 -13.610 46.103 1.00 47.69 372 SER A O 1
ATOM 2903 N N . ARG A 1 373 ? -15.186 -13.577 48.143 1.00 42.31 373 ARG A N 1
ATOM 2904 C CA . ARG A 1 373 ? -16.509 -14.052 47.696 1.00 42.31 373 ARG A CA 1
ATOM 2905 C C . ARG A 1 373 ? -17.298 -13.063 46.819 1.00 42.31 373 ARG A C 1
ATOM 2907 O O . ARG A 1 373 ? -18.366 -13.455 46.370 1.00 42.31 373 ARG A O 1
ATOM 2914 N N . SER A 1 374 ? -16.826 -11.833 46.586 1.00 51.56 374 SER A N 1
ATOM 2915 C CA . SER A 1 374 ? -17.562 -10.836 45.783 1.00 51.56 374 SER A CA 1
ATOM 2916 C C . SER A 1 374 ? -16.950 -10.497 44.422 1.00 51.56 374 SER A C 1
ATOM 2918 O O . SER A 1 374 ? -17.650 -9.914 43.609 1.00 51.56 374 SER A O 1
ATOM 2920 N N . LEU A 1 375 ? -15.691 -10.859 44.145 1.00 44.00 375 LEU A N 1
ATOM 2921 C CA . LEU A 1 375 ? -15.041 -10.522 42.864 1.00 44.00 375 LEU A CA 1
ATOM 2922 C C . LEU A 1 375 ? -15.174 -11.633 41.813 1.00 44.00 375 LEU A C 1
ATOM 2924 O O . LEU A 1 375 ? -15.048 -11.387 40.625 1.00 44.00 375 LEU A O 1
ATOM 2928 N N . SER A 1 376 ? -15.473 -12.862 42.239 1.00 45.72 376 SER A N 1
ATOM 2929 C CA . SER A 1 376 ? -15.618 -14.020 41.343 1.00 45.72 376 SER A CA 1
ATOM 2930 C C . SER A 1 376 ? -16.958 -14.083 40.599 1.00 45.72 376 SER A C 1
ATOM 2932 O O . SER A 1 376 ? -17.165 -15.012 39.827 1.00 45.72 376 SER A O 1
ATOM 2934 N N . SER A 1 377 ? -17.877 -13.143 40.842 1.00 48.53 377 SER A N 1
ATOM 2935 C CA . SER A 1 377 ? -19.223 -13.126 40.250 1.00 48.53 377 SER A CA 1
ATOM 2936 C C . SER A 1 377 ? -19.456 -12.001 39.241 1.00 48.53 377 SER A C 1
ATOM 2938 O O . SER A 1 377 ? -20.595 -11.828 38.821 1.00 48.53 377 SER A O 1
ATOM 2940 N N . LEU A 1 378 ? -18.435 -11.198 38.928 1.00 44.47 378 LEU A N 1
ATOM 2941 C CA . LEU A 1 378 ? -18.596 -9.977 38.133 1.00 44.47 378 LEU A CA 1
ATOM 2942 C C . LEU A 1 378 ? -18.207 -10.126 36.657 1.00 44.47 378 LEU A C 1
ATOM 2944 O O . LEU A 1 378 ? -18.464 -9.188 35.919 1.00 44.47 378 LEU A O 1
ATOM 2948 N N . ASP A 1 379 ? -17.604 -11.244 36.226 1.00 50.25 379 ASP A N 1
ATOM 2949 C CA . ASP A 1 379 ? -17.023 -11.408 34.872 1.00 50.25 379 ASP A CA 1
ATOM 2950 C C . ASP A 1 379 ? -16.186 -10.187 34.413 1.00 50.25 379 ASP A C 1
ATOM 2952 O O . ASP A 1 379 ? -16.071 -9.896 33.230 1.00 50.25 379 ASP A O 1
ATOM 2956 N N . LYS A 1 380 ? -15.615 -9.450 35.377 1.00 49.19 380 LYS A N 1
ATOM 2957 C CA . LYS A 1 380 ? -14.863 -8.201 35.215 1.00 49.19 380 LYS A CA 1
ATOM 2958 C C . LYS A 1 380 ? -13.731 -8.164 36.239 1.00 49.19 380 LYS A C 1
ATOM 2960 O O . LYS A 1 380 ? -13.859 -8.735 37.329 1.00 49.19 380 LYS A O 1
ATOM 2965 N N . TYR A 1 381 ? -12.640 -7.479 35.909 1.00 55.47 381 TYR A N 1
ATOM 2966 C CA . TYR A 1 381 ? -11.427 -7.419 36.728 1.00 55.47 381 TYR A CA 1
ATOM 2967 C C . TYR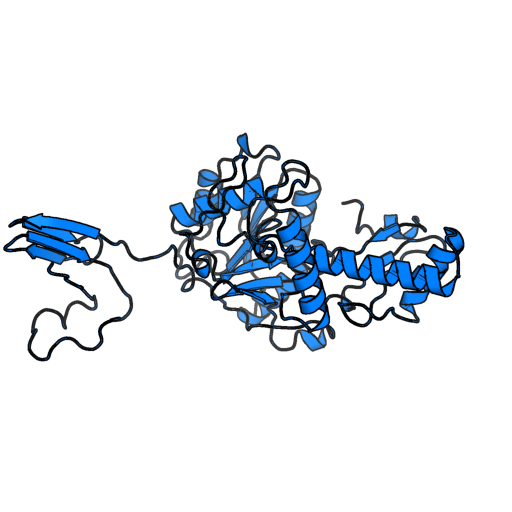 A 1 381 ? -11.167 -5.986 37.197 1.00 55.47 381 TYR A C 1
ATOM 2969 O O . TYR A 1 381 ? -11.395 -5.044 36.454 1.00 55.47 381 TYR A O 1
ATOM 2977 N N . ILE A 1 382 ? -10.758 -5.821 38.459 1.00 52.62 382 ILE A N 1
ATOM 2978 C CA . ILE A 1 382 ? -10.504 -4.515 39.084 1.00 52.62 382 ILE A CA 1
ATOM 2979 C C . ILE A 1 382 ? -9.127 -4.583 39.736 1.00 52.62 382 ILE A C 1
ATOM 2981 O O . ILE A 1 382 ? -8.932 -5.389 40.652 1.00 52.62 382 ILE A O 1
ATOM 2985 N N . ASP A 1 383 ? -8.213 -3.712 39.318 1.00 54.28 383 ASP A N 1
ATOM 2986 C CA . ASP A 1 383 ? -6.921 -3.524 39.973 1.00 54.28 383 ASP A CA 1
ATOM 2987 C C . ASP A 1 383 ? -6.959 -2.289 40.879 1.00 54.28 383 ASP A C 1
ATOM 2989 O O . ASP A 1 383 ? -7.452 -1.227 40.516 1.00 54.28 383 ASP A O 1
ATOM 2993 N N . VAL A 1 384 ? -6.466 -2.419 42.112 1.00 50.62 384 VAL A N 1
ATOM 2994 C CA . VAL A 1 384 ? -6.425 -1.306 43.073 1.00 50.62 384 VAL A CA 1
ATOM 2995 C C . VAL A 1 384 ? -5.001 -1.139 43.574 1.00 50.62 384 VAL A C 1
ATOM 2997 O 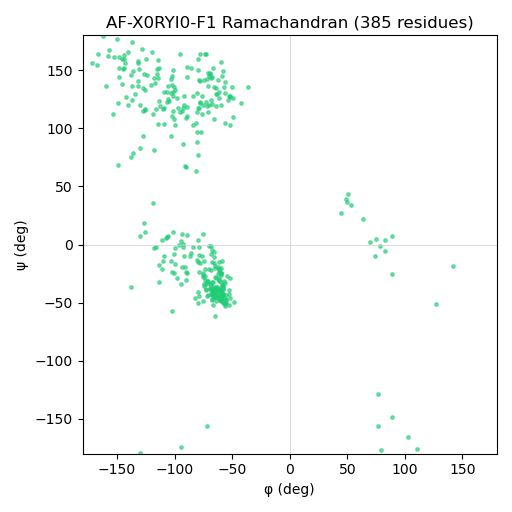O . VAL A 1 384 ? -4.468 -2.010 44.265 1.00 50.62 384 VAL A O 1
ATOM 3000 N N . TYR A 1 385 ? -4.397 0.008 43.268 1.00 45.44 385 TYR A N 1
ATOM 3001 C CA . TYR A 1 385 ? -3.056 0.358 43.723 1.00 45.44 385 TYR A CA 1
ATOM 3002 C C . TYR A 1 385 ? -3.134 1.269 44.957 1.00 45.44 385 TYR A C 1
ATOM 3004 O O . TYR A 1 385 ? -3.775 2.318 44.948 1.00 45.44 385 TYR A O 1
ATOM 3012 N N . SER A 1 386 ? -2.463 0.889 46.046 1.00 36.78 386 SER A N 1
ATOM 3013 C CA . SER A 1 386 ? -2.222 1.785 47.184 1.00 36.78 386 SER A CA 1
ATOM 3014 C C . SER A 1 386 ? -0.791 2.313 47.117 1.00 36.78 386 SER A C 1
ATOM 3016 O O . SER A 1 386 ? 0.133 1.500 47.032 1.00 36.78 386 SER A O 1
ATOM 3018 N N . LEU A 1 387 ? -0.608 3.635 47.186 1.00 35.47 387 LEU A N 1
ATOM 3019 C CA . LEU A 1 387 ? 0.711 4.258 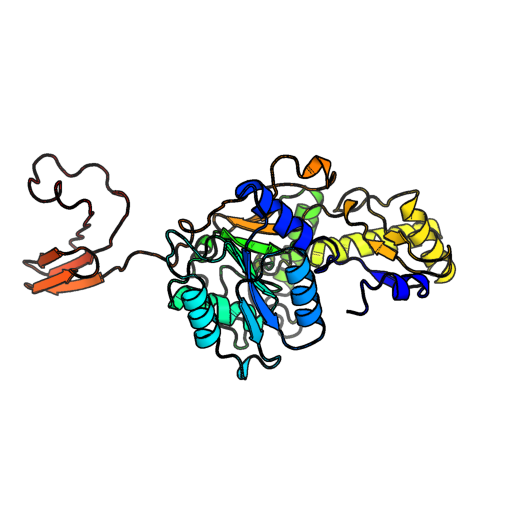47.368 1.00 35.47 387 LEU A CA 1
ATOM 3020 C C . LEU A 1 387 ? 1.243 4.075 48.794 1.00 35.47 387 LEU A C 1
ATOM 3022 O O . LEU A 1 387 ? 0.449 4.242 49.750 1.00 35.47 387 LEU A O 1
#

Solvent-accessible surface area (backbone atoms only — not comparable to full-atom values): 20834 Å² total; per-residue (Å²): 106,81,85,73,42,61,76,54,32,21,65,30,45,85,45,74,45,50,76,78,43,47,82,56,52,39,42,58,51,55,34,53,38,49,19,67,78,66,77,44,83,38,25,26,35,38,36,24,28,58,54,60,68,18,53,45,42,50,54,41,42,60,76,48,28,53,71,76,45,76,45,80,40,59,77,54,59,89,74,50,60,33,58,60,55,43,52,50,51,52,65,61,30,60,47,84,94,62,48,68,38,45,30,39,38,33,47,29,53,44,72,46,43,54,45,36,52,52,29,25,52,77,63,63,62,66,54,38,30,44,37,34,31,57,46,60,33,29,53,39,44,48,31,60,76,50,98,52,89,71,70,49,70,38,89,85,50,58,35,37,43,47,18,45,39,26,16,54,28,29,41,29,62,77,56,40,76,55,41,32,52,51,49,54,52,50,16,55,53,39,48,75,34,40,76,39,93,82,64,78,49,59,77,53,64,17,66,34,69,38,48,29,34,58,50,58,32,54,51,33,51,49,48,45,51,48,52,21,35,62,75,70,69,56,97,43,72,70,62,37,39,52,42,46,55,45,15,61,84,55,54,36,83,38,68,57,39,66,34,34,30,46,74,28,64,52,92,85,38,18,10,27,37,48,33,73,64,28,38,26,28,43,40,25,31,26,51,87,55,39,63,28,12,35,57,44,95,65,46,46,81,83,30,71,47,44,38,68,70,40,82,62,71,76,66,27,65,85,43,40,54,62,64,58,48,58,65,51,73,46,78,41,65,65,38,67,49,85,36,46,89,46,62,72,39,70,50,79,40,87,52,70,35,49,40,45,42,38,42,48,99,63,66,91,83,58,81,75,70,94,81,59,87,74,60,82,76,61,90,53,49,77,60,79,53,76,122

Secondary structure (DSSP, 8-state):
--SS-HHHHTT-TT-EE---BTTTBHHHHHHHHHHHHHTSPPEEEEEEESSHHHHHHHHHHHHHSEEEEEEEEPSSTTS--HHHHHHHHHHHHEETTEES-SEEEEE--HHHHHHHHHHHHHTT---SEEEE-TTTTBTTGGGB---SSS--B-TTS-GGGGTT-EEE-S--TTS-HHHHHHHHHHHHHHHHHTT-TTT---SS-GGGG-BTTHHHHHHHHHHHHHHHHHHHSS--HHHHHHHHHHTTTS-EEETTEEE-EEE-SSTTT--EEE-GGG-S-SEEEEETTEEEE---TTHHHHSTT----S----S-TT--GGG----EEEEEEEEEEEEHHHHSEEEEEEEEEEEEE---SS-TT-SPPTT-TTTTTSSS--EEE--

Radius of gyration: 24.87 Å; Cα contacts (8 Å, |Δi|>4): 770; chains: 1; bounding box: 53×42×85 Å

InterPro domains:
  IPR028082 Periplasmic binding protein-like I [SSF53822] (13-297)

Sequence (387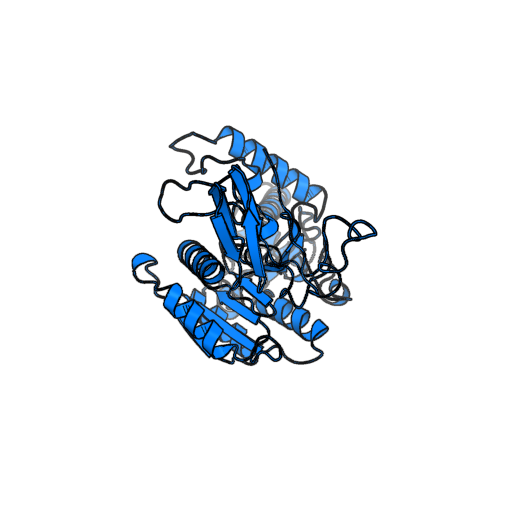 aa):
GISNDPNKLAVWPYVFTSLSYSDWYQLPVLSDMIEAELGRTPKAYVVHIWGEHGDEYLAMAQDNFDIVGDVEVPFDPAELDATEVVNGAIAALGDPNNPNYDIFCCFAYPDQVYRITSAAMAHNFNPPAMIFGPLANFGFYPYYRYYYPPWTLDPSLDPSQVDGILAFTAAAYDANPEIQAVYDLIAERMDDDVGDPTSGIPDFPGILSLDYWGTPCYWAGMQMWLEAVESVGYVDQELLRDALTALEDDPADTILGETWFRMYGTPGEGGGNLDYLCHIGEVAQWQSGEFETVGYEGITDDLPNYVVTADLIFPMTDLWNWLEDEVVTETVTNSTVDARDEADTEVEVTGTATVTVARYDANPGGPPPTGSRSLSSLDKYIDVYSL

Nearest PDB structures (foldseek):
  8ssa-assembly1_B  TM=6.139E-01  e=2.241E-05  Rattus norvegicus
  6n4y-assembly4_D  TM=4.556E-01  e=1.132E-06  Homo sapiens
  7rz9-assembly1_A  TM=6.011E-01  e=4.882E-05  Rattus norvegicus
  8t6j-assembly1_B  TM=4.381E-01  e=6.118E-06  Homo sapiens
  5l1h-assembly1_D  TM=5.963E-01  e=1.908E-04  Rattus norvegicus

pLDDT: mean 86.34, std 15.21, range [35.47, 98.75]

Mean predicted aligned error: 9.67 Å